Protein AF-0000000085122038 (afdb_homodimer)

Structure (mmCIF, N/CA/C/O backbone):
data_AF-0000000085122038-model_v1
#
loop_
_entity.id
_entity.type
_entity.pdbx_description
1 polymer '16S rRNA aminocarboxypropyltransferase'
#
loop_
_atom_site.group_PDB
_atom_site.id
_atom_site.type_symbol
_atom_site.label_atom_id
_atom_site.label_alt_id
_atom_site.label_comp_id
_atom_site.label_asym_id
_atom_site.label_entity_id
_atom_site.label_seq_id
_atom_site.pdbx_PDB_ins_code
_atom_site.Cartn_x
_atom_site.Cartn_y
_atom_site.Cartn_z
_atom_site.occupancy
_atom_site.B_iso_or_equiv
_atom_site.auth_seq_id
_atom_site.auth_comp_id
_atom_site.auth_asym_id
_atom_site.auth_atom_id
_atom_site.pdbx_PDB_model_num
ATOM 1 N N . MET A 1 1 ? 22.078 -28.391 -9.477 1 43.34 1 MET A N 1
ATOM 2 C CA . MET A 1 1 ? 20.797 -27.922 -9.984 1 43.34 1 MET A CA 1
ATOM 3 C C . MET A 1 1 ? 20.219 -26.812 -9.102 1 43.34 1 MET A C 1
ATOM 5 O O . MET A 1 1 ? 20.359 -26.859 -7.879 1 43.34 1 MET A O 1
ATOM 9 N N . LYS A 1 2 ? 20.047 -25.641 -9.609 1 58.84 2 LYS A N 1
ATOM 10 C CA . LYS A 1 2 ? 19.625 -24.547 -8.734 1 58.84 2 LYS A CA 1
ATOM 11 C C . LYS A 1 2 ? 18.328 -24.906 -8.008 1 58.84 2 LYS A C 1
ATOM 13 O O . LYS A 1 2 ? 17.391 -25.422 -8.617 1 58.84 2 LYS A O 1
ATOM 18 N N . PRO A 1 3 ? 18.344 -24.891 -6.691 1 77.81 3 PRO A N 1
ATOM 19 C CA . PRO A 1 3 ? 17.125 -25.297 -5.977 1 77.81 3 PRO A CA 1
ATOM 20 C C . PRO A 1 3 ? 15.875 -24.562 -6.457 1 77.81 3 PRO A C 1
ATOM 22 O O . PRO A 1 3 ? 15.961 -23.391 -6.84 1 77.81 3 PRO A O 1
ATOM 25 N N . THR A 1 4 ? 14.844 -25.359 -6.859 1 89.38 4 THR A N 1
ATOM 26 C CA . THR A 1 4 ? 13.57 -24.828 -7.312 1 89.38 4 THR A CA 1
ATOM 27 C C . THR A 1 4 ? 12.664 -24.5 -6.125 1 89.38 4 THR A C 1
ATOM 29 O O . THR A 1 4 ? 12.523 -25.312 -5.207 1 89.38 4 THR A O 1
ATOM 32 N N . PRO A 1 5 ? 12.125 -23.344 -6.121 1 97 5 PRO A N 1
ATOM 33 C CA . PRO A 1 5 ? 11.242 -22.953 -5.016 1 97 5 PRO A CA 1
ATOM 34 C C . PRO A 1 5 ? 10.039 -23.891 -4.875 1 97 5 PRO A C 1
ATOM 36 O O . PRO A 1 5 ? 9.477 -24.344 -5.879 1 97 5 PRO A O 1
ATOM 39 N N . LYS A 1 6 ? 9.695 -24.234 -3.676 1 97.88 6 LYS A N 1
ATOM 40 C CA . LYS A 1 6 ? 8.492 -25.016 -3.4 1 97.88 6 LYS A CA 1
ATOM 41 C C . LYS A 1 6 ? 7.281 -24.094 -3.225 1 97.88 6 LYS A C 1
ATOM 43 O O . LYS A 1 6 ? 7.422 -22.953 -2.797 1 97.88 6 LYS A O 1
ATOM 48 N N . VAL A 1 7 ? 6.148 -24.625 -3.566 1 98.19 7 VAL A N 1
ATOM 49 C CA . VAL A 1 7 ? 4.887 -23.922 -3.367 1 98.19 7 VAL A CA 1
ATOM 50 C C . VAL A 1 7 ? 3.982 -24.734 -2.443 1 98.19 7 VAL A C 1
ATOM 52 O O . VAL A 1 7 ? 3.779 -25.922 -2.658 1 98.19 7 VAL A O 1
ATOM 55 N N . TYR A 1 8 ? 3.465 -24.062 -1.391 1 97.56 8 TYR A N 1
ATOM 56 C CA . TYR A 1 8 ? 2.58 -24.703 -0.424 1 97.56 8 TYR A CA 1
ATOM 57 C C . TYR A 1 8 ? 1.188 -24.078 -0.466 1 97.56 8 TYR A C 1
ATOM 59 O O . TYR A 1 8 ? 1.05 -22.859 -0.584 1 97.56 8 TYR A O 1
ATOM 67 N N . VAL A 1 9 ? 0.195 -24.938 -0.393 1 95.5 9 VAL A N 1
ATOM 68 C CA . VAL A 1 9 ? -1.193 -24.484 -0.381 1 95.5 9 VAL A CA 1
ATOM 69 C C . VAL A 1 9 ? -1.854 -24.875 0.936 1 95.5 9 VAL A C 1
ATOM 71 O O . VAL A 1 9 ? -1.872 -26.062 1.296 1 95.5 9 VAL A O 1
ATOM 74 N N . VAL A 1 10 ? -2.33 -23.828 1.663 1 91.56 10 VAL A N 1
ATOM 75 C CA . VAL A 1 10 ? -3.205 -24.078 2.805 1 91.56 10 VAL A CA 1
ATOM 76 C C . VAL A 1 10 ? -4.664 -23.984 2.367 1 91.56 10 VAL A C 1
ATOM 78 O O . VAL A 1 10 ? -5.156 -22.891 2.062 1 91.56 10 VAL A O 1
ATOM 81 N N . HIS A 1 11 ? -5.262 -25.047 2.279 1 84.62 11 HIS A N 1
ATOM 82 C CA . HIS A 1 11 ? -6.602 -25.109 1.709 1 84.62 11 HIS A CA 1
ATOM 83 C C . HIS A 1 11 ? -7.664 -25.172 2.803 1 84.62 11 HIS A C 1
ATOM 85 O O . HIS A 1 11 ? -7.633 -26.078 3.652 1 84.62 11 HIS A O 1
ATOM 91 N N . TYR A 1 12 ? -8.57 -24.094 2.734 1 75.06 12 TYR A N 1
ATOM 92 C CA . TYR A 1 12 ? -9.703 -24.141 3.646 1 75.06 12 TYR A CA 1
ATOM 93 C C . TYR A 1 12 ? -11.008 -24.359 2.883 1 75.06 12 TYR A C 1
ATOM 95 O O . TYR A 1 12 ? -11.289 -23.656 1.907 1 75.06 12 TYR A O 1
ATOM 103 N N . ARG A 1 13 ? -11.414 -25.578 2.645 1 61.09 13 ARG A N 1
ATOM 104 C CA . ARG A 1 13 ? -12.414 -26.359 1.927 1 61.09 13 ARG A CA 1
ATOM 105 C C . ARG A 1 13 ? -13.578 -25.484 1.482 1 61.09 13 ARG A C 1
ATOM 107 O O . ARG A 1 13 ? -14.641 -25.984 1.114 1 61.09 13 ARG A O 1
ATOM 114 N N . GLU A 1 14 ? -13.367 -24.156 1.378 1 56.22 14 GLU A N 1
ATOM 115 C CA . GLU A 1 14 ? -14.68 -23.547 1.178 1 56.22 14 GLU A CA 1
ATOM 116 C C . GLU A 1 14 ? -14.945 -23.266 -0.301 1 56.22 14 GLU A C 1
ATOM 118 O O . GLU A 1 14 ? -16.062 -22.922 -0.685 1 56.22 14 GLU A O 1
ATOM 123 N N . ASP A 1 15 ? -14.055 -23.422 -1.168 1 58.84 15 ASP A N 1
ATOM 124 C CA . ASP A 1 15 ? -14.297 -23.062 -2.562 1 58.84 15 ASP A CA 1
ATOM 125 C C . ASP A 1 15 ? -14.633 -24.297 -3.398 1 58.84 15 ASP A C 1
ATOM 127 O O . ASP A 1 15 ? -14.391 -25.422 -2.971 1 58.84 15 ASP A O 1
ATOM 131 N N . ASP A 1 16 ? -15.383 -24.125 -4.5 1 57.69 16 ASP A N 1
ATOM 132 C CA . ASP A 1 16 ? -15.547 -25.172 -5.508 1 57.69 16 ASP A CA 1
ATOM 133 C C . ASP A 1 16 ? -14.195 -25.703 -5.973 1 57.69 16 ASP A C 1
ATOM 135 O O . ASP A 1 16 ? -13.391 -24.969 -6.551 1 57.69 16 ASP A O 1
ATOM 139 N N . PRO A 1 17 ? -13.898 -26.953 -5.676 1 57.69 17 PRO A N 1
ATOM 140 C CA . PRO A 1 17 ? -12.594 -27.547 -5.973 1 57.69 17 PRO A CA 1
ATOM 141 C C . PRO A 1 17 ? -12.219 -27.453 -7.449 1 57.69 17 PRO A C 1
ATOM 143 O O . PRO A 1 17 ? -11.039 -27.375 -7.785 1 57.69 17 PRO A O 1
ATOM 146 N N . GLY A 1 18 ? -13.172 -27.484 -8.305 1 57.69 18 GLY A N 1
ATOM 147 C CA . GLY A 1 18 ? -12.891 -27.422 -9.734 1 57.69 18 GLY A CA 1
ATOM 148 C C . GLY A 1 18 ? -12.43 -26.062 -10.203 1 57.69 18 GLY A C 1
ATOM 149 O O . GLY A 1 18 ? -11.727 -25.938 -11.211 1 57.69 18 GLY A O 1
ATOM 150 N N . LYS A 1 19 ? -12.672 -25.047 -9.602 1 66.62 19 LYS A N 1
ATOM 151 C CA . LYS A 1 19 ? -12.328 -23.688 -10.016 1 66.62 19 LYS A CA 1
ATOM 152 C C . LYS A 1 19 ? -11.195 -23.125 -9.164 1 66.62 19 LYS A C 1
ATOM 154 O O . LYS A 1 19 ? -10.688 -22.031 -9.438 1 66.62 19 LYS A O 1
ATOM 159 N N . CYS A 1 20 ? -10.781 -24.047 -8.352 1 81.62 20 CYS A N 1
ATOM 160 C CA . CYS A 1 20 ? -9.766 -23.594 -7.41 1 81.62 20 CYS A CA 1
ATOM 161 C C . CYS A 1 20 ? -8.367 -23.734 -8.008 1 81.62 20 CYS A C 1
ATOM 163 O O . CYS A 1 20 ? -7.871 -24.844 -8.164 1 81.62 20 CYS A O 1
ATOM 165 N N . THR A 1 21 ? -7.715 -22.672 -8.422 1 87.88 21 THR A N 1
ATOM 166 C CA . THR A 1 21 ? -6.426 -22.703 -9.102 1 87.88 21 THR A CA 1
ATOM 167 C C . THR A 1 21 ? -5.332 -23.203 -8.156 1 87.88 21 THR A C 1
ATOM 169 O O . THR A 1 21 ? -4.332 -23.766 -8.609 1 87.88 21 THR A O 1
ATOM 172 N N . ALA A 1 22 ? -5.535 -23.047 -6.902 1 90.81 22 ALA A N 1
ATOM 173 C CA . ALA A 1 22 ? -4.578 -23.594 -5.941 1 90.81 22 ALA A CA 1
ATOM 174 C C . ALA A 1 22 ? -4.535 -25.109 -6.008 1 90.81 22 ALA A C 1
ATOM 176 O O . ALA A 1 22 ? -3.455 -25.703 -6.07 1 90.81 22 ALA A O 1
ATOM 177 N N . LEU A 1 23 ? -5.66 -25.703 -6.07 1 89.62 23 LEU A N 1
ATOM 178 C CA . LEU A 1 23 ? -5.734 -27.156 -6.121 1 89.62 23 LEU A CA 1
ATOM 179 C C . LEU A 1 23 ? -5.227 -27.672 -7.465 1 89.62 23 LEU A C 1
ATOM 181 O O . LEU A 1 23 ? -4.656 -28.766 -7.535 1 89.62 23 LEU A O 1
ATOM 185 N N . ARG A 1 24 ? -5.465 -26.891 -8.5 1 91.19 24 ARG A N 1
ATOM 186 C CA . ARG A 1 24 ? -4.926 -27.266 -9.797 1 91.19 24 ARG A CA 1
ATOM 187 C C . ARG A 1 24 ? -3.406 -27.406 -9.742 1 91.19 24 ARG A C 1
ATOM 189 O O . ARG A 1 24 ? -2.836 -28.328 -10.328 1 91.19 24 ARG A O 1
ATOM 196 N N . MET A 1 25 ? -2.748 -26.516 -9.094 1 95 25 MET A N 1
ATOM 197 C CA . MET A 1 25 ? -1.299 -26.594 -8.938 1 95 25 MET A CA 1
ATOM 198 C C . MET A 1 25 ? -0.897 -27.859 -8.18 1 95 25 MET A C 1
ATOM 200 O O . MET A 1 25 ? 0.092 -28.5 -8.523 1 95 25 MET A O 1
ATOM 204 N N . VAL A 1 26 ? -1.703 -28.219 -7.191 1 94.19 26 VAL A N 1
ATOM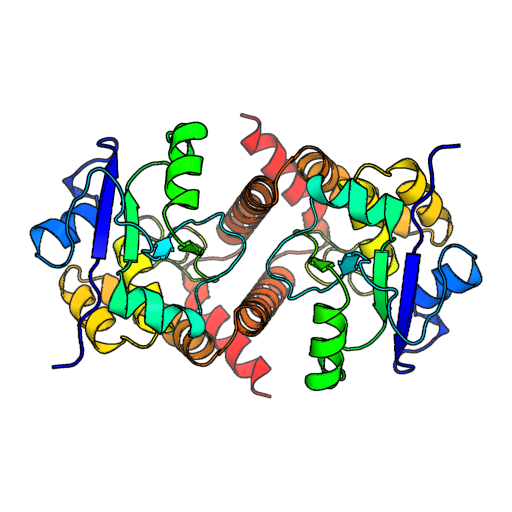 205 C CA . VAL A 1 26 ? -1.432 -29.406 -6.391 1 94.19 26 VAL A CA 1
ATOM 206 C C . VAL A 1 26 ? -1.58 -30.656 -7.25 1 94.19 26 VAL A C 1
ATOM 208 O O . VAL A 1 26 ? -0.694 -31.516 -7.27 1 94.19 26 VAL A O 1
ATOM 211 N N . ARG A 1 27 ? -2.623 -30.734 -8 1 94.56 27 ARG A N 1
ATOM 212 C CA . ARG A 1 27 ? -2.898 -31.891 -8.844 1 94.56 27 ARG A CA 1
ATOM 213 C C . ARG A 1 27 ? -1.824 -32.062 -9.914 1 94.56 27 ARG A C 1
ATOM 215 O O . ARG A 1 27 ? -1.491 -33.188 -10.297 1 94.56 27 ARG A O 1
ATOM 222 N N . ALA A 1 28 ? -1.258 -31.016 -10.328 1 95.81 28 ALA A N 1
ATOM 223 C CA . ALA A 1 28 ? -0.242 -31.047 -11.383 1 95.81 28 ALA A CA 1
ATOM 224 C C . ALA A 1 28 ? 1.138 -31.344 -10.805 1 95.81 28 ALA A C 1
ATOM 226 O O . ALA A 1 28 ? 2.121 -31.422 -11.539 1 95.81 28 ALA A O 1
ATOM 227 N N . GLY A 1 29 ? 1.23 -31.391 -9.453 1 95.94 29 GLY A N 1
ATOM 228 C CA . GLY A 1 29 ? 2.504 -31.672 -8.812 1 95.94 29 GLY A CA 1
ATOM 229 C C . GLY A 1 29 ? 3.373 -30.438 -8.641 1 95.94 29 GLY A C 1
ATOM 230 O O . GLY A 1 29 ? 4.57 -30.562 -8.367 1 95.94 29 GLY A O 1
ATOM 231 N N . GLU A 1 30 ? 2.775 -29.281 -8.844 1 96.75 30 GLU A N 1
ATOM 232 C CA . GLU A 1 30 ? 3.52 -28.031 -8.797 1 96.75 30 GLU A CA 1
ATOM 233 C C . GLU A 1 30 ? 3.402 -27.375 -7.422 1 96.75 30 GLU A C 1
ATOM 235 O O . GLU A 1 30 ? 4.062 -26.375 -7.148 1 96.75 30 GLU A O 1
ATOM 240 N N . ALA A 1 31 ? 2.572 -27.891 -6.559 1 97 31 ALA A N 1
ATOM 241 C CA . ALA A 1 31 ? 2.398 -27.391 -5.195 1 97 31 ALA A CA 1
ATOM 242 C C . ALA A 1 31 ? 2.076 -28.531 -4.234 1 97 31 ALA A C 1
ATOM 244 O O . ALA A 1 31 ? 1.735 -29.641 -4.664 1 97 31 ALA A O 1
ATOM 245 N N . ILE A 1 32 ? 2.225 -28.297 -2.967 1 96.94 32 ILE A N 1
ATOM 246 C CA . ILE A 1 32 ? 1.972 -29.266 -1.904 1 96.94 32 ILE A CA 1
ATOM 247 C C . ILE A 1 32 ? 0.89 -28.734 -0.967 1 96.94 32 ILE A C 1
ATOM 249 O O . ILE A 1 32 ? 0.984 -27.609 -0.478 1 96.94 32 ILE A O 1
ATOM 253 N N . ILE A 1 33 ? -0.124 -29.516 -0.752 1 94.12 33 ILE A N 1
ATOM 254 C CA . ILE A 1 33 ? -1.161 -29.141 0.2 1 94.12 33 ILE A CA 1
ATOM 255 C C . ILE A 1 33 ? -0.671 -29.391 1.624 1 94.12 33 ILE A C 1
ATOM 257 O O . ILE A 1 33 ? -0.113 -30.453 1.918 1 94.12 33 ILE A O 1
ATOM 261 N N . VAL A 1 34 ? -0.836 -28.422 2.486 1 94.31 34 VAL A N 1
ATOM 262 C CA . VAL A 1 34 ? -0.419 -28.562 3.879 1 94.31 34 VAL A CA 1
ATOM 263 C C . VAL A 1 34 ? -1.514 -28.031 4.801 1 94.31 34 VAL A C 1
ATOM 265 O O . VAL A 1 34 ? -2.301 -27.156 4.402 1 94.31 34 VAL A O 1
ATOM 268 N N . ARG A 1 35 ? -1.573 -28.484 6.051 1 88.75 35 ARG A N 1
ATOM 269 C CA . ARG A 1 35 ? -2.512 -27.969 7.047 1 88.75 35 ARG A CA 1
ATOM 270 C C . ARG A 1 35 ? -2.033 -26.641 7.621 1 88.75 35 ARG A C 1
ATOM 272 O O . ARG A 1 35 ? -2.826 -25.703 7.793 1 88.75 35 ARG A O 1
ATOM 279 N N . ARG A 1 36 ? -0.722 -26.609 7.879 1 91.5 36 ARG A N 1
ATOM 280 C CA . ARG A 1 36 ? -0.054 -25.422 8.375 1 91.5 36 ARG A CA 1
ATOM 281 C C . ARG A 1 36 ? 1.146 -25.062 7.504 1 91.5 36 ARG A C 1
ATOM 283 O O . ARG A 1 36 ? 1.896 -25.938 7.078 1 91.5 36 ARG A O 1
ATOM 290 N N . PRO A 1 37 ? 1.273 -23.75 7.281 1 94.38 37 PRO A N 1
ATOM 291 C CA . PRO A 1 37 ? 2.443 -23.391 6.477 1 94.38 37 PRO A CA 1
ATOM 292 C C . PRO A 1 37 ? 3.76 -23.781 7.141 1 94.38 37 PRO A C 1
ATOM 294 O O . PRO A 1 37 ? 3.916 -23.609 8.359 1 94.38 37 PRO A O 1
ATOM 297 N N . PRO A 1 38 ? 4.715 -24.344 6.375 1 96.94 38 PRO A N 1
ATOM 298 C CA . PRO A 1 38 ? 6.055 -24.516 6.938 1 96.94 38 PRO A CA 1
ATOM 299 C C . PRO A 1 38 ? 6.648 -23.203 7.461 1 96.94 38 PRO A C 1
ATOM 301 O O . PRO A 1 38 ? 6.438 -22.141 6.871 1 96.94 38 PRO A O 1
ATOM 304 N N . PRO A 1 39 ? 7.387 -23.344 8.539 1 97.75 39 PRO A N 1
ATOM 305 C CA . PRO A 1 39 ? 7.934 -22.125 9.133 1 97.75 39 PRO A CA 1
ATOM 306 C C . PRO A 1 39 ? 8.891 -21.391 8.195 1 97.75 39 PRO A C 1
ATOM 308 O O . PRO A 1 39 ? 9.688 -22.016 7.5 1 97.75 39 PRO A O 1
ATOM 311 N N . GLY A 1 40 ? 8.719 -20.141 8.141 1 98.25 40 GLY A N 1
ATOM 312 C CA . GLY A 1 40 ? 9.68 -19.281 7.465 1 98.25 40 GLY A CA 1
ATOM 313 C C . GLY A 1 40 ? 9.367 -19.078 5.992 1 98.25 40 GLY A C 1
ATOM 314 O O . GLY A 1 40 ? 10.086 -18.359 5.293 1 98.25 40 GLY A O 1
ATOM 315 N N . THR A 1 41 ? 8.312 -19.703 5.48 1 98.69 41 THR A N 1
ATOM 316 C CA . THR A 1 41 ? 7.945 -19.516 4.082 1 98.69 41 THR A CA 1
ATOM 317 C C . THR A 1 41 ? 7.461 -18.078 3.838 1 98.69 41 THR A C 1
ATOM 319 O O . THR A 1 41 ? 7.145 -17.359 4.785 1 98.69 41 THR A O 1
ATOM 322 N N . LEU A 1 42 ? 7.527 -17.672 2.586 1 98.75 42 LEU A N 1
ATOM 323 C CA . LEU A 1 42 ? 6.883 -16.422 2.191 1 98.75 42 LEU A CA 1
ATOM 324 C C . LEU A 1 42 ? 5.375 -16.609 2.059 1 98.75 42 LEU A C 1
ATOM 326 O O . LEU A 1 42 ? 4.91 -17.344 1.192 1 98.75 42 LEU A O 1
ATOM 330 N N . LEU A 1 43 ? 4.621 -15.984 2.932 1 98.19 43 LEU A N 1
ATOM 331 C CA . LEU A 1 43 ? 3.164 -16.062 2.902 1 98.19 43 LEU A CA 1
ATOM 332 C C . LEU A 1 43 ? 2.574 -14.953 2.047 1 98.19 43 LEU A C 1
ATOM 334 O O . LEU A 1 43 ? 2.82 -13.773 2.305 1 98.19 43 LEU A O 1
ATOM 338 N N . LEU A 1 44 ? 1.857 -15.359 1.021 1 97 44 LEU A N 1
ATOM 339 C CA . LEU A 1 44 ? 1.12 -14.375 0.245 1 97 44 LEU A CA 1
ATOM 340 C C . LEU A 1 44 ? -0.126 -13.914 0.994 1 97 44 LEU A C 1
ATOM 342 O O . LEU A 1 44 ? -1.096 -14.664 1.114 1 97 44 LEU A O 1
ATOM 346 N N . ASP A 1 45 ? -0.051 -12.719 1.487 1 94.38 45 ASP A N 1
ATOM 347 C CA . ASP A 1 45 ? -1.069 -12.055 2.299 1 94.38 45 ASP A CA 1
ATOM 348 C C . ASP A 1 45 ? -1.464 -10.711 1.695 1 94.38 45 ASP A C 1
ATOM 350 O O . ASP A 1 45 ? -0.695 -9.75 1.759 1 94.38 45 ASP A O 1
ATOM 354 N N . PRO A 1 46 ? -2.684 -10.602 1.127 1 92.56 46 PRO A N 1
ATOM 355 C CA . PRO A 1 46 ? -3.07 -9.383 0.422 1 92.56 46 PRO A CA 1
ATOM 356 C C . PRO A 1 46 ? -3.078 -8.156 1.332 1 92.56 46 PRO A C 1
ATOM 358 O O . PRO A 1 46 ? -3.082 -7.02 0.846 1 92.56 46 PRO A O 1
ATOM 361 N N . TYR A 1 47 ? -3.002 -8.367 2.639 1 89.5 47 TYR A N 1
ATOM 362 C CA . TYR A 1 47 ? -3.113 -7.246 3.562 1 89.5 47 TYR A CA 1
ATOM 363 C C . TYR A 1 47 ? -1.812 -7.039 4.328 1 89.5 47 TYR A C 1
ATOM 365 O O . TYR A 1 47 ? -1.788 -6.348 5.348 1 89.5 47 TYR A O 1
ATOM 373 N N . ALA A 1 48 ? -0.749 -7.703 3.857 1 93.94 48 ALA A N 1
ATOM 374 C CA . ALA A 1 48 ? 0.562 -7.449 4.445 1 93.94 48 ALA A CA 1
ATOM 375 C C . ALA A 1 48 ? 1.037 -6.031 4.133 1 93.94 48 ALA A C 1
ATOM 377 O O . ALA A 1 48 ? 0.639 -5.445 3.125 1 93.94 48 ALA A O 1
A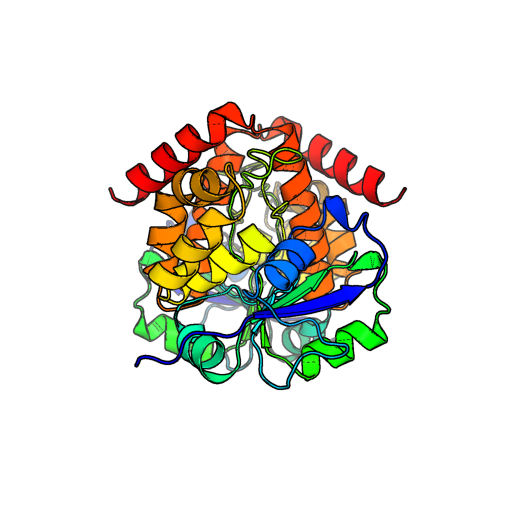TOM 378 N N . ALA A 1 49 ? 1.872 -5.543 4.98 1 92.62 49 ALA A N 1
ATOM 379 C CA . ALA A 1 49 ? 2.381 -4.184 4.789 1 92.62 49 ALA A CA 1
ATOM 380 C C . ALA A 1 49 ? 3.445 -4.145 3.699 1 92.62 49 ALA A C 1
ATOM 382 O O . ALA A 1 49 ? 3.492 -3.205 2.902 1 92.62 49 ALA A O 1
ATOM 383 N N . THR A 1 50 ? 4.254 -5.137 3.666 1 94.94 50 THR A N 1
ATOM 384 C CA . THR A 1 50 ? 5.426 -5.145 2.793 1 94.94 50 THR A CA 1
ATOM 385 C C . THR A 1 50 ? 5.129 -5.895 1.499 1 94.94 50 THR A C 1
ATOM 387 O O . THR A 1 50 ? 4.598 -7.008 1.527 1 94.94 50 THR A O 1
ATOM 390 N N . PRO A 1 51 ? 5.414 -5.266 0.378 1 97 51 PRO A N 1
ATOM 391 C CA . PRO A 1 51 ? 5.246 -6.004 -0.876 1 97 51 PRO A CA 1
ATOM 392 C C . PRO A 1 51 ? 6.387 -6.984 -1.142 1 97 51 PRO A C 1
ATOM 394 O O . PRO A 1 51 ? 7.492 -6.805 -0.619 1 97 51 PRO A O 1
ATOM 397 N N . VAL A 1 52 ? 6.109 -7.988 -1.945 1 97.88 52 VAL A N 1
ATOM 398 C CA . VAL A 1 52 ? 7.133 -8.898 -2.445 1 97.88 52 VAL A CA 1
ATOM 399 C C . VAL A 1 52 ? 8.18 -8.117 -3.232 1 97.88 52 VAL A C 1
ATOM 401 O O . VAL A 1 52 ? 7.84 -7.23 -4.02 1 97.88 52 VAL A O 1
ATOM 404 N N . SER A 1 53 ? 9.422 -8.438 -3.029 1 97.44 53 SER A N 1
ATOM 405 C CA . SER A 1 53 ? 10.531 -7.828 -3.762 1 97.44 53 SER A CA 1
ATOM 406 C C . SER A 1 53 ? 11.664 -8.82 -3.975 1 97.44 53 SER A C 1
ATOM 408 O O . SER A 1 53 ? 11.594 -9.961 -3.516 1 97.44 53 SER A O 1
ATOM 410 N N . GLN A 1 54 ? 12.672 -8.359 -4.625 1 96.88 54 GLN A N 1
ATOM 411 C CA . GLN A 1 54 ? 13.844 -9.195 -4.887 1 96.88 54 GLN A CA 1
ATOM 412 C C . GLN A 1 54 ? 14.523 -9.602 -3.584 1 96.88 54 GLN A C 1
ATOM 414 O O . GLN A 1 54 ? 15.219 -10.625 -3.535 1 96.88 54 GLN A O 1
ATOM 419 N N . LEU A 1 55 ? 14.344 -8.867 -2.578 1 96.62 55 LEU A N 1
ATOM 420 C CA . LEU A 1 55 ? 14.953 -9.156 -1.287 1 96.62 55 LEU A CA 1
ATOM 421 C C . LEU A 1 55 ? 14.391 -10.445 -0.7 1 96.62 55 LEU A C 1
ATOM 423 O O . LEU A 1 55 ? 14.984 -11.023 0.213 1 96.62 55 LEU A O 1
ATOM 427 N N . ASP A 1 56 ? 13.32 -10.953 -1.302 1 97.88 56 ASP A N 1
ATOM 428 C CA . ASP A 1 56 ? 12.664 -12.148 -0.772 1 97.88 56 ASP A CA 1
ATOM 429 C C . ASP A 1 56 ? 13.156 -13.406 -1.487 1 97.88 56 ASP A C 1
ATOM 431 O O . ASP A 1 56 ? 12.711 -14.516 -1.181 1 97.88 56 ASP A O 1
ATOM 435 N N . ALA A 1 57 ? 14.047 -13.258 -2.408 1 97.94 57 ALA A N 1
ATOM 436 C CA . ALA A 1 57 ? 14.5 -14.383 -3.227 1 97.94 57 ALA A CA 1
ATOM 437 C C . ALA A 1 57 ? 15.047 -15.508 -2.357 1 97.94 57 ALA A C 1
ATOM 439 O O . ALA A 1 57 ? 14.773 -16.688 -2.607 1 97.94 57 ALA A O 1
ATOM 440 N N . ASP A 1 58 ? 15.766 -15.148 -1.337 1 97.81 58 ASP A N 1
ATOM 441 C CA . ASP A 1 58 ? 16.375 -16.156 -0.469 1 97.81 58 ASP A CA 1
ATOM 442 C C . ASP A 1 58 ? 15.305 -16.953 0.271 1 97.81 58 ASP A C 1
ATOM 444 O O . ASP A 1 58 ? 15.406 -18.172 0.397 1 97.81 58 ASP A O 1
ATOM 448 N N . ILE A 1 59 ? 14.352 -16.297 0.773 1 98.38 59 ILE A N 1
ATOM 449 C CA . ILE A 1 59 ? 13.25 -16.969 1.453 1 98.38 59 ILE A CA 1
ATOM 450 C C . ILE A 1 59 ? 12.539 -17.922 0.482 1 98.38 59 ILE A C 1
ATOM 452 O O . ILE A 1 59 ? 12.289 -19.078 0.809 1 98.38 59 ILE A O 1
ATOM 456 N N . VAL A 1 60 ? 12.258 -17.422 -0.707 1 98.5 60 VAL A N 1
ATOM 457 C CA . VAL A 1 60 ? 11.484 -18.156 -1.703 1 98.5 60 VAL A CA 1
ATOM 458 C C . VAL A 1 60 ? 12.234 -19.438 -2.096 1 98.5 60 VAL A C 1
ATOM 460 O O . VAL A 1 60 ? 11.641 -20.516 -2.148 1 98.5 60 VAL A O 1
ATOM 463 N N . VAL A 1 61 ? 13.508 -19.281 -2.283 1 98.06 61 VAL A N 1
ATOM 464 C CA . VAL A 1 61 ? 14.258 -20.438 -2.781 1 98.06 61 VAL A CA 1
ATOM 465 C C . VAL A 1 61 ? 14.508 -21.422 -1.643 1 98.06 61 VAL A C 1
ATOM 467 O O . VAL A 1 61 ? 14.484 -22.641 -1.852 1 98.06 61 VAL A O 1
ATOM 470 N N . LYS A 1 62 ? 14.695 -20.969 -0.428 1 97.88 62 LYS A N 1
ATOM 471 C CA . LYS A 1 62 ? 15.086 -21.828 0.684 1 97.88 62 LYS A CA 1
ATOM 472 C C . LYS A 1 62 ? 13.859 -22.406 1.387 1 97.88 62 LYS A C 1
ATOM 474 O O . LYS A 1 62 ? 13.867 -23.562 1.83 1 97.88 62 LYS A O 1
ATOM 479 N N . ARG A 1 63 ? 12.828 -21.609 1.452 1 98.31 63 ARG A N 1
ATOM 480 C CA . ARG A 1 63 ? 11.719 -22 2.311 1 98.31 63 ARG A CA 1
ATOM 481 C C . ARG A 1 63 ? 10.438 -22.188 1.501 1 98.31 63 ARG A C 1
ATOM 483 O O . ARG A 1 63 ? 9.523 -22.891 1.929 1 98.31 63 ARG A O 1
ATOM 490 N N . GLY A 1 64 ? 10.312 -21.547 0.392 1 98.5 64 GLY A N 1
ATOM 491 C CA . GLY A 1 64 ? 9.148 -21.703 -0.463 1 98.5 64 GLY A CA 1
ATOM 492 C C . GLY A 1 64 ? 8.117 -20.609 -0.281 1 98.5 64 GLY A C 1
ATOM 493 O O . GLY A 1 64 ? 8.328 -19.672 0.493 1 98.5 64 GLY A O 1
ATOM 494 N N . VAL A 1 65 ? 7.074 -20.688 -1.061 1 98.62 65 VAL A N 1
ATOM 495 C CA . VAL A 1 65 ? 5.953 -19.75 -1.061 1 98.62 65 VAL A CA 1
ATOM 496 C C . VAL A 1 65 ? 4.699 -20.438 -0.548 1 98.62 65 VAL A C 1
ATOM 498 O O . VAL A 1 65 ? 4.426 -21.594 -0.909 1 98.62 65 VAL A O 1
ATOM 501 N N . THR A 1 66 ? 3.955 -19.734 0.274 1 97.62 66 THR A N 1
ATOM 502 C CA . THR A 1 66 ? 2.701 -20.266 0.793 1 97.62 66 THR A CA 1
ATOM 503 C C . THR A 1 66 ? 1.519 -19.422 0.331 1 97.62 66 THR A C 1
ATOM 505 O O . THR A 1 66 ? 1.55 -18.188 0.429 1 97.62 66 THR A O 1
ATOM 508 N N . VAL A 1 67 ? 0.545 -20.078 -0.2 1 95.62 67 VAL A N 1
ATOM 509 C CA . VAL A 1 67 ? -0.713 -19.422 -0.56 1 95.62 67 VAL A CA 1
ATOM 510 C C . VAL A 1 67 ? -1.855 -20.031 0.252 1 95.62 67 VAL A C 1
ATOM 512 O O . VAL A 1 67 ? -1.856 -21.234 0.536 1 95.62 67 VAL A O 1
ATOM 515 N N . ILE A 1 68 ? -2.709 -19.172 0.667 1 91 68 ILE A N 1
ATOM 516 C CA . ILE A 1 68 ? -3.914 -19.609 1.359 1 91 68 ILE A CA 1
ATOM 517 C C . ILE A 1 68 ? -5.094 -19.609 0.393 1 91 68 ILE A C 1
ATOM 519 O O . ILE A 1 68 ? -5.371 -18.594 -0.257 1 91 68 ILE A O 1
ATOM 523 N N . ASP A 1 69 ? -5.707 -20.719 0.316 1 84.75 69 ASP A N 1
ATOM 524 C CA . ASP A 1 69 ? -6.887 -20.859 -0.532 1 84.75 69 ASP A CA 1
ATOM 525 C C . ASP A 1 69 ? -8.172 -20.766 0.289 1 84.75 69 ASP A C 1
ATOM 527 O O . ASP A 1 69 ? -8.781 -21.781 0.622 1 84.75 69 ASP A O 1
ATOM 531 N N . ALA A 1 70 ? -8.445 -19.797 0.797 1 76 70 ALA A N 1
ATOM 532 C CA . ALA A 1 70 ? -9.648 -19.5 1.579 1 76 70 ALA A CA 1
ATOM 533 C C . ALA A 1 70 ? -9.953 -18 1.568 1 76 70 ALA A C 1
ATOM 535 O O . ALA A 1 70 ? -9.102 -17.188 1.195 1 76 70 ALA A O 1
ATOM 536 N N . SER A 1 71 ? -11.281 -17.75 1.926 1 70.75 71 SER A N 1
ATOM 537 C CA . SER A 1 71 ? -11.617 -16.344 2.16 1 70.75 71 SER A CA 1
ATOM 538 C C . SER A 1 71 ? -11.016 -15.844 3.469 1 70.75 71 SER A C 1
ATOM 540 O O . SER A 1 71 ? -11.125 -16.5 4.5 1 70.75 71 SER A O 1
ATOM 542 N N . TRP A 1 72 ? -10.203 -14.898 3.375 1 71.31 72 TRP A N 1
ATOM 543 C CA . TRP A 1 72 ? -9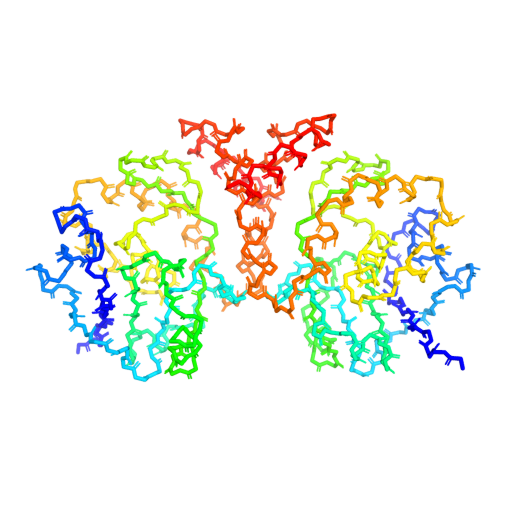.547 -14.297 4.527 1 71.31 72 TRP A CA 1
ATOM 544 C C . TRP A 1 72 ? -10.562 -13.883 5.586 1 71.31 72 TRP A C 1
ATOM 546 O O . TRP A 1 72 ? -10.258 -13.867 6.781 1 71.31 72 TRP A O 1
ATOM 556 N N . LYS A 1 73 ? -11.812 -13.578 5.133 1 65.75 73 LYS A N 1
ATOM 557 C CA . LYS A 1 73 ? -12.883 -13.211 6.059 1 65.75 73 LYS A CA 1
ATOM 558 C C . LYS A 1 73 ? -13.297 -14.398 6.922 1 65.75 73 LYS A C 1
ATOM 560 O O . LYS A 1 73 ? -13.781 -14.219 8.039 1 65.75 73 LYS A O 1
ATOM 565 N N . LYS A 1 74 ? -13.008 -15.484 6.387 1 68.94 74 LYS A N 1
ATOM 566 C CA . LYS A 1 74 ? -13.461 -16.688 7.078 1 68.94 74 LYS A CA 1
ATOM 567 C C . LYS A 1 74 ? -12.398 -17.203 8.039 1 68.94 74 LYS A C 1
ATOM 569 O O . LYS A 1 74 ? -12.672 -18.078 8.867 1 68.94 74 LYS A O 1
ATOM 574 N N . LEU A 1 75 ? -11.281 -16.688 7.789 1 74.94 75 LEU A N 1
ATOM 575 C CA . LEU A 1 75 ? -10.203 -17.141 8.664 1 74.94 75 LEU A CA 1
ATOM 576 C C . LEU A 1 75 ? -10.281 -16.453 10.023 1 74.94 75 LEU A C 1
ATOM 578 O O . LEU A 1 75 ? -10.469 -15.242 10.102 1 74.94 75 LEU A O 1
ATOM 582 N N . ASN A 1 76 ? -10.453 -17.266 10.969 1 73.94 76 ASN A N 1
ATOM 583 C CA . ASN A 1 76 ? -10.414 -16.766 12.336 1 73.94 76 ASN A CA 1
ATOM 584 C C . ASN A 1 76 ? -9.203 -15.875 12.578 1 73.94 76 ASN A C 1
ATOM 586 O O . ASN A 1 76 ? -8.117 -16.141 12.055 1 73.94 76 ASN A O 1
ATOM 590 N N . GLY A 1 77 ? -9.484 -14.758 13.242 1 76.94 77 GLY A N 1
ATOM 591 C CA . GLY A 1 77 ? -8.438 -13.797 13.555 1 76.94 77 GLY A CA 1
ATOM 592 C C . GLY A 1 77 ? -7.242 -14.414 14.25 1 76.94 77 GLY A C 1
ATOM 593 O O . GLY A 1 77 ? -6.098 -14.102 13.914 1 76.94 77 GLY A O 1
ATOM 594 N N . HIS A 1 78 ? -7.496 -15.273 15.086 1 83.38 78 HIS A N 1
ATOM 595 C CA . HIS A 1 78 ? -6.418 -15.891 15.852 1 83.38 78 HIS A CA 1
ATOM 596 C C . HIS A 1 78 ? -5.574 -16.797 14.969 1 83.38 78 HIS A C 1
ATOM 598 O O . HIS A 1 78 ? -4.344 -16.797 15.055 1 83.38 78 HIS A O 1
ATOM 604 N N . LYS A 1 79 ? -6.195 -17.594 14.18 1 84.19 79 LYS A N 1
ATOM 605 C CA . LYS A 1 79 ? -5.488 -18.484 13.266 1 84.19 79 LYS A CA 1
ATOM 606 C C . LYS A 1 79 ? -4.629 -17.703 12.281 1 84.19 79 LYS A C 1
ATOM 608 O O . LYS A 1 79 ? -3.482 -18.062 12.016 1 84.19 79 LYS A O 1
ATOM 613 N N . LEU A 1 80 ? -5.137 -16.703 11.82 1 85.81 80 LEU A N 1
ATOM 614 C CA . LEU A 1 80 ? -4.41 -15.852 10.883 1 85.81 80 LEU A CA 1
ATOM 615 C C . LEU A 1 80 ? -3.172 -15.25 11.531 1 85.81 80 LEU A C 1
ATOM 617 O O . LEU A 1 80 ? -2.105 -15.195 10.914 1 85.81 80 LEU A O 1
ATOM 621 N N . GLU A 1 81 ? -3.369 -14.836 12.688 1 88.62 81 GLU A N 1
ATOM 622 C CA . GLU A 1 81 ? -2.242 -14.273 13.422 1 88.62 81 GLU A CA 1
ATOM 623 C C . GLU A 1 81 ? -1.138 -15.305 13.625 1 88.62 81 GLU A C 1
ATOM 625 O O . GLU A 1 81 ? 0.047 -14.984 13.492 1 88.62 81 GLU A O 1
ATOM 630 N N . MET A 1 82 ? -1.505 -16.469 13.938 1 90.69 82 MET A N 1
ATOM 631 C CA . MET A 1 82 ? -0.537 -17.547 14.141 1 90.69 82 MET A CA 1
ATOM 632 C C . MET A 1 82 ? 0.211 -17.859 12.844 1 90.69 82 MET A C 1
ATOM 634 O O . MET A 1 82 ? 1.424 -18.078 12.867 1 90.69 82 MET A O 1
ATOM 638 N N . ILE A 1 83 ? -0.5 -17.859 11.797 1 91.94 83 ILE A N 1
ATOM 639 C CA . ILE A 1 83 ? 0.1 -18.125 10.5 1 91.94 83 ILE A CA 1
ATOM 640 C C . ILE A 1 83 ? 1.095 -17.016 10.156 1 91.94 83 ILE A C 1
ATOM 642 O O . ILE A 1 83 ? 2.213 -17.297 9.711 1 91.94 83 ILE A O 1
ATOM 646 N N . ARG A 1 84 ? 0.731 -15.82 10.367 1 93.69 84 ARG A N 1
ATOM 647 C CA . ARG A 1 84 ? 1.572 -14.664 10.062 1 93.69 84 ARG A CA 1
ATOM 648 C C . ARG A 1 84 ? 2.855 -14.688 10.883 1 93.69 84 ARG A C 1
ATOM 650 O O . ARG A 1 84 ? 3.926 -14.336 10.383 1 93.69 84 ARG A O 1
ATOM 657 N N . LYS A 1 85 ? 2.713 -15.117 12.094 1 94.69 85 LYS A N 1
ATOM 658 C CA . LYS A 1 85 ? 3.871 -15.172 12.984 1 94.69 85 LYS A CA 1
ATOM 659 C C . LYS A 1 85 ? 4.844 -16.266 12.555 1 94.69 85 LYS A C 1
ATOM 661 O O . LYS A 1 85 ? 6.055 -16.141 12.75 1 94.69 85 LYS A O 1
ATOM 666 N N . ARG A 1 86 ? 4.309 -17.312 11.977 1 95.94 86 ARG A N 1
ATOM 667 C CA . ARG A 1 86 ? 5.078 -18.5 11.609 1 95.94 86 ARG A CA 1
ATOM 668 C C . ARG A 1 86 ? 5.754 -18.312 10.258 1 95.94 86 ARG A C 1
ATOM 670 O O . ARG A 1 86 ? 6.664 -19.062 9.906 1 95.94 86 ARG A O 1
ATOM 677 N N . THR A 1 87 ? 5.328 -17.359 9.562 1 98.12 87 THR A N 1
ATOM 678 C CA . THR A 1 87 ? 5.766 -17.172 8.18 1 98.12 87 THR A CA 1
ATOM 679 C C . THR A 1 87 ? 6.242 -15.734 7.957 1 98.12 87 THR A C 1
ATOM 681 O O . THR A 1 87 ? 6.484 -15 8.914 1 98.12 87 THR A O 1
ATOM 684 N N . ASN A 1 88 ? 6.551 -15.398 6.707 1 98.25 88 ASN A N 1
ATOM 685 C CA . ASN A 1 88 ? 6.918 -14.047 6.293 1 98.25 88 ASN A CA 1
ATOM 686 C C . ASN A 1 88 ? 5.867 -13.438 5.371 1 98.25 88 ASN A C 1
ATOM 688 O O . ASN A 1 88 ? 5.949 -13.57 4.148 1 98.25 88 ASN A O 1
ATOM 692 N N . PRO A 1 89 ? 4.883 -12.742 5.961 1 97.38 89 PRO A N 1
ATOM 693 C CA . PRO A 1 89 ? 3.795 -12.203 5.145 1 97.38 89 PRO A CA 1
ATOM 694 C C . PRO A 1 89 ? 4.262 -11.109 4.188 1 97.38 89 PRO A C 1
ATOM 696 O O . PRO A 1 89 ? 5.023 -10.219 4.582 1 97.38 89 PRO A O 1
ATOM 699 N N . ARG A 1 90 ? 3.902 -11.25 2.936 1 97.75 90 ARG A N 1
ATOM 700 C CA . ARG A 1 90 ? 4.121 -10.266 1.88 1 97.75 90 ARG A CA 1
ATOM 701 C C . ARG A 1 90 ? 2.873 -10.094 1.022 1 97.75 90 ARG A C 1
ATOM 703 O O . ARG A 1 90 ? 2.135 -11.055 0.792 1 97.75 90 ARG A O 1
ATOM 710 N N . ARG A 1 91 ? 2.578 -8.938 0.622 1 96.75 91 ARG A N 1
ATOM 711 C CA . ARG A 1 91 ? 1.55 -8.727 -0.394 1 96.75 91 ARG A CA 1
ATOM 712 C C . ARG A 1 91 ? 2.172 -8.578 -1.779 1 96.75 91 ARG A C 1
ATOM 714 O O . ARG A 1 91 ? 3.373 -8.328 -1.903 1 96.75 91 ARG A O 1
ATOM 721 N N . LEU A 1 92 ? 1.362 -8.781 -2.764 1 97.5 92 LEU A N 1
ATOM 722 C CA . LEU A 1 92 ? 1.811 -8.5 -4.125 1 97.5 92 LEU A CA 1
ATOM 723 C C . LEU A 1 92 ? 1.595 -7.031 -4.469 1 97.5 92 LEU A C 1
ATOM 725 O O . LEU A 1 92 ? 0.647 -6.406 -3.984 1 97.5 92 LEU A O 1
ATOM 729 N N . PRO A 1 93 ? 2.533 -6.453 -5.266 1 96.62 93 PRO A N 1
ATOM 730 C CA . PRO A 1 93 ? 2.258 -5.113 -5.785 1 96.62 93 PRO A CA 1
ATOM 731 C C . PRO A 1 93 ? 1.108 -5.098 -6.793 1 96.62 93 PRO A C 1
ATOM 733 O O . PRO A 1 93 ? 0.575 -6.152 -7.145 1 96.62 93 PRO A O 1
ATOM 736 N N . LEU A 1 94 ? 0.735 -3.91 -7.184 1 95.62 94 LEU A N 1
ATOM 737 C CA . LEU A 1 94 ? -0.412 -3.748 -8.07 1 95.62 94 LEU A CA 1
ATOM 738 C C . LEU A 1 94 ? -0.202 -4.512 -9.375 1 95.62 94 LEU A C 1
ATOM 740 O O . LEU A 1 94 ? 0.761 -4.254 -10.102 1 95.62 94 LEU A O 1
ATOM 744 N N . LEU A 1 95 ? -1.012 -5.395 -9.633 1 96.56 95 LEU A N 1
ATOM 745 C CA . LEU A 1 95 ? -1.112 -6.16 -10.875 1 96.56 95 LEU A CA 1
ATOM 746 C C . LEU A 1 95 ? -2.57 -6.336 -11.281 1 96.56 95 LEU A C 1
ATOM 748 O O . LEU A 1 95 ? -3.479 -6.117 -10.477 1 96.56 95 LEU A O 1
ATOM 752 N N . PHE A 1 96 ? -2.74 -6.719 -12.523 1 96 96 PHE A N 1
ATOM 753 C CA . PHE A 1 96 ? -4.09 -6.898 -13.047 1 96 96 PHE A CA 1
ATOM 754 C C . PHE A 1 96 ? -4.344 -8.367 -13.391 1 96 96 PHE A C 1
ATOM 756 O O . PHE A 1 96 ? -3.498 -9.023 -14 1 96 96 PHE A O 1
ATOM 763 N N . ALA A 1 97 ? -5.5 -8.844 -12.984 1 95.75 97 ALA A N 1
ATOM 764 C CA . ALA A 1 97 ? -5.852 -10.242 -13.172 1 95.75 97 ALA A CA 1
ATOM 765 C C . ALA A 1 97 ? -6.094 -10.562 -14.648 1 95.75 97 ALA A C 1
ATOM 767 O O . ALA A 1 97 ? -6.586 -9.711 -15.398 1 95.75 97 ALA A O 1
ATOM 768 N N . ALA A 1 98 ? -5.695 -11.758 -15.031 1 95.62 98 ALA A N 1
ATOM 769 C CA . ALA A 1 98 ? -6.016 -12.266 -16.359 1 95.62 98 ALA A CA 1
ATOM 770 C C . ALA A 1 98 ? -7.02 -13.422 -16.281 1 95.62 98 ALA A C 1
ATOM 772 O O . ALA A 1 98 ? -7.516 -13.891 -17.312 1 95.62 98 ALA A O 1
ATOM 773 N N . ASN A 1 99 ? -7.238 -13.93 -15.016 1 94.5 99 ASN A N 1
ATOM 774 C CA . ASN A 1 99 ? -8.219 -15 -14.883 1 94.5 99 ASN A CA 1
ATOM 775 C C . ASN A 1 99 ? -9.594 -14.562 -15.375 1 94.5 99 ASN A C 1
ATOM 777 O O . ASN A 1 99 ? -9.984 -13.406 -15.195 1 94.5 99 ASN A O 1
ATOM 781 N N . PRO A 1 100 ? -10.328 -15.43 -15.992 1 93.19 100 PRO A N 1
ATOM 782 C CA . PRO A 1 100 ? -11.539 -15.07 -16.734 1 93.19 100 PRO A CA 1
ATOM 783 C C . PRO A 1 100 ? -12.57 -14.336 -15.883 1 93.19 100 PRO A C 1
ATOM 785 O O . PRO A 1 100 ? -13.117 -13.32 -16.297 1 93.19 100 PRO A O 1
ATOM 788 N N . PRO A 1 101 ? -12.906 -14.742 -14.617 1 91.62 101 PRO A N 1
ATOM 789 C CA . PRO A 1 101 ? -13.93 -14.039 -13.844 1 91.62 101 PRO A CA 1
ATOM 790 C C . PRO A 1 101 ? -13.523 -12.609 -13.492 1 91.62 101 PRO A C 1
ATOM 792 O O . PRO A 1 101 ? -14.391 -11.766 -13.234 1 91.62 101 PRO A O 1
ATOM 795 N N . HIS A 1 102 ? -12.25 -12.273 -13.539 1 92.81 102 HIS A N 1
ATOM 796 C CA . HIS A 1 102 ? -11.789 -10.984 -13.039 1 92.81 102 HIS A CA 1
ATOM 797 C C . HIS A 1 102 ? -10.828 -10.328 -14.023 1 92.81 102 HIS A C 1
ATOM 799 O O . HIS A 1 102 ? -9.953 -9.555 -13.617 1 92.81 102 HIS A O 1
ATOM 805 N N . TYR A 1 103 ? -10.953 -10.625 -15.25 1 92.94 103 TYR A N 1
ATOM 806 C CA . TYR A 1 103 ? -10.023 -10.125 -16.266 1 92.94 103 TYR A CA 1
ATOM 807 C C . TYR A 1 103 ? -9.922 -8.609 -16.203 1 92.94 103 TYR A C 1
ATOM 809 O O . TYR A 1 103 ? -10.93 -7.906 -16.25 1 92.94 103 TYR A O 1
ATOM 817 N N . GLY A 1 104 ? -8.656 -8.125 -16.047 1 93 104 GLY A N 1
ATOM 818 C CA . GLY A 1 104 ? -8.367 -6.703 -16.109 1 93 104 GLY A CA 1
ATOM 819 C C . GLY A 1 104 ? -8.594 -6 -14.781 1 93 104 GLY A C 1
ATOM 820 O O . GLY A 1 104 ? -8.391 -4.785 -14.672 1 93 104 GLY A O 1
ATOM 821 N N . LEU A 1 105 ? -9.078 -6.699 -13.805 1 92.81 105 LEU A N 1
ATOM 822 C CA . LEU A 1 105 ? -9.336 -6.086 -12.508 1 92.81 105 LEU A CA 1
ATOM 823 C C . LEU A 1 105 ? -8.094 -6.141 -11.625 1 92.81 105 LEU A C 1
ATOM 825 O O . LEU A 1 105 ? -7.352 -7.125 -11.648 1 92.81 105 LEU A O 1
ATOM 829 N N . ALA A 1 106 ? -7.918 -5.062 -10.875 1 91.75 106 ALA A N 1
ATOM 830 C CA . ALA A 1 106 ? -6.848 -5.023 -9.891 1 91.75 106 ALA A CA 1
ATOM 831 C C . ALA A 1 106 ? -7.258 -5.734 -8.602 1 91.75 106 ALA A C 1
ATOM 833 O O . ALA A 1 106 ? -8.453 -5.824 -8.289 1 91.75 106 ALA A O 1
ATOM 834 N N . PHE A 1 107 ? -6.367 -6.359 -7.848 1 89.12 107 PHE A N 1
ATOM 835 C CA . PHE A 1 107 ? -6.512 -6.898 -6.5 1 89.12 107 PHE A CA 1
ATOM 836 C C . PHE A 1 107 ? -7.355 -8.164 -6.508 1 89.12 107 PHE A C 1
ATOM 838 O O . PHE A 1 107 ? -7.867 -8.586 -5.469 1 89.12 107 PHE A O 1
ATOM 845 N N . LYS A 1 108 ? -7.57 -8.742 -7.723 1 91.31 108 LYS A N 1
ATOM 846 C CA . LYS A 1 108 ? -8.406 -9.938 -7.852 1 91.31 108 LYS A CA 1
ATOM 847 C C . LYS A 1 108 ? -7.641 -11.078 -8.508 1 91.31 108 LYS A C 1
ATOM 849 O O . LYS A 1 108 ? -8.172 -11.781 -9.367 1 91.31 108 LYS A O 1
ATOM 854 N N . LEU A 1 109 ? -6.457 -11.242 -8.078 1 94.12 109 LEU A N 1
ATOM 855 C CA . LEU A 1 109 ? -5.633 -12.305 -8.641 1 94.12 109 LEU A CA 1
ATOM 856 C C . LEU A 1 109 ? -6.07 -13.664 -8.117 1 94.12 109 LEU A C 1
ATOM 858 O O . LEU A 1 109 ? -6.43 -13.797 -6.945 1 94.12 109 LEU A O 1
ATOM 862 N N . SER A 1 110 ? -6.027 -14.656 -8.984 1 93.81 110 SER A N 1
ATOM 863 C CA . SER A 1 110 ? -6.148 -16.031 -8.531 1 93.81 110 SER A CA 1
ATOM 864 C C . SER A 1 110 ? -4.883 -16.5 -7.816 1 93.81 110 SER A C 1
ATOM 866 O O . SER A 1 110 ? -3.846 -15.836 -7.891 1 93.81 110 SER A O 1
ATOM 868 N N . SER A 1 111 ? -4.953 -17.656 -7.184 1 94.69 111 SER A N 1
ATOM 869 C CA . SER A 1 111 ? -3.812 -18.203 -6.453 1 94.69 111 SER A CA 1
ATOM 870 C C . SER A 1 111 ? -2.637 -18.469 -7.387 1 94.69 111 SER A C 1
ATOM 872 O O . SER A 1 111 ? -1.489 -18.156 -7.051 1 94.69 111 SER A O 1
ATOM 874 N N . ILE A 1 112 ? -2.895 -19.016 -8.562 1 96.38 112 ILE A N 1
ATOM 875 C CA . ILE A 1 112 ? -1.812 -19.359 -9.477 1 96.38 112 ILE A CA 1
ATOM 876 C C . ILE A 1 112 ? -1.176 -18.078 -10.016 1 96.38 112 ILE A C 1
ATOM 878 O O . ILE A 1 112 ? 0.043 -18 -10.188 1 96.38 112 ILE A O 1
ATOM 882 N N . GLU A 1 113 ? -1.976 -17.062 -10.312 1 97.5 113 GLU A N 1
ATOM 883 C CA . GLU A 1 113 ? -1.434 -15.781 -10.734 1 97.5 113 GLU A CA 1
ATOM 884 C C . GLU A 1 113 ? -0.543 -15.172 -9.648 1 97.5 113 GLU A C 1
ATOM 886 O O . GLU A 1 113 ? 0.522 -14.625 -9.953 1 97.5 113 GLU A O 1
ATOM 891 N N . ALA A 1 114 ? -0.995 -15.328 -8.406 1 97.56 114 ALA A N 1
ATOM 892 C CA . ALA A 1 114 ? -0.227 -14.797 -7.285 1 97.56 114 ALA A CA 1
ATOM 893 C C . ALA A 1 114 ? 1.122 -15.5 -7.164 1 97.56 114 ALA A C 1
ATOM 895 O O . ALA A 1 114 ? 2.15 -14.852 -6.949 1 97.56 114 ALA A O 1
ATOM 896 N N . VAL A 1 115 ? 1.138 -16.781 -7.301 1 98.19 115 VAL A N 1
ATOM 897 C CA . VAL A 1 115 ? 2.365 -17.562 -7.211 1 98.19 115 VAL A CA 1
ATOM 898 C C . VAL A 1 115 ? 3.295 -17.203 -8.367 1 98.19 115 VAL A C 1
ATOM 900 O O . VAL A 1 115 ? 4.488 -16.969 -8.164 1 98.19 115 VAL A O 1
ATOM 903 N N . ILE A 1 116 ? 2.762 -17.078 -9.523 1 98.38 116 ILE A N 1
ATOM 904 C CA . ILE A 1 116 ? 3.541 -16.734 -10.711 1 98.38 116 ILE A CA 1
ATOM 905 C C . ILE A 1 116 ? 4.184 -15.367 -10.523 1 98.38 116 ILE A C 1
ATOM 907 O O . ILE A 1 116 ? 5.379 -15.188 -10.789 1 98.38 116 ILE A O 1
ATOM 911 N N . ALA A 1 117 ? 3.406 -14.406 -10.117 1 98.62 117 ALA A N 1
ATOM 912 C CA . ALA A 1 117 ? 3.93 -13.062 -9.875 1 98.62 117 ALA A CA 1
ATOM 913 C C . ALA A 1 117 ? 5.082 -13.094 -8.875 1 98.62 117 ALA A C 1
ATOM 915 O O . ALA A 1 117 ? 6.109 -12.438 -9.078 1 98.62 117 ALA A O 1
ATOM 916 N N . THR A 1 118 ? 4.91 -13.852 -7.816 1 98.75 118 THR A N 1
ATOM 917 C CA . THR A 1 118 ? 5.918 -13.953 -6.77 1 98.75 118 THR A CA 1
ATOM 918 C C . THR A 1 118 ? 7.215 -14.539 -7.32 1 98.75 118 THR A C 1
ATOM 920 O O . THR A 1 118 ? 8.297 -13.984 -7.102 1 98.75 118 THR A O 1
ATOM 923 N N . LEU A 1 119 ? 7.125 -15.656 -8.039 1 98.56 119 LEU A N 1
ATOM 924 C CA . LEU A 1 119 ? 8.297 -16.281 -8.633 1 98.56 119 LEU A CA 1
ATOM 925 C C . LEU A 1 119 ? 8.977 -15.344 -9.625 1 98.56 119 LEU A C 1
ATOM 927 O O . LEU A 1 119 ? 10.203 -15.195 -9.609 1 98.56 119 LEU A O 1
ATOM 931 N N . TYR A 1 120 ? 8.18 -14.672 -10.398 1 98.31 120 TYR A N 1
ATOM 932 C CA . TYR A 1 120 ? 8.703 -13.742 -11.398 1 98.31 120 TYR A CA 1
ATOM 933 C C . TYR A 1 120 ? 9.484 -12.617 -10.734 1 98.31 120 TYR A C 1
ATOM 935 O O . TYR A 1 120 ? 10.641 -12.367 -11.078 1 98.31 120 TYR A O 1
ATOM 943 N N . ILE A 1 121 ? 8.945 -11.984 -9.781 1 98.31 121 ILE A N 1
ATOM 944 C CA . ILE A 1 121 ? 9.516 -10.812 -9.125 1 98.31 121 ILE A CA 1
ATOM 945 C C . ILE A 1 121 ? 10.773 -11.203 -8.359 1 98.31 121 ILE A C 1
ATOM 947 O O . ILE A 1 121 ? 11.742 -10.438 -8.305 1 98.31 121 ILE A O 1
ATOM 951 N N . THR A 1 122 ? 10.789 -12.398 -7.816 1 98.19 122 THR A N 1
ATOM 952 C CA . THR A 1 122 ? 11.914 -12.82 -6.98 1 98.19 122 THR A CA 1
ATOM 953 C C . THR A 1 122 ? 12.984 -13.5 -7.82 1 98.19 122 THR A C 1
ATOM 955 O O . THR A 1 122 ? 13.914 -14.109 -7.281 1 98.19 122 THR A O 1
ATOM 958 N N . GLY A 1 123 ? 12.836 -13.555 -9.102 1 97.25 123 GLY A N 1
ATOM 959 C CA . GLY A 1 123 ? 13.938 -13.953 -9.969 1 97.25 123 GLY A CA 1
ATOM 960 C C . GLY A 1 123 ? 13.805 -15.375 -10.484 1 97.25 123 GLY A C 1
ATOM 961 O O . GLY A 1 123 ? 14.742 -15.906 -11.086 1 97.25 123 GLY A O 1
ATOM 962 N N . PHE A 1 124 ? 12.766 -16.031 -10.281 1 97.75 124 PHE A N 1
ATOM 963 C CA . PHE A 1 124 ? 12.539 -17.391 -10.75 1 97.75 124 PHE A CA 1
ATOM 964 C C . PHE A 1 124 ? 11.57 -17.391 -11.93 1 97.75 124 PHE A C 1
ATOM 966 O O . PHE A 1 124 ? 10.562 -18.109 -11.906 1 97.75 124 PHE A O 1
ATOM 973 N N . LYS A 1 125 ? 11.977 -16.75 -12.992 1 97.06 125 LYS A N 1
ATOM 974 C CA . LYS A 1 125 ? 11.109 -16.531 -14.148 1 97.06 125 LYS A CA 1
ATOM 975 C C . LYS A 1 125 ? 10.812 -17.844 -14.875 1 97.06 125 LYS A C 1
ATOM 977 O O . LYS A 1 125 ? 9.703 -18.062 -15.359 1 97.06 125 LYS A O 1
ATOM 982 N N . SER A 1 126 ? 11.812 -18.688 -14.938 1 96.62 126 SER A N 1
ATOM 983 C CA . SER A 1 126 ? 11.602 -19.969 -15.602 1 96.62 126 SER A CA 1
ATOM 984 C C . SER A 1 126 ? 10.539 -20.797 -14.875 1 96.62 126 SER A C 1
ATOM 986 O O . SER A 1 126 ? 9.672 -21.406 -15.516 1 96.62 126 SER A O 1
ATOM 988 N N . GLU A 1 127 ? 10.609 -20.844 -13.57 1 96.44 127 GLU A N 1
ATOM 989 C CA . GLU A 1 127 ? 9.617 -21.547 -12.766 1 96.44 127 GLU A CA 1
ATOM 990 C C . GLU A 1 127 ? 8.234 -20.906 -12.914 1 96.44 127 GLU A C 1
ATOM 992 O O . GLU A 1 127 ? 7.227 -21.609 -12.969 1 96.44 127 GLU A O 1
ATOM 997 N N . ALA A 1 128 ? 8.203 -19.594 -12.953 1 97.38 128 ALA A N 1
ATOM 998 C CA . ALA A 1 128 ? 6.953 -18.891 -13.188 1 97.38 128 ALA A CA 1
ATOM 999 C C . ALA A 1 128 ? 6.332 -19.297 -14.516 1 97.38 128 ALA A C 1
ATOM 1001 O O . ALA A 1 128 ? 5.148 -19.625 -14.586 1 97.38 128 ALA A O 1
ATOM 1002 N N . GLU A 1 129 ? 7.125 -19.297 -15.547 1 95.81 129 GLU A N 1
ATOM 1003 C CA . GLU A 1 129 ? 6.664 -19.625 -16.891 1 95.81 129 GLU A CA 1
ATOM 1004 C C . GLU A 1 129 ? 6.188 -21.062 -16.984 1 95.81 129 GLU A C 1
ATOM 1006 O O . GLU A 1 129 ? 5.242 -21.375 -17.703 1 95.81 129 GLU A O 1
ATOM 1011 N N . ARG A 1 130 ? 6.836 -21.891 -16.297 1 95.31 130 ARG A N 1
ATOM 1012 C CA . ARG A 1 130 ? 6.457 -23.312 -16.281 1 95.31 130 ARG A CA 1
ATOM 1013 C C . ARG A 1 130 ? 5.023 -23.484 -15.805 1 95.31 130 ARG A C 1
ATOM 1015 O O . ARG A 1 130 ? 4.293 -24.344 -16.312 1 95.31 130 ARG A O 1
ATOM 1022 N N . LEU A 1 131 ? 4.602 -22.719 -14.867 1 96.5 131 LEU A N 1
ATOM 1023 C CA . LEU A 1 131 ? 3.268 -22.844 -14.289 1 96.5 131 LEU A CA 1
ATOM 1024 C C . LEU A 1 131 ? 2.197 -22.406 -15.289 1 96.5 131 LEU A C 1
ATOM 1026 O O . LEU A 1 131 ? 1.022 -22.75 -15.125 1 96.5 131 LEU A O 1
ATOM 1030 N N . THR A 1 132 ? 2.561 -21.672 -16.297 1 95.94 132 THR A N 1
ATOM 1031 C CA . THR A 1 132 ? 1.582 -21.156 -17.25 1 95.94 132 THR A CA 1
ATOM 1032 C C . THR A 1 132 ? 0.966 -22.297 -18.062 1 95.94 132 THR A C 1
ATOM 1034 O O . T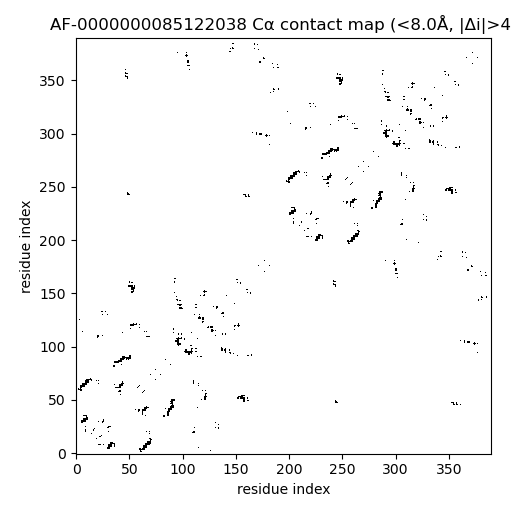HR A 1 132 ? -0.098 -22.141 -18.656 1 95.94 132 THR A O 1
ATOM 1037 N N . ARG A 1 133 ? 1.596 -23.406 -18.078 1 94.5 133 ARG A N 1
ATOM 1038 C CA . ARG A 1 133 ? 1.121 -24.562 -18.844 1 94.5 133 ARG A CA 1
ATOM 1039 C C . ARG A 1 133 ? -0.163 -25.125 -18.234 1 94.5 133 ARG A C 1
ATOM 1041 O O . ARG A 1 133 ? -0.852 -25.922 -18.875 1 94.5 133 ARG A O 1
ATOM 1048 N N . LEU A 1 134 ? -0.502 -24.766 -17.047 1 94.25 134 LEU A N 1
ATOM 1049 C CA . LEU A 1 134 ? -1.616 -25.359 -16.328 1 94.25 134 LEU A CA 1
ATOM 1050 C C . LEU A 1 134 ? -2.947 -24.797 -16.812 1 94.25 134 LEU A C 1
ATOM 1052 O O . LEU A 1 134 ? -4 -25.391 -16.594 1 94.25 134 LEU A O 1
ATOM 1056 N N . TYR A 1 135 ? -2.926 -23.578 -17.391 1 91.75 135 TYR A N 1
ATOM 1057 C CA . TYR A 1 135 ? -4.109 -22.953 -17.953 1 91.75 135 TYR A CA 1
ATOM 1058 C C . TYR A 1 135 ? -3.756 -22.156 -19.203 1 91.75 135 TYR A C 1
ATOM 1060 O O . TYR A 1 135 ? -2.701 -21.531 -19.281 1 91.75 135 TYR A O 1
ATOM 1068 N N . LYS A 1 136 ? -4.598 -22.047 -20.062 1 88.69 136 LYS A N 1
ATOM 1069 C CA . LYS A 1 136 ? -4.395 -21.312 -21.312 1 88.69 136 LYS A CA 1
ATOM 1070 C C . LYS A 1 136 ? -4.312 -19.812 -21.062 1 88.69 136 LYS A C 1
ATOM 1072 O O . LYS A 1 136 ? -3.516 -19.125 -21.703 1 88.69 136 LYS A O 1
ATOM 1077 N N . TRP A 1 137 ? -5.047 -19.359 -20.109 1 91.31 137 TRP A N 1
ATOM 1078 C CA . TRP A 1 137 ? -5.172 -17.906 -19.906 1 91.31 137 TRP A CA 1
ATOM 1079 C C . TRP A 1 137 ? -4.043 -17.391 -19.016 1 91.31 137 TRP A C 1
ATOM 1081 O O . TRP A 1 137 ? -3.838 -16.172 -18.922 1 91.31 137 TRP A O 1
ATOM 1091 N N . VAL A 1 138 ? -3.357 -18.266 -18.406 1 90.81 138 VAL A N 1
ATOM 1092 C CA . VAL A 1 138 ? -2.389 -17.828 -17.406 1 90.81 138 VAL A CA 1
ATOM 1093 C C . VAL A 1 138 ? -1.219 -17.125 -18.094 1 90.81 138 VAL A C 1
ATOM 1095 O O . VAL A 1 138 ? -0.632 -16.203 -17.531 1 90.81 138 VAL A O 1
ATOM 1098 N N . TYR A 1 139 ? -0.833 -17.609 -19.281 1 91.94 139 TYR A N 1
ATOM 1099 C CA . TYR A 1 139 ? 0.217 -16.922 -20.016 1 91.94 139 TYR A CA 1
ATOM 1100 C C . TYR A 1 139 ? -0.176 -15.477 -20.312 1 91.94 139 TYR A C 1
ATOM 1102 O O . TYR A 1 139 ? 0.672 -14.586 -20.297 1 91.94 139 TYR A O 1
ATOM 1110 N N . ASN A 1 140 ? -1.428 -15.25 -20.547 1 94 140 ASN A N 1
ATOM 1111 C CA . ASN A 1 140 ? -1.926 -13.898 -20.766 1 94 140 ASN A CA 1
ATOM 1112 C C . ASN A 1 140 ? -1.683 -13.008 -19.562 1 94 140 ASN A C 1
ATOM 1114 O O . ASN A 1 140 ? -1.548 -11.789 -19.688 1 94 140 ASN A O 1
ATOM 1118 N N . PHE A 1 141 ? -1.614 -13.641 -18.406 1 97.12 141 PHE A N 1
ATOM 1119 C CA . PHE A 1 141 ? -1.327 -12.883 -17.188 1 97.12 141 PHE A CA 1
ATOM 1120 C C . PHE A 1 141 ? 0.057 -12.25 -17.266 1 97.12 141 PHE A C 1
ATOM 1122 O O . PHE A 1 141 ? 0.22 -11.07 -16.953 1 97.12 141 PHE A O 1
ATOM 1129 N N . ILE A 1 142 ? 1.077 -13 -17.625 1 96.38 142 ILE A N 1
ATOM 1130 C CA . ILE A 1 142 ? 2.439 -12.492 -17.734 1 96.38 142 ILE A CA 1
ATOM 1131 C C . ILE A 1 142 ? 2.5 -11.406 -18.812 1 96.38 142 ILE A C 1
ATOM 1133 O O . ILE A 1 142 ? 3.09 -10.344 -18.594 1 96.38 142 ILE A O 1
ATOM 1137 N N . GLU A 1 143 ? 1.814 -11.641 -19.891 1 94.69 143 GLU A N 1
ATOM 1138 C CA . GLU A 1 143 ? 1.82 -10.672 -20.984 1 94.69 143 GLU A CA 1
ATOM 1139 C C . GLU A 1 143 ? 1.128 -9.375 -20.578 1 94.69 143 GLU A C 1
ATOM 1141 O O . GLU A 1 143 ? 1.65 -8.281 -20.812 1 94.69 143 GLU A O 1
ATOM 1146 N N . LEU A 1 144 ? 0.015 -9.516 -20 1 94.69 144 LEU A N 1
ATOM 1147 C CA . LEU A 1 144 ? -0.776 -8.367 -19.547 1 94.69 144 LEU A CA 1
ATOM 1148 C C . LEU A 1 144 ? 0.029 -7.488 -18.609 1 94.69 144 LEU A C 1
ATOM 1150 O O . LEU A 1 144 ? -0.055 -6.258 -18.672 1 94.69 144 LEU A O 1
ATOM 1154 N N . ASN A 1 145 ? 0.839 -8.148 -17.703 1 95.75 145 ASN A N 1
ATOM 1155 C CA . ASN A 1 145 ? 1.542 -7.426 -16.656 1 95.75 145 ASN A CA 1
ATOM 1156 C C . ASN A 1 145 ? 3.037 -7.328 -16.938 1 95.75 145 ASN A C 1
ATOM 1158 O O . ASN A 1 145 ? 3.828 -7.027 -16.047 1 95.75 145 ASN A O 1
ATOM 1162 N N . ARG A 1 146 ? 3.469 -7.586 -18.094 1 95.12 146 ARG A N 1
ATOM 1163 C CA . ARG A 1 146 ? 4.883 -7.754 -18.406 1 95.12 146 ARG A CA 1
ATOM 1164 C C . ARG A 1 146 ? 5.691 -6.535 -17.969 1 95.12 146 ARG A C 1
ATOM 1166 O O . ARG A 1 146 ? 6.703 -6.672 -17.281 1 95.12 146 ARG A O 1
ATOM 1173 N N . GLU A 1 147 ? 5.305 -5.379 -18.375 1 93.38 147 GLU A N 1
ATOM 1174 C CA . GLU A 1 147 ? 6.047 -4.164 -18.062 1 93.38 147 GLU A CA 1
ATOM 1175 C C . GLU A 1 147 ? 6.094 -3.928 -16.547 1 93.38 147 GLU A C 1
ATOM 1177 O O . GLU A 1 147 ? 7.125 -3.529 -16.016 1 93.38 147 GLU A O 1
ATOM 1182 N N . LEU A 1 148 ? 4.977 -4.164 -15.922 1 94.75 148 LEU A N 1
ATOM 1183 C CA . LEU A 1 148 ? 4.934 -4.027 -14.469 1 94.75 148 LEU A CA 1
ATOM 1184 C C . LEU A 1 148 ? 5.812 -5.074 -13.797 1 94.75 148 LEU A C 1
ATOM 1186 O O . LEU A 1 148 ? 6.602 -4.75 -12.906 1 94.75 148 LEU A O 1
ATOM 1190 N N . LEU A 1 149 ? 5.668 -6.336 -14.219 1 96.56 149 LEU A N 1
ATOM 1191 C CA . LEU A 1 149 ? 6.453 -7.43 -13.656 1 96.56 149 LEU A CA 1
ATOM 1192 C C . LEU A 1 149 ? 7.949 -7.168 -13.828 1 96.56 149 LEU A C 1
ATOM 1194 O O . LEU A 1 149 ? 8.727 -7.383 -12.898 1 96.56 149 LEU A O 1
ATOM 1198 N N . ASP A 1 150 ? 8.312 -6.684 -14.953 1 95.75 150 ASP A N 1
ATOM 1199 C CA . ASP A 1 150 ? 9.719 -6.367 -15.211 1 95.75 150 ASP A CA 1
ATOM 1200 C C . ASP A 1 150 ? 10.203 -5.246 -14.289 1 95.75 150 ASP A C 1
ATOM 1202 O O . ASP A 1 150 ? 11.305 -5.324 -13.742 1 95.75 150 ASP A O 1
ATOM 1206 N N . ALA A 1 151 ? 9.414 -4.188 -14.164 1 93.81 151 ALA A N 1
ATOM 1207 C CA . ALA A 1 151 ? 9.773 -3.076 -13.289 1 93.81 151 ALA A CA 1
ATOM 1208 C C . ALA A 1 151 ? 9.906 -3.539 -11.844 1 93.81 151 ALA A C 1
ATOM 1210 O O . ALA A 1 151 ? 10.867 -3.174 -11.164 1 93.81 151 ALA A O 1
ATOM 1211 N N . TYR A 1 152 ? 8.969 -4.367 -11.375 1 96.56 152 TYR A N 1
ATOM 1212 C CA . TYR A 1 152 ? 9.016 -4.883 -10.016 1 96.56 152 TYR A CA 1
ATOM 1213 C C . TYR A 1 152 ? 10.219 -5.797 -9.82 1 96.56 152 TYR A C 1
ATOM 1215 O O . TYR A 1 152 ? 10.898 -5.719 -8.797 1 96.56 152 TYR A O 1
ATOM 1223 N N . ALA A 1 153 ? 10.5 -6.633 -10.773 1 97.06 153 ALA A N 1
ATOM 1224 C CA . ALA A 1 153 ? 11.617 -7.562 -10.688 1 97.06 153 ALA A CA 1
ATOM 1225 C C . ALA A 1 153 ? 12.953 -6.82 -10.688 1 97.06 153 ALA A C 1
ATOM 1227 O O . ALA A 1 153 ? 13.945 -7.32 -10.156 1 97.06 153 ALA A O 1
ATOM 1228 N N . ALA A 1 154 ? 12.969 -5.652 -11.273 1 95.06 154 ALA A N 1
ATOM 1229 C CA . ALA A 1 154 ? 14.188 -4.844 -11.336 1 95.06 154 ALA A CA 1
ATOM 1230 C C . ALA A 1 154 ? 14.367 -4.023 -10.062 1 95.06 154 ALA A C 1
ATOM 1232 O O . ALA A 1 154 ? 15.438 -3.455 -9.828 1 95.06 154 ALA A O 1
ATOM 1233 N N . SER A 1 155 ? 13.305 -3.951 -9.289 1 92.56 155 SER A N 1
ATOM 1234 C CA . SER A 1 155 ? 13.344 -3.188 -8.047 1 92.56 155 SER A CA 1
ATOM 1235 C C . SER A 1 155 ? 13.992 -3.992 -6.926 1 92.56 155 SER A C 1
ATOM 1237 O O . SER A 1 155 ? 13.578 -5.117 -6.645 1 92.56 155 SER A O 1
ATOM 1239 N N . LYS A 1 156 ? 14.945 -3.449 -6.238 1 89.44 156 LYS A N 1
ATOM 1240 C CA . LYS A 1 156 ? 15.734 -4.188 -5.262 1 89.44 156 LYS A CA 1
ATOM 1241 C C . LYS A 1 156 ? 15.055 -4.195 -3.895 1 89.44 156 LYS A C 1
ATOM 1243 O O . LYS A 1 156 ? 15.195 -5.148 -3.127 1 89.44 156 LYS A O 1
ATOM 1248 N N . THR A 1 157 ? 14.297 -3.066 -3.631 1 89.5 157 THR A N 1
ATOM 1249 C CA . THR A 1 157 ? 13.742 -2.922 -2.291 1 89.5 157 THR A CA 1
ATOM 1250 C C . T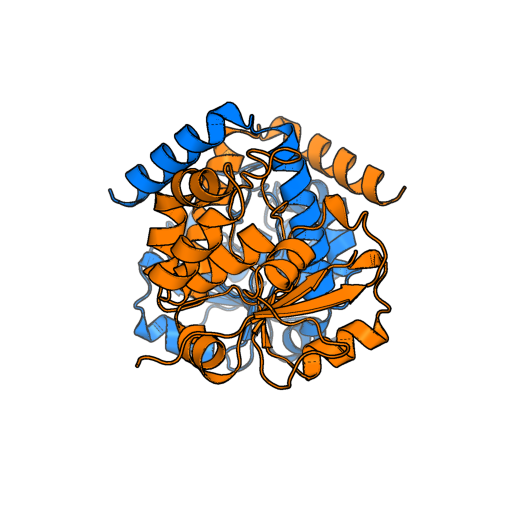HR A 1 157 ? 12.227 -2.742 -2.354 1 89.5 157 THR A C 1
ATOM 1252 O O . THR A 1 157 ? 11.688 -2.324 -3.379 1 89.5 157 THR A O 1
ATOM 1255 N N . PRO A 1 158 ? 11.594 -3.061 -1.229 1 91.88 158 PRO A N 1
ATOM 1256 C CA . PRO A 1 158 ? 10.148 -2.807 -1.152 1 91.88 158 PRO A CA 1
ATOM 1257 C C . PRO A 1 158 ? 9.789 -1.348 -1.425 1 91.88 158 PRO A C 1
ATOM 1259 O O . PRO A 1 158 ? 8.758 -1.065 -2.035 1 91.88 158 PRO A O 1
ATOM 1262 N N . GLU A 1 159 ? 10.641 -0.419 -1.013 1 88.88 159 GLU A N 1
ATOM 1263 C CA . GLU A 1 159 ? 10.391 1.005 -1.215 1 88.88 159 GLU A CA 1
ATOM 1264 C C . GLU A 1 159 ? 10.336 1.349 -2.701 1 88.88 159 GLU A C 1
ATOM 1266 O O . GLU A 1 159 ? 9.492 2.146 -3.125 1 88.88 159 GLU A O 1
ATOM 1271 N N . GLU A 1 160 ? 11.219 0.751 -3.465 1 90.38 160 GLU A N 1
ATOM 1272 C CA . GLU A 1 160 ? 11.219 0.968 -4.91 1 90.38 160 GLU A CA 1
ATOM 1273 C C . GLU A 1 160 ? 9.938 0.432 -5.547 1 90.38 160 GLU A C 1
ATOM 1275 O O . GLU A 1 160 ? 9.375 1.057 -6.449 1 90.38 160 GLU A O 1
ATOM 1280 N N . ILE A 1 161 ? 9.477 -0.721 -5.062 1 94.62 161 ILE A N 1
ATOM 1281 C CA . ILE A 1 161 ? 8.234 -1.322 -5.531 1 94.62 161 ILE A CA 1
ATOM 1282 C C . ILE A 1 161 ? 7.062 -0.391 -5.227 1 94.62 161 ILE A C 1
ATOM 1284 O O . ILE A 1 161 ? 6.223 -0.136 -6.094 1 94.62 161 ILE A O 1
ATOM 1288 N N . LEU A 1 162 ? 7.066 0.088 -4.059 1 92.88 162 LEU A N 1
ATOM 1289 C CA . LEU A 1 162 ? 5.992 0.967 -3.617 1 92.88 162 LEU A CA 1
ATOM 1290 C C . LEU A 1 162 ? 5.98 2.262 -4.422 1 92.88 162 LEU A C 1
ATOM 1292 O O . LEU A 1 162 ? 4.914 2.814 -4.699 1 92.88 162 LEU A O 1
ATOM 1296 N N . GLU A 1 163 ? 7.109 2.758 -4.758 1 89 163 GLU A N 1
ATOM 1297 C CA . GLU A 1 163 ? 7.199 3.941 -5.605 1 89 163 GLU A CA 1
ATOM 1298 C C . GLU A 1 163 ? 6.555 3.695 -6.969 1 89 163 GLU A C 1
ATOM 1300 O O . GLU A 1 163 ? 5.789 4.527 -7.461 1 89 163 GLU A O 1
ATOM 1305 N N . HIS A 1 164 ? 6.867 2.535 -7.594 1 89.81 164 HIS A N 1
ATOM 1306 C CA . HIS A 1 164 ? 6.246 2.168 -8.859 1 89.81 164 HIS A CA 1
ATOM 1307 C C . HIS A 1 164 ? 4.73 2.07 -8.719 1 89.81 164 HIS A C 1
ATOM 1309 O O . HIS A 1 164 ? 3.988 2.598 -9.547 1 89.81 164 HIS A O 1
ATOM 1315 N N . GLU A 1 165 ? 4.34 1.392 -7.695 1 92.31 165 GLU A N 1
ATOM 1316 C CA . GLU A 1 165 ? 2.916 1.181 -7.445 1 92.31 165 GLU A CA 1
ATOM 1317 C C . GLU A 1 165 ? 2.186 2.506 -7.254 1 92.31 165 GLU A C 1
ATOM 1319 O O . GLU A 1 165 ? 1.136 2.736 -7.859 1 92.31 165 GLU A O 1
ATOM 1324 N N . ALA A 1 166 ? 2.727 3.361 -6.414 1 88.5 166 ALA A N 1
ATOM 1325 C CA . ALA A 1 166 ? 2.119 4.656 -6.125 1 88.5 166 ALA A CA 1
ATOM 1326 C C . ALA A 1 166 ? 2.021 5.508 -7.387 1 88.5 166 ALA A C 1
ATOM 1328 O O . ALA A 1 166 ? 1.003 6.164 -7.625 1 88.5 166 ALA A O 1
ATOM 1329 N N . THR A 1 167 ? 3.066 5.516 -8.156 1 86.69 167 THR A N 1
ATOM 1330 C CA . THR A 1 167 ? 3.086 6.273 -9.406 1 86.69 167 THR A CA 1
ATOM 1331 C C . THR A 1 167 ? 2.008 5.773 -10.359 1 86.69 167 THR A C 1
ATOM 1333 O O . THR A 1 167 ? 1.262 6.566 -10.938 1 86.69 167 THR A O 1
ATOM 1336 N N . LEU A 1 168 ? 1.947 4.527 -10.477 1 89.94 168 LEU A N 1
ATOM 1337 C CA . LEU A 1 168 ? 0.955 3.92 -11.359 1 89.94 168 LEU A CA 1
ATOM 1338 C C . LEU A 1 168 ? -0.459 4.262 -10.906 1 89.94 168 LEU A C 1
ATOM 1340 O O . LEU A 1 168 ? -1.281 4.715 -11.703 1 89.94 168 LEU A O 1
ATOM 1344 N N . LEU A 1 169 ? -0.742 4.047 -9.68 1 92.19 169 LEU A N 1
ATOM 1345 C CA . LEU A 1 169 ? -2.066 4.301 -9.125 1 92.19 169 LEU A CA 1
ATOM 1346 C C . LEU A 1 169 ? -2.438 5.773 -9.25 1 92.19 169 LEU A C 1
ATOM 1348 O O . LEU A 1 169 ? -3.574 6.102 -9.602 1 92.19 169 LEU A O 1
ATOM 1352 N N . SER A 1 170 ? -1.478 6.59 -8.922 1 89.62 170 SER A N 1
ATOM 1353 C CA . SER A 1 170 ? -1.701 8.031 -9.031 1 89.62 170 SER A CA 1
ATOM 1354 C C . SER A 1 170 ? -2.096 8.414 -10.453 1 89.62 170 SER A C 1
ATOM 1356 O O . SER A 1 170 ? -3.072 9.141 -10.656 1 89.62 170 SER A O 1
ATOM 1358 N N . LYS A 1 171 ? -1.418 7.941 -11.422 1 88.81 171 LYS A N 1
ATOM 1359 C CA . LYS A 1 171 ? -1.679 8.273 -12.82 1 88.81 171 LYS A CA 1
ATOM 1360 C C . LYS A 1 171 ? -3.021 7.707 -13.273 1 88.81 171 LYS A C 1
ATOM 1362 O O . LYS A 1 171 ? -3.76 8.367 -14.008 1 88.81 171 LYS A O 1
ATOM 1367 N N . ILE A 1 172 ? -3.314 6.527 -12.867 1 89.88 172 ILE A N 1
ATOM 1368 C CA . ILE A 1 172 ? -4.59 5.918 -13.227 1 89.88 172 ILE A CA 1
ATOM 1369 C C . ILE A 1 172 ? -5.738 6.738 -12.641 1 89.88 172 ILE A C 1
ATOM 1371 O O . ILE A 1 172 ? -6.684 7.086 -13.352 1 89.88 172 ILE A O 1
ATOM 1375 N N . LEU A 1 173 ? -5.648 7.047 -11.398 1 89.81 173 LEU A N 1
ATOM 1376 C CA . LEU A 1 173 ? -6.719 7.754 -10.711 1 89.81 173 LEU A CA 1
ATOM 1377 C C . LEU A 1 173 ? -6.859 9.18 -11.25 1 89.81 173 LEU A C 1
ATOM 1379 O O . LEU A 1 173 ? -7.977 9.672 -11.414 1 89.81 173 LEU A O 1
ATOM 1383 N N . GLU A 1 174 ? -5.727 9.797 -11.445 1 88.75 174 GLU A N 1
ATOM 1384 C CA . GLU A 1 174 ? -5.746 11.148 -12 1 88.75 174 GLU A CA 1
ATOM 1385 C C . GLU A 1 174 ? -6.449 11.18 -13.352 1 88.75 174 GLU A C 1
ATOM 1387 O O . GLU A 1 174 ? -7.172 12.133 -13.664 1 88.75 174 GLU A O 1
ATOM 1392 N N . ARG A 1 175 ? -6.27 10.188 -14.117 1 85.62 175 ARG A N 1
ATOM 1393 C CA . ARG A 1 175 ? -6.801 10.133 -15.477 1 85.62 175 ARG A CA 1
ATOM 1394 C C . ARG A 1 175 ? -8.266 9.703 -15.477 1 85.62 175 ARG A C 1
ATOM 1396 O O . ARG A 1 175 ? -9.055 10.188 -16.281 1 85.62 175 ARG A O 1
ATOM 1403 N N . GLU A 1 176 ? -8.602 8.82 -14.57 1 84.75 176 GLU A N 1
ATOM 1404 C CA . GLU A 1 176 ? -9.875 8.133 -14.711 1 84.75 176 GLU A CA 1
ATOM 1405 C C . GLU A 1 176 ? -10.898 8.648 -13.695 1 84.75 176 GLU A C 1
ATOM 1407 O O . GLU A 1 176 ? -12.094 8.406 -13.844 1 84.75 176 GLU A O 1
ATOM 1412 N N . VAL A 1 177 ? -10.477 9.328 -12.703 1 85.56 177 VAL A N 1
ATOM 1413 C CA . VAL A 1 177 ? -11.383 9.789 -11.656 1 85.56 177 VAL A CA 1
ATOM 1414 C C . VAL A 1 177 ? -11.445 11.312 -11.664 1 85.56 177 VAL A C 1
ATOM 1416 O O . VAL A 1 177 ? -10.461 11.984 -11.359 1 85.56 177 VAL A O 1
ATOM 1419 N N . LYS A 1 178 ? -12.609 11.828 -11.898 1 87.38 178 LYS A N 1
ATOM 1420 C CA . LYS A 1 178 ? -12.797 13.273 -11.852 1 87.38 178 LYS A CA 1
ATOM 1421 C C . LYS A 1 178 ? -12.875 13.773 -10.406 1 87.38 178 LYS A C 1
ATOM 1423 O O . LYS A 1 178 ? -13.594 13.195 -9.586 1 87.38 178 LYS A O 1
ATOM 1428 N N . PRO A 1 179 ? -12.164 14.805 -10.156 1 87 179 PRO A N 1
ATOM 1429 C CA . PRO A 1 179 ? -12.141 15.344 -8.789 1 87 179 PRO A CA 1
ATOM 1430 C C . PRO A 1 179 ? -13.539 15.594 -8.234 1 87 179 PRO A C 1
ATOM 1432 O O . PRO A 1 179 ? -13.797 15.344 -7.055 1 87 179 PRO A O 1
ATOM 1435 N N . ALA A 1 180 ? -14.375 16.016 -9.047 1 86.25 180 ALA A N 1
ATOM 1436 C CA . ALA A 1 180 ? -15.727 16.375 -8.625 1 86.25 180 ALA A CA 1
ATOM 1437 C C . ALA A 1 180 ? -16.5 15.133 -8.156 1 86.25 180 ALA A C 1
ATOM 1439 O O . ALA A 1 180 ? -17.484 15.25 -7.426 1 86.25 180 ALA A O 1
ATOM 1440 N N . GLU A 1 181 ? -16.078 13.961 -8.547 1 89.19 181 GLU A N 1
ATOM 1441 C CA . GLU A 1 181 ? -16.797 12.727 -8.25 1 89.19 181 GLU A CA 1
ATOM 1442 C C . GLU A 1 181 ? -16.25 12.062 -6.988 1 89.19 181 GLU A C 1
ATOM 1444 O O . GLU A 1 181 ? -16.859 11.125 -6.461 1 89.19 181 GLU A O 1
ATOM 1449 N N . VAL A 1 182 ? -15.195 12.531 -6.504 1 87.5 182 VAL A N 1
ATOM 1450 C CA . VAL A 1 182 ? -14.461 11.875 -5.422 1 87.5 182 VAL A CA 1
ATOM 1451 C C . VAL A 1 182 ? -15.352 11.773 -4.188 1 87.5 182 VAL A C 1
ATOM 1453 O O . VAL A 1 182 ? -15.5 10.695 -3.607 1 87.5 182 VAL A O 1
ATOM 1456 N N . PRO A 1 183 ? -16.047 12.891 -3.805 1 84.25 183 PRO A N 1
ATOM 1457 C CA . PRO A 1 183 ? -16.906 12.766 -2.627 1 84.25 183 PRO A CA 1
ATOM 1458 C C . PRO A 1 183 ? -17.969 11.68 -2.785 1 84.25 183 PRO A C 1
ATOM 1460 O O . PRO A 1 183 ? -18.219 10.914 -1.854 1 84.25 183 PRO A O 1
ATOM 1463 N N . THR A 1 184 ? -18.5 11.617 -3.926 1 86.19 184 THR A N 1
ATOM 1464 C CA . THR A 1 184 ? -19.547 10.641 -4.203 1 86.19 184 THR A CA 1
ATOM 1465 C C . THR A 1 184 ? -18.969 9.227 -4.203 1 86.19 184 THR A C 1
ATOM 1467 O O . THR A 1 184 ? -19.594 8.297 -3.689 1 86.19 184 THR A O 1
ATOM 1470 N N . ILE A 1 185 ? -17.875 9.094 -4.75 1 84.69 185 ILE A N 1
ATOM 1471 C CA . ILE A 1 185 ? -17.219 7.797 -4.832 1 84.69 185 ILE A CA 1
ATOM 1472 C C . ILE A 1 185 ? -16.906 7.285 -3.424 1 84.69 185 ILE A C 1
ATOM 1474 O O . ILE A 1 185 ? -17.203 6.129 -3.1 1 84.69 185 ILE A O 1
ATOM 1478 N N . ILE A 1 186 ? -16.359 8.102 -2.584 1 83.94 186 ILE A N 1
ATOM 1479 C CA . ILE A 1 186 ? -16 7.719 -1.221 1 83.94 186 ILE A CA 1
ATOM 1480 C C . ILE A 1 186 ? -17.25 7.289 -0.461 1 83.94 186 ILE A C 1
ATOM 1482 O O . ILE A 1 186 ? -17.266 6.227 0.163 1 83.94 186 ILE A O 1
ATOM 1486 N N . SER A 1 187 ? -18.281 8.078 -0.581 1 83.44 187 SER A N 1
ATOM 1487 C CA . SER A 1 187 ? -19.531 7.809 0.124 1 83.44 187 SER A CA 1
ATOM 1488 C C . SER A 1 187 ? -20.141 6.484 -0.321 1 83.44 187 SER A C 1
ATOM 1490 O O . SER A 1 187 ? -20.594 5.688 0.51 1 83.44 187 SER A O 1
ATOM 1492 N N . ARG A 1 188 ? -20.156 6.238 -1.514 1 79.81 188 ARG A N 1
ATOM 1493 C CA . ARG A 1 188 ? -20.766 5.039 -2.08 1 79.81 188 ARG A CA 1
ATOM 1494 C C . ARG A 1 188 ? -20.016 3.783 -1.65 1 79.81 188 ARG A C 1
ATOM 1496 O O . ARG A 1 188 ? -20.625 2.766 -1.325 1 79.81 188 ARG A O 1
ATOM 1503 N N . ILE A 1 189 ? -18.734 3.873 -1.607 1 76.75 189 ILE A N 1
ATOM 1504 C CA . ILE A 1 189 ? -17.906 2.693 -1.363 1 76.75 189 ILE A CA 1
ATOM 1505 C C . ILE A 1 189 ? -17.938 2.336 0.121 1 76.75 189 ILE A C 1
ATOM 1507 O O . ILE A 1 189 ? -18.062 1.161 0.48 1 76.75 189 ILE A O 1
ATOM 1511 N N . LEU A 1 190 ? -17.891 3.295 0.917 1 76.88 190 LEU A N 1
ATOM 1512 C CA . LEU A 1 190 ? -17.859 3.023 2.35 1 76.88 190 LEU A CA 1
ATOM 1513 C C . LEU A 1 190 ? -19.234 2.625 2.867 1 76.88 190 LEU A C 1
ATOM 1515 O O . LEU A 1 190 ? -19.344 1.906 3.863 1 76.88 190 LEU A O 1
ATOM 1519 N N . GLN A 1 191 ? -20.297 3.174 2.375 1 70.69 191 GLN A N 1
ATOM 1520 C CA . GLN A 1 191 ? -21.656 2.775 2.758 1 70.69 191 GLN A CA 1
ATOM 1521 C C . GLN A 1 191 ? -21.938 1.337 2.34 1 70.69 191 GLN A C 1
ATOM 1523 O O . GLN A 1 191 ? -22.703 0.63 3.01 1 70.69 191 GLN A O 1
ATOM 1528 N N . TYR A 1 192 ? -21.484 0.92 1.305 1 57 192 TYR A N 1
ATOM 1529 C CA . TYR A 1 192 ? -21.719 -0.438 0.833 1 57 192 TYR A CA 1
ATOM 1530 C C . TYR A 1 192 ? -20.969 -1.454 1.686 1 57 192 TYR A C 1
ATOM 1532 O O . TYR A 1 192 ? -21.438 -2.574 1.89 1 57 192 TYR A O 1
ATOM 1540 N N . ASP A 1 193 ? -19.797 -1.241 2.133 1 54.41 193 ASP A N 1
ATOM 1541 C CA . ASP A 1 193 ? -19.062 -2.219 2.924 1 54.41 193 ASP A CA 1
ATOM 1542 C C . ASP A 1 193 ? -19.672 -2.385 4.312 1 54.41 193 ASP A C 1
ATOM 1544 O O . ASP A 1 193 ? -19.391 -3.357 5.008 1 54.41 193 ASP A O 1
ATOM 1548 N N . ALA A 1 194 ? -20.453 -1.326 4.805 1 47.16 194 ALA A N 1
ATOM 1549 C CA . ALA A 1 194 ? -21.172 -1.518 6.055 1 47.16 194 ALA A CA 1
ATOM 1550 C C . ALA A 1 194 ? -22.328 -2.496 5.875 1 47.16 194 ALA A C 1
ATOM 1552 O O . ALA A 1 194 ? -22.906 -2.982 6.852 1 47.16 194 ALA A O 1
ATOM 1553 N N . ARG A 1 195 ? -22.703 -2.996 4.645 1 36.66 195 ARG A N 1
ATOM 1554 C CA . ARG A 1 195 ? -23.781 -3.965 4.52 1 36.66 195 ARG A CA 1
ATOM 1555 C C . ARG A 1 195 ? -23.234 -5.375 4.336 1 36.66 195 ARG A C 1
ATOM 1557 O O . ARG A 1 195 ? -22.188 -5.566 3.721 1 36.66 195 ARG A O 1
ATOM 1564 N N . MET B 1 1 ? -2.133 18.344 31.594 1 43.16 1 MET B N 1
ATOM 1565 C CA . MET B 1 1 ? -2.463 18.703 30.219 1 43.16 1 MET B CA 1
ATOM 1566 C C . MET B 1 1 ? -1.982 17.625 29.25 1 43.16 1 MET B C 1
ATOM 1568 O O . MET B 1 1 ? -0.904 17.047 29.438 1 43.16 1 MET B O 1
ATOM 1572 N N . LYS B 1 2 ? -2.861 16.969 28.562 1 58.66 2 LYS B N 1
ATOM 1573 C CA . LYS B 1 2 ? -2.414 15.859 27.719 1 58.66 2 LYS B CA 1
ATOM 1574 C C . LYS B 1 2 ? -1.323 16.312 26.75 1 58.66 2 LYS B C 1
ATOM 1576 O O . LYS B 1 2 ? -1.442 17.359 26.125 1 58.66 2 LYS B O 1
ATOM 1581 N N . PRO B 1 3 ? -0.151 15.703 26.812 1 77.94 3 PRO B N 1
ATOM 1582 C CA . PRO B 1 3 ? 0.929 16.156 25.938 1 77.94 3 PRO B CA 1
ATOM 1583 C C . PRO B 1 3 ? 0.502 16.266 24.469 1 77.94 3 PRO B C 1
ATOM 1585 O O . PRO B 1 3 ? -0.313 15.469 24 1 77.94 3 PRO B O 1
ATOM 1588 N N . THR B 1 4 ? 0.689 17.484 23.891 1 89.31 4 THR B N 1
ATOM 1589 C CA . THR B 1 4 ? 0.373 17.75 22.5 1 89.31 4 THR B CA 1
ATOM 1590 C C . THR B 1 4 ? 1.518 17.312 21.594 1 89.31 4 THR B C 1
ATOM 1592 O O . THR B 1 4 ? 2.682 17.625 21.844 1 89.31 4 THR B O 1
ATOM 1595 N N . PRO B 1 5 ? 1.203 16.578 20.578 1 96.94 5 PRO B N 1
ATOM 1596 C CA . PRO B 1 5 ? 2.248 16.125 19.656 1 96.94 5 PRO B CA 1
ATOM 1597 C C . PRO B 1 5 ? 3.004 17.281 19.016 1 96.94 5 PRO B C 1
ATOM 1599 O O . PRO B 1 5 ? 2.402 18.297 18.672 1 96.94 5 PRO B O 1
ATOM 1602 N N . LYS B 1 6 ? 4.277 17.141 18.906 1 97.88 6 LYS B N 1
ATOM 1603 C CA . LYS B 1 6 ? 5.098 18.109 18.188 1 97.88 6 LYS B CA 1
ATOM 1604 C C . LYS B 1 6 ? 5.176 17.766 16.703 1 97.88 6 LYS B C 1
ATOM 1606 O O . LYS B 1 6 ? 5.078 16.594 16.328 1 97.88 6 LYS B O 1
ATOM 1611 N N . VAL B 1 7 ? 5.332 18.781 15.914 1 98.19 7 VAL B N 1
ATOM 1612 C CA . VAL B 1 7 ? 5.527 18.609 14.477 1 98.19 7 VAL B CA 1
ATOM 1613 C C . VAL B 1 7 ? 6.871 19.203 14.062 1 98.19 7 VAL B C 1
ATOM 1615 O O . VAL B 1 7 ? 7.188 20.344 14.406 1 98.19 7 VAL B O 1
ATOM 1618 N N . TYR B 1 8 ? 7.68 18.406 13.336 1 97.62 8 TYR B N 1
ATOM 1619 C CA . TYR B 1 8 ? 8.992 18.828 12.859 1 97.62 8 TYR B CA 1
ATOM 1620 C C . TYR B 1 8 ? 9.023 18.891 11.336 1 97.62 8 TYR B C 1
ATOM 1622 O O . TYR B 1 8 ? 8.484 18.016 10.664 1 97.62 8 TYR B O 1
ATOM 1630 N N . VAL B 1 9 ? 9.648 19.922 10.828 1 95.56 9 VAL B N 1
ATOM 1631 C CA . VAL B 1 9 ? 9.805 20.094 9.391 1 95.56 9 VAL B CA 1
ATOM 1632 C C . VAL B 1 9 ? 11.281 20.094 9.023 1 95.56 9 VAL B C 1
ATOM 1634 O O . VAL B 1 9 ? 12.062 20.891 9.547 1 95.56 9 VAL B O 1
ATOM 1637 N N . VAL B 1 10 ? 11.633 19.109 8.156 1 91.62 10 VAL B N 1
ATOM 1638 C CA . VAL B 1 10 ? 12.945 19.141 7.52 1 91.62 10 VAL B CA 1
ATOM 1639 C C . VAL B 1 10 ? 12.844 19.812 6.156 1 91.62 10 VAL B C 1
ATOM 1641 O O . VAL B 1 10 ? 12.258 19.266 5.223 1 91.62 10 VAL B O 1
ATOM 1644 N N . HIS B 1 11 ? 13.312 20.938 6.094 1 84.56 11 HIS B N 1
ATOM 1645 C CA . HIS B 1 11 ? 13.133 21.766 4.906 1 84.56 11 HIS B CA 1
ATOM 1646 C C . HIS B 1 11 ? 14.375 21.734 4.02 1 84.56 11 HIS B C 1
ATOM 1648 O O . HIS B 1 11 ? 15.469 22.078 4.469 1 84.56 11 HIS B O 1
ATOM 1654 N N . TYR B 1 12 ? 14.094 21.234 2.721 1 75.31 12 TYR B N 1
ATOM 1655 C CA . TYR B 1 12 ? 15.18 21.312 1.756 1 75.31 12 TYR B CA 1
ATOM 1656 C C . TYR B 1 12 ? 14.875 22.328 0.665 1 75.31 12 TYR B C 1
ATOM 1658 O O . TYR B 1 12 ? 13.789 22.312 0.083 1 75.31 12 TYR B O 1
ATOM 1666 N N . ARG B 1 13 ? 15.18 23.562 0.844 1 61 13 ARG B N 1
ATOM 1667 C CA . ARG B 1 13 ? 15.047 24.891 0.257 1 61 13 ARG B CA 1
ATOM 1668 C C . ARG B 1 13 ? 14.617 24.812 -1.204 1 61 13 ARG B C 1
ATOM 1670 O O . ARG B 1 13 ? 14.789 25.766 -1.964 1 61 13 ARG B O 1
ATOM 1677 N N . GLU B 1 14 ? 13.93 23.734 -1.585 1 56.41 14 GLU B N 1
ATOM 1678 C CA . GLU B 1 14 ? 13.82 23.812 -3.039 1 56.41 14 GLU B CA 1
ATOM 1679 C C . GLU B 1 14 ? 12.469 24.375 -3.459 1 56.41 14 GLU B C 1
ATOM 1681 O O . GLU B 1 14 ? 12.258 24.688 -4.633 1 56.41 14 GLU B O 1
ATOM 1686 N N . ASP B 1 15 ? 11.555 24.547 -2.627 1 58.88 15 ASP B N 1
ATOM 1687 C CA . ASP B 1 15 ? 10.227 24.984 -3.045 1 58.88 15 ASP B CA 1
ATOM 1688 C C . ASP B 1 15 ? 10.047 26.484 -2.834 1 58.88 15 ASP B C 1
ATOM 1690 O O . ASP B 1 15 ? 10.82 27.109 -2.107 1 58.88 15 ASP B O 1
ATOM 1694 N N . ASP B 1 16 ? 9.188 27.125 -3.619 1 57.56 16 ASP B N 1
ATOM 1695 C CA . ASP B 1 16 ? 8.734 28.484 -3.34 1 57.56 16 ASP B CA 1
ATOM 1696 C C . ASP B 1 16 ? 8.219 28.609 -1.908 1 57.56 16 ASP B C 1
ATOM 1698 O O . ASP B 1 16 ? 7.23 27.969 -1.544 1 57.56 16 ASP B O 1
ATOM 1702 N N . PRO B 1 17 ? 8.883 29.344 -1.097 1 57.66 17 PRO B N 1
ATOM 1703 C CA . PRO B 1 17 ? 8.555 29.469 0.325 1 57.66 17 PRO B CA 1
ATOM 1704 C C . PRO B 1 17 ? 7.105 29.906 0.557 1 57.66 17 PRO B C 1
ATOM 1706 O O . PRO B 1 17 ? 6.504 29.547 1.57 1 57.66 17 PRO B O 1
ATOM 1709 N N . GLY B 1 18 ? 6.586 30.688 -0.295 1 57.16 18 GLY B N 1
ATOM 1710 C CA . GLY B 1 18 ? 5.227 31.172 -0.13 1 57.16 18 GLY B CA 1
ATOM 1711 C C . GLY B 1 18 ? 4.176 30.094 -0.338 1 57.16 18 GLY B C 1
ATOM 1712 O O . GLY B 1 18 ? 3.062 30.203 0.183 1 57.16 18 GLY B O 1
ATOM 1713 N N . LYS B 1 19 ? 4.383 29.125 -0.969 1 66.44 19 LYS B N 1
ATOM 1714 C CA . LYS B 1 19 ? 3.41 28.078 -1.279 1 66.44 19 LYS B CA 1
ATOM 1715 C C . LYS B 1 19 ? 3.695 26.812 -0.486 1 66.44 19 LYS B C 1
ATOM 1717 O O . LYS B 1 19 ? 2.92 25.859 -0.538 1 66.44 19 LYS B O 1
ATOM 1722 N N . CYS B 1 20 ? 4.668 27.031 0.335 1 81.62 20 CYS B N 1
ATOM 1723 C CA . CYS B 1 20 ? 5.105 25.844 1.073 1 81.62 20 CYS B CA 1
ATOM 1724 C C . CYS B 1 20 ? 4.312 25.688 2.365 1 81.62 20 CYS B C 1
ATOM 1726 O O . CYS B 1 20 ? 4.492 26.453 3.307 1 81.62 20 CYS B O 1
ATOM 1728 N N . THR B 1 21 ? 3.396 24.75 2.471 1 87.81 21 THR B N 1
ATOM 1729 C CA . THR B 1 21 ? 2.51 24.578 3.615 1 87.81 21 THR B CA 1
ATOM 1730 C C . THR B 1 21 ? 3.299 24.141 4.848 1 87.81 21 THR B C 1
ATOM 1732 O O . THR B 1 21 ? 2.887 24.406 5.98 1 87.81 21 THR B O 1
ATOM 1735 N N . ALA B 1 22 ? 4.402 23.531 4.633 1 90.69 22 ALA B N 1
ATOM 1736 C CA . ALA B 1 22 ? 5.25 23.172 5.766 1 90.69 22 ALA B CA 1
ATOM 1737 C C . ALA B 1 22 ? 5.766 24.406 6.484 1 90.69 22 ALA B C 1
ATOM 1739 O O . ALA B 1 22 ? 5.695 24.5 7.711 1 90.69 22 ALA B O 1
ATOM 1740 N N . LEU B 1 23 ? 6.184 25.344 5.742 1 89.44 23 LEU B N 1
ATOM 1741 C CA . LEU B 1 23 ? 6.711 26.578 6.328 1 89.44 23 LEU B CA 1
ATOM 1742 C C . LEU B 1 23 ? 5.594 27.391 6.969 1 89.44 23 LEU B C 1
ATOM 1744 O O . LEU B 1 23 ? 5.82 28.094 7.965 1 89.44 23 LEU B O 1
ATOM 1748 N N . ARG B 1 24 ? 4.43 27.312 6.375 1 91.12 24 ARG B N 1
ATOM 1749 C CA . ARG B 1 24 ? 3.289 27.984 6.984 1 91.12 24 ARG B CA 1
ATOM 1750 C C . ARG B 1 24 ? 3.045 27.484 8.398 1 91.12 24 ARG B C 1
ATOM 1752 O O . ARG B 1 24 ? 2.752 28.266 9.305 1 91.12 24 ARG B O 1
ATOM 1759 N N . MET B 1 25 ? 3.137 26.234 8.609 1 94.94 25 MET B N 1
ATOM 1760 C CA . MET B 1 25 ? 2.975 25.656 9.938 1 94.94 25 MET B CA 1
ATOM 1761 C C . MET B 1 25 ? 4.047 26.188 10.891 1 94.94 25 MET B C 1
ATOM 1763 O O . MET B 1 25 ? 3.762 26.469 12.055 1 94.94 25 MET B O 1
ATOM 1767 N N . VAL B 1 26 ? 5.254 26.344 10.367 1 94.12 26 VAL B N 1
ATOM 1768 C CA . VAL B 1 26 ? 6.367 26.844 11.164 1 94.12 26 VAL B CA 1
ATOM 1769 C C . VAL B 1 26 ? 6.109 28.281 11.57 1 94.12 26 VAL B C 1
ATOM 1771 O O . VAL B 1 26 ? 6.223 28.641 12.742 1 94.12 26 VAL B O 1
ATOM 1774 N N . ARG B 1 27 ? 5.711 29.109 10.656 1 94.5 27 ARG B N 1
ATOM 1775 C CA . ARG B 1 27 ? 5.465 30.516 10.898 1 94.5 27 ARG B CA 1
ATOM 1776 C C . ARG B 1 27 ? 4.328 30.719 11.898 1 94.5 27 ARG B C 1
ATOM 1778 O O . ARG B 1 27 ? 4.344 31.656 12.688 1 94.5 27 ARG B O 1
ATOM 1785 N N . ALA B 1 28 ? 3.432 29.844 11.922 1 95.69 28 ALA B N 1
ATOM 1786 C CA . ALA B 1 28 ? 2.268 29.938 12.797 1 95.69 28 ALA B CA 1
ATOM 1787 C C . ALA B 1 28 ? 2.588 29.375 14.188 1 95.69 28 ALA B C 1
ATOM 1789 O O . ALA B 1 28 ? 1.737 29.391 15.078 1 95.69 28 ALA B O 1
ATOM 1790 N N . GLY B 1 29 ? 3.791 28.797 14.344 1 95.88 29 GLY B N 1
ATOM 1791 C CA . GLY B 1 29 ? 4.191 28.234 15.625 1 95.88 29 GLY B CA 1
ATOM 1792 C C . GLY B 1 29 ? 3.674 26.828 15.859 1 95.88 29 GLY B C 1
ATOM 1793 O O . GLY B 1 29 ? 3.691 26.328 16.984 1 95.88 29 GLY B O 1
ATOM 1794 N N . GLU B 1 30 ? 3.186 26.219 14.797 1 96.69 30 GLU B N 1
ATOM 1795 C CA . GLU B 1 30 ? 2.58 24.891 14.898 1 96.69 30 GLU B CA 1
ATOM 1796 C C . GLU B 1 30 ? 3.582 23.797 14.547 1 96.69 30 GLU B C 1
ATOM 1798 O O . GLU B 1 30 ? 3.289 22.609 14.688 1 96.69 30 GLU B O 1
ATOM 1803 N N . ALA B 1 31 ? 4.73 24.141 14.062 1 96.94 31 ALA B N 1
ATOM 1804 C CA . ALA B 1 31 ? 5.801 23.203 13.734 1 96.94 31 ALA B CA 1
ATOM 1805 C C . ALA B 1 31 ? 7.172 23.828 13.984 1 96.94 31 ALA B C 1
ATOM 1807 O O . ALA B 1 31 ? 7.293 25.047 14.156 1 96.94 31 ALA B O 1
ATOM 1808 N N . ILE B 1 32 ? 8.188 23.016 14.062 1 96.88 32 ILE B N 1
ATOM 1809 C CA . ILE B 1 32 ? 9.562 23.422 14.305 1 96.88 32 ILE B CA 1
ATOM 1810 C C . ILE B 1 32 ? 10.445 22.984 13.133 1 96.88 32 ILE B C 1
ATOM 1812 O O . ILE B 1 32 ? 10.422 21.812 12.727 1 96.88 32 ILE B O 1
ATOM 1816 N N . ILE B 1 33 ? 11.164 23.922 12.586 1 94.19 33 ILE B N 1
ATOM 1817 C CA . ILE B 1 33 ? 12.109 23.578 11.523 1 94.19 33 ILE B CA 1
ATOM 1818 C C . ILE B 1 33 ? 13.367 22.969 12.125 1 94.19 33 ILE B C 1
ATOM 1820 O O . ILE B 1 33 ? 13.906 23.469 13.117 1 94.19 33 ILE B O 1
ATOM 1824 N N . VAL B 1 34 ? 13.805 21.875 11.586 1 94.31 34 VAL B N 1
ATOM 1825 C CA . VAL B 1 34 ? 15.008 21.203 12.062 1 94.31 34 VAL B CA 1
ATOM 1826 C C . VAL B 1 34 ? 15.875 20.781 10.883 1 94.31 34 VAL B C 1
ATOM 1828 O O . VAL B 1 34 ? 15.367 20.562 9.773 1 94.31 34 VAL B O 1
ATOM 1831 N N . ARG B 1 35 ? 17.188 20.625 11.078 1 88.88 35 ARG B N 1
ATOM 1832 C CA . ARG B 1 35 ? 18.094 20.125 10.047 1 88.88 35 ARG B CA 1
ATOM 1833 C C . ARG B 1 35 ? 17.984 18.609 9.898 1 88.88 35 ARG B C 1
ATOM 1835 O O . ARG B 1 35 ? 17.969 18.094 8.781 1 88.88 35 ARG B O 1
ATOM 1842 N N . ARG B 1 36 ? 17.906 17.984 11.062 1 91.44 36 ARG B N 1
ATOM 1843 C CA . ARG B 1 36 ? 17.734 16.531 11.141 1 91.44 36 ARG B CA 1
ATOM 1844 C C . ARG B 1 36 ? 16.547 16.156 12.023 1 91.44 36 ARG B C 1
ATOM 1846 O O . ARG B 1 36 ? 16.344 16.781 13.07 1 91.44 36 ARG B O 1
ATOM 1853 N N . PRO B 1 37 ? 15.812 15.156 11.539 1 94.31 37 PRO B N 1
ATOM 1854 C CA . PRO B 1 37 ? 14.688 14.758 12.398 1 94.31 37 PRO B CA 1
ATOM 1855 C C . PRO B 1 37 ? 15.141 14.273 13.773 1 94.31 37 PRO B C 1
ATOM 1857 O O . PRO B 1 37 ? 16.125 13.547 13.875 1 94.31 37 PRO B O 1
ATOM 1860 N N . PRO B 1 38 ? 14.445 14.695 14.844 1 96.94 38 PRO B N 1
ATOM 1861 C CA . PRO B 1 38 ? 14.719 14.07 16.141 1 96.94 38 PRO B CA 1
ATOM 1862 C C . PRO B 1 38 ? 14.555 12.547 16.094 1 96.94 38 PRO B C 1
ATOM 1864 O O . PRO B 1 38 ? 13.672 12.039 15.406 1 96.94 38 PRO B O 1
ATOM 1867 N N . PRO B 1 39 ? 15.398 11.898 16.859 1 97.69 39 PRO B N 1
ATOM 1868 C CA . PRO B 1 39 ? 15.336 10.43 16.828 1 97.69 39 PRO B CA 1
ATOM 1869 C C . PRO B 1 39 ? 14 9.883 17.312 1 97.69 39 PRO B C 1
ATOM 1871 O O . PRO B 1 39 ? 13.438 10.391 18.281 1 97.69 39 PRO B O 1
ATOM 1874 N N . GLY B 1 40 ? 13.508 8.961 16.594 1 98.25 40 G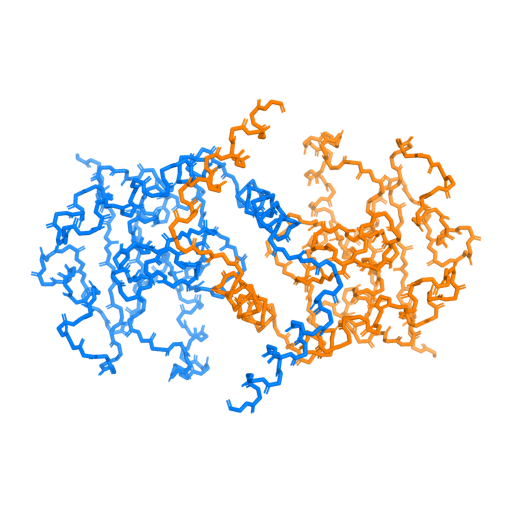LY B N 1
ATOM 1875 C CA . GLY B 1 40 ? 12.359 8.203 17.047 1 98.25 40 GLY B CA 1
ATOM 1876 C C . GLY B 1 40 ? 11.039 8.812 16.641 1 98.25 40 GLY B C 1
ATOM 1877 O O . GLY B 1 40 ? 9.969 8.266 16.922 1 98.25 40 GLY B O 1
ATOM 1878 N N . THR B 1 41 ? 11.047 9.938 15.945 1 98.69 41 THR B N 1
ATOM 1879 C CA . THR B 1 41 ? 9.805 10.555 15.484 1 98.69 41 THR B CA 1
ATOM 1880 C C . THR B 1 41 ? 9.148 9.695 14.406 1 98.69 41 THR B C 1
ATOM 1882 O O . THR B 1 41 ? 9.789 8.812 13.836 1 98.69 41 THR B O 1
ATOM 1885 N N . LEU B 1 42 ? 7.848 9.891 14.234 1 98.75 42 LEU B N 1
ATOM 1886 C CA . LEU B 1 42 ? 7.164 9.312 13.086 1 98.75 42 LEU B CA 1
ATOM 1887 C C . LEU B 1 42 ? 7.457 10.109 11.82 1 98.75 42 LEU B C 1
ATOM 1889 O O . LEU B 1 42 ? 7.078 11.273 11.711 1 98.75 42 LEU B O 1
ATOM 1893 N N . LEU B 1 43 ? 8.18 9.516 10.898 1 98.19 43 LEU B N 1
ATOM 1894 C CA . LEU B 1 43 ? 8.508 10.156 9.641 1 98.19 43 LEU B CA 1
ATOM 1895 C C . LEU B 1 43 ? 7.449 9.867 8.578 1 98.19 43 LEU B C 1
ATOM 1897 O O . LEU B 1 43 ? 7.168 8.703 8.281 1 98.19 43 LEU B O 1
ATOM 1901 N N . LEU B 1 44 ? 6.848 10.93 8.086 1 97 44 LEU B N 1
ATOM 1902 C CA . LEU B 1 44 ? 5.941 10.766 6.961 1 97 44 LEU B CA 1
ATOM 1903 C C . LEU B 1 44 ? 6.719 10.539 5.668 1 97 44 LEU B C 1
ATOM 1905 O O . LEU B 1 44 ? 7.332 11.469 5.141 1 97 44 LEU B O 1
ATOM 1909 N N . ASP B 1 45 ? 6.684 9.328 5.207 1 94.31 45 ASP B N 1
ATOM 1910 C CA . ASP B 1 45 ? 7.387 8.828 4.031 1 94.31 45 ASP B CA 1
ATOM 1911 C C . ASP B 1 45 ? 6.418 8.156 3.055 1 94.31 45 ASP B C 1
ATOM 1913 O O . ASP B 1 45 ? 5.93 7.059 3.312 1 94.31 45 ASP B O 1
ATOM 1917 N N . PRO B 1 46 ? 6.145 8.805 1.894 1 92.56 46 PRO B N 1
ATOM 1918 C CA . PRO B 1 46 ? 5.133 8.273 0.977 1 92.56 46 PRO B CA 1
ATOM 1919 C C . PRO B 1 46 ? 5.48 6.887 0.448 1 92.56 46 PRO B C 1
ATOM 1921 O O . PRO B 1 46 ? 4.609 6.188 -0.082 1 92.56 46 PRO B O 1
ATOM 1924 N N . TYR B 1 47 ? 6.715 6.453 0.662 1 89.44 47 TYR B N 1
ATOM 1925 C CA . TYR B 1 47 ? 7.137 5.18 0.092 1 89.44 47 TYR B CA 1
ATOM 1926 C C . TYR B 1 47 ? 7.445 4.168 1.188 1 89.44 47 TYR B C 1
ATOM 1928 O O . TYR B 1 47 ? 8.094 3.148 0.936 1 89.44 47 TYR B O 1
ATOM 1936 N N . ALA B 1 48 ? 7.043 4.5 2.416 1 93.88 48 ALA B N 1
ATOM 1937 C CA . ALA B 1 48 ? 7.172 3.521 3.494 1 93.88 48 ALA B CA 1
ATOM 1938 C C . ALA B 1 48 ? 6.238 2.336 3.271 1 93.88 48 ALA B C 1
ATOM 1940 O O . ALA B 1 48 ? 5.203 2.469 2.615 1 93.88 48 ALA B O 1
ATOM 1941 N N . ALA B 1 49 ? 6.617 1.232 3.834 1 92.62 49 ALA B N 1
ATOM 1942 C CA . ALA B 1 49 ? 5.809 0.027 3.674 1 92.62 49 ALA B CA 1
ATOM 1943 C C . ALA B 1 49 ? 4.574 0.069 4.574 1 92.62 49 ALA B C 1
ATOM 1945 O O . ALA B 1 49 ? 3.488 -0.353 4.168 1 92.62 49 ALA B O 1
ATOM 1946 N N . THR B 1 50 ? 4.746 0.57 5.734 1 94.94 50 THR B N 1
ATOM 1947 C CA . THR B 1 50 ? 3.703 0.513 6.754 1 94.94 50 THR B CA 1
ATOM 1948 C C . THR B 1 50 ? 2.9 1.811 6.781 1 94.94 50 THR B C 1
ATOM 1950 O O . THR B 1 50 ? 3.475 2.9 6.805 1 94.94 50 THR B O 1
ATOM 1953 N N . PRO B 1 51 ? 1.588 1.693 6.723 1 97 51 PRO B N 1
ATOM 1954 C CA . PRO B 1 51 ? 0.787 2.912 6.859 1 97 51 PRO B CA 1
ATOM 1955 C C . PRO B 1 51 ? 0.666 3.377 8.312 1 97 51 PRO B C 1
ATOM 1957 O O . PRO B 1 51 ? 0.821 2.576 9.234 1 97 51 PRO B O 1
ATOM 1960 N N . VAL B 1 52 ? 0.407 4.664 8.484 1 97.81 52 VAL B N 1
ATOM 1961 C CA . VAL B 1 52 ? 0.078 5.223 9.789 1 97.81 52 VAL B CA 1
ATOM 1962 C C . VAL B 1 52 ? -1.167 4.535 10.344 1 97.81 52 VAL B C 1
ATOM 1964 O O . VAL B 1 52 ? -2.135 4.305 9.617 1 97.81 52 VAL B O 1
ATOM 1967 N N . SER B 1 53 ? -1.15 4.215 11.609 1 97.38 53 SER B N 1
ATOM 1968 C CA . SER B 1 53 ? -2.291 3.621 12.297 1 97.38 53 SER B CA 1
ATOM 1969 C C . SER B 1 53 ? -2.359 4.078 13.758 1 97.38 53 SER B C 1
ATOM 1971 O O . SER B 1 53 ? -1.492 4.824 14.219 1 97.38 53 SER B O 1
ATOM 1973 N N . GLN B 1 54 ? -3.348 3.605 14.422 1 96.88 54 GLN B N 1
ATOM 1974 C CA . GLN B 1 54 ? -3.521 3.941 15.836 1 96.88 54 GLN B CA 1
ATOM 1975 C C . GLN B 1 54 ? -2.355 3.426 16.672 1 96.88 54 GLN B C 1
ATOM 1977 O O . GLN B 1 54 ? -2.076 3.953 17.75 1 96.88 54 GLN B O 1
ATOM 1982 N N . LEU B 1 55 ? -1.696 2.447 16.203 1 96.56 55 LEU B N 1
ATOM 1983 C CA . LEU B 1 55 ? -0.567 1.87 16.938 1 96.56 55 LEU B CA 1
ATOM 1984 C C . LEU B 1 55 ? 0.582 2.867 17.031 1 96.56 55 LEU B C 1
ATOM 1986 O O . LEU B 1 55 ? 1.488 2.699 17.844 1 96.56 55 LEU B O 1
ATOM 1990 N N . ASP B 1 56 ? 0.486 3.965 16.281 1 97.88 56 ASP B N 1
ATOM 1991 C CA . ASP B 1 56 ? 1.566 4.945 16.25 1 97.88 56 ASP B CA 1
ATOM 1992 C C . ASP B 1 56 ? 1.298 6.09 17.219 1 97.88 56 ASP B C 1
ATOM 1994 O O . ASP B 1 56 ? 2.1 7.02 17.328 1 97.88 56 ASP B O 1
ATOM 1998 N N . ALA B 1 57 ? 0.214 6.039 17.922 1 97.88 57 ALA B N 1
ATOM 1999 C CA . ALA B 1 57 ? -0.19 7.133 18.812 1 97.88 57 ALA B CA 1
ATOM 2000 C C . ALA B 1 57 ? 0.898 7.441 19.828 1 97.88 57 ALA B C 1
ATOM 2002 O O . ALA B 1 57 ? 1.189 8.609 20.109 1 97.88 57 ALA B O 1
ATOM 2003 N N . ASP B 1 58 ? 1.511 6.418 20.328 1 97.81 58 ASP B N 1
ATOM 2004 C CA . ASP B 1 58 ? 2.539 6.609 21.359 1 97.81 58 ASP B CA 1
ATOM 2005 C C . ASP B 1 58 ? 3.75 7.34 20.781 1 97.81 58 ASP B C 1
ATOM 2007 O O . ASP B 1 58 ? 4.312 8.227 21.422 1 97.81 58 ASP B O 1
ATOM 2011 N N . ILE B 1 59 ? 4.164 6.953 19.656 1 98.38 59 ILE B N 1
ATOM 2012 C CA . ILE B 1 59 ? 5.281 7.621 19 1 98.38 59 ILE B CA 1
ATOM 2013 C C . ILE B 1 59 ? 4.938 9.094 18.75 1 98.38 59 ILE B C 1
ATOM 2015 O O . ILE B 1 59 ? 5.734 9.977 19.062 1 98.38 59 ILE B O 1
ATOM 2019 N N . VAL B 1 60 ? 3.742 9.336 18.25 1 98.5 60 VAL B N 1
ATOM 2020 C CA . VAL B 1 60 ? 3.311 10.672 17.844 1 98.5 60 VAL B CA 1
ATOM 2021 C C . VAL B 1 60 ? 3.275 11.586 19.078 1 98.5 60 VAL B C 1
ATOM 2023 O O . VAL B 1 60 ? 3.777 12.711 19.031 1 98.5 60 VAL B O 1
ATOM 2026 N N . VAL B 1 61 ? 2.771 11.047 20.141 1 98.06 61 VAL B N 1
ATOM 2027 C CA . VAL B 1 61 ? 2.598 11.906 21.312 1 98.06 61 VAL B CA 1
ATOM 2028 C C . VAL B 1 61 ? 3.939 12.102 22.016 1 98.06 61 VAL B C 1
ATOM 2030 O O . VAL B 1 61 ? 4.223 13.188 22.531 1 98.06 61 VAL B O 1
ATOM 2033 N N . LYS B 1 62 ? 4.812 11.125 22.016 1 97.94 62 LYS B N 1
ATOM 2034 C CA . LYS B 1 62 ? 6.051 11.18 22.781 1 97.94 62 LYS B CA 1
ATOM 2035 C C . LYS B 1 62 ? 7.176 11.805 21.969 1 97.94 62 LYS B C 1
ATOM 2037 O O . LYS B 1 62 ? 8.016 12.531 22.516 1 97.94 62 LYS B O 1
ATOM 2042 N N . ARG B 1 63 ? 7.152 11.531 20.688 1 98.31 63 ARG B N 1
ATOM 2043 C CA . ARG B 1 63 ? 8.32 11.898 19.906 1 98.31 63 ARG B CA 1
ATOM 2044 C C . ARG B 1 63 ? 7.957 12.898 18.812 1 98.31 63 ARG B C 1
ATOM 2046 O O . ARG B 1 63 ? 8.82 13.633 18.328 1 98.31 63 ARG B O 1
ATOM 2053 N N . GLY B 1 64 ? 6.746 12.914 18.391 1 98.5 64 GLY B N 1
ATOM 2054 C CA . GLY B 1 64 ? 6.305 13.875 17.391 1 98.5 64 GLY B CA 1
ATOM 2055 C C . GLY B 1 64 ? 6.281 13.312 15.984 1 98.5 64 GLY B C 1
ATOM 2056 O O . GLY B 1 64 ? 6.566 12.133 15.781 1 98.5 64 GLY B O 1
ATOM 2057 N N . VAL B 1 65 ? 5.852 14.125 15.062 1 98.62 65 VAL B N 1
ATOM 2058 C CA . VAL B 1 65 ? 5.746 13.805 13.641 1 98.62 65 VAL B CA 1
ATOM 2059 C C . VAL B 1 65 ? 6.758 14.633 12.852 1 98.62 65 VAL B C 1
ATOM 2061 O O . VAL B 1 65 ? 6.938 15.82 13.117 1 98.62 65 VAL B O 1
ATOM 2064 N N . THR B 1 66 ? 7.391 13.977 11.891 1 97.62 66 THR B N 1
ATOM 2065 C CA . THR B 1 66 ? 8.344 14.672 11.023 1 97.62 66 THR B CA 1
ATOM 2066 C C . THR B 1 66 ? 7.879 14.648 9.578 1 97.62 66 THR B C 1
ATOM 2068 O O . THR B 1 66 ? 7.484 13.602 9.062 1 97.62 66 THR B O 1
ATOM 2071 N N . VAL B 1 67 ? 7.867 15.789 8.977 1 95.62 67 VAL B N 1
ATOM 2072 C CA . VAL B 1 67 ? 7.586 15.906 7.547 1 95.62 67 VAL B CA 1
ATOM 2073 C C . VAL B 1 67 ? 8.805 16.484 6.828 1 95.62 67 VAL B C 1
ATOM 2075 O O . VAL B 1 67 ? 9.523 17.312 7.375 1 95.62 67 VAL B O 1
ATOM 2078 N N . ILE B 1 68 ? 9.039 15.938 5.695 1 91.06 68 ILE B N 1
ATOM 2079 C CA . ILE B 1 68 ? 10.102 16.453 4.84 1 91.06 68 ILE B CA 1
ATOM 2080 C C . ILE B 1 68 ? 9.5 17.328 3.746 1 91.06 68 ILE B C 1
ATOM 2082 O O . ILE B 1 68 ? 8.594 16.906 3.025 1 91.06 68 ILE B O 1
ATOM 2086 N N . ASP B 1 69 ? 9.984 18.5 3.689 1 84.56 69 ASP B N 1
ATOM 2087 C CA . ASP B 1 69 ? 9.547 19.453 2.672 1 84.56 69 ASP B CA 1
ATOM 2088 C C . ASP B 1 69 ? 10.531 19.5 1.509 1 84.56 69 ASP B C 1
ATOM 2090 O O . ASP B 1 69 ? 11.367 20.406 1.431 1 84.56 69 ASP B O 1
ATOM 2094 N N . ALA B 1 70 ? 10.672 18.594 0.841 1 75.62 70 ALA B N 1
ATOM 2095 C CA . ALA B 1 70 ? 11.531 18.469 -0.335 1 75.62 70 ALA B CA 1
ATOM 2096 C C . ALA B 1 70 ? 11.008 17.391 -1.286 1 75.62 70 ALA B C 1
ATOM 2098 O O . ALA B 1 70 ? 10.172 16.578 -0.903 1 75.62 70 ALA B O 1
ATOM 2099 N N . SER B 1 71 ? 11.547 17.547 -2.578 1 70.62 71 SER B N 1
ATOM 2100 C CA . SER B 1 71 ? 11.289 16.453 -3.504 1 70.62 71 SER B CA 1
ATOM 2101 C C . SER B 1 71 ? 12.117 15.227 -3.152 1 70.62 71 SER B C 1
ATOM 2103 O O . SER B 1 71 ? 13.328 15.328 -2.93 1 70.62 71 SER B O 1
ATOM 2105 N N . TRP B 1 72 ? 11.484 14.195 -2.85 1 71.38 72 TRP B N 1
ATOM 2106 C CA . TRP B 1 72 ? 12.125 12.938 -2.498 1 71.38 72 TRP B CA 1
ATOM 2107 C C . TRP B 1 72 ? 13.125 12.516 -3.57 1 71.38 72 TRP B C 1
ATOM 2109 O O . TRP B 1 72 ? 14.125 11.852 -3.273 1 71.38 72 TRP B O 1
ATOM 2119 N N . LYS B 1 73 ? 12.875 12.945 -4.828 1 65.69 73 LYS B N 1
ATOM 2120 C CA . LYS B 1 73 ? 13.789 12.633 -5.926 1 65.69 73 LYS B CA 1
ATOM 2121 C C . LYS B 1 73 ? 15.117 13.359 -5.758 1 65.69 73 LYS B C 1
ATOM 2123 O O . LYS B 1 73 ? 16.156 12.891 -6.242 1 65.69 73 LYS B O 1
ATOM 2128 N N . LYS B 1 74 ? 15.016 14.359 -5.035 1 69.06 74 LYS B N 1
ATOM 2129 C CA . LYS B 1 74 ? 16.203 15.188 -4.898 1 69.06 74 LYS B CA 1
ATOM 2130 C C . LYS B 1 74 ? 17.016 14.789 -3.674 1 69.06 74 LYS B C 1
ATOM 2132 O O . LYS B 1 74 ? 18.156 15.227 -3.504 1 69.06 74 LYS B O 1
ATOM 2137 N N . LEU B 1 75 ? 16.359 14.055 -2.916 1 75.06 75 LEU B N 1
ATOM 2138 C CA . LEU B 1 75 ? 17.062 13.641 -1.713 1 75.06 75 LEU B CA 1
ATOM 2139 C C . LEU B 1 75 ? 18.062 12.523 -2.027 1 75.06 75 LEU B C 1
ATOM 2141 O O . LEU B 1 75 ? 17.719 11.57 -2.736 1 75.06 75 LEU B O 1
ATOM 2145 N N . ASN B 1 76 ? 19.234 12.828 -1.74 1 73.5 76 ASN B N 1
ATOM 2146 C CA . ASN B 1 76 ? 20.281 11.812 -1.851 1 73.5 76 ASN B CA 1
ATOM 2147 C C . ASN B 1 76 ? 19.891 10.508 -1.172 1 73.5 76 ASN B C 1
ATOM 2149 O O . ASN B 1 76 ? 19.25 10.523 -0.118 1 73.5 76 ASN B O 1
ATOM 2153 N N . GLY B 1 77 ? 20.125 9.422 -1.901 1 76.88 77 GLY B N 1
ATOM 2154 C CA . GLY B 1 77 ? 19.797 8.094 -1.396 1 76.88 77 GLY B CA 1
ATOM 2155 C C . GLY B 1 77 ? 20.391 7.816 -0.026 1 76.88 77 GLY B C 1
ATOM 2156 O O . GLY B 1 77 ? 19.703 7.27 0.846 1 76.88 77 GLY B O 1
ATOM 2157 N N . HIS B 1 78 ? 21.531 8.227 0.168 1 83.38 78 HIS B N 1
ATOM 2158 C CA . HIS B 1 78 ? 22.219 7.969 1.434 1 83.38 78 HIS B CA 1
ATOM 2159 C C . HIS B 1 78 ? 21.578 8.766 2.568 1 83.38 78 HIS B C 1
ATOM 2161 O O . HIS B 1 78 ? 21.375 8.242 3.662 1 83.38 78 HIS B O 1
ATOM 2167 N N . LYS B 1 79 ? 21.312 10 2.346 1 84.12 79 LYS B N 1
ATOM 2168 C CA . LYS B 1 79 ? 20.688 10.859 3.346 1 84.12 79 LYS B CA 1
ATOM 2169 C C . LYS B 1 79 ? 19.312 10.328 3.727 1 84.12 79 LYS B C 1
ATOM 2171 O O . LYS B 1 79 ? 18.953 10.305 4.906 1 84.12 79 LYS B O 1
ATOM 2176 N N . LEU B 1 80 ? 18.625 9.914 2.801 1 85.75 80 LEU B N 1
ATOM 2177 C CA . LEU B 1 80 ? 17.297 9.375 3.035 1 85.75 80 LEU B CA 1
ATOM 2178 C C . LEU B 1 80 ? 17.359 8.117 3.896 1 85.75 80 LEU B C 1
ATOM 2180 O O . LEU B 1 80 ? 16.547 7.938 4.805 1 85.75 80 LEU B O 1
ATOM 2184 N N . GLU B 1 81 ? 18.281 7.352 3.572 1 88.62 81 GLU B N 1
ATOM 2185 C CA . GLU B 1 81 ? 18.469 6.129 4.352 1 88.62 81 GLU B CA 1
ATOM 2186 C C . GLU B 1 81 ? 18.797 6.445 5.809 1 88.62 81 GLU B C 1
ATOM 2188 O O . GLU B 1 81 ? 18.281 5.789 6.719 1 88.62 81 GLU B O 1
ATOM 2193 N N . MET B 1 82 ? 19.609 7.383 6.016 1 90.62 82 MET B N 1
ATOM 2194 C CA . MET B 1 82 ? 19.984 7.785 7.367 1 90.62 82 MET B CA 1
ATOM 2195 C C . MET B 1 82 ? 18.766 8.32 8.133 1 90.62 82 MET B C 1
ATOM 2197 O O . MET B 1 82 ? 18.594 8.016 9.312 1 90.62 82 MET B O 1
ATOM 2201 N N . ILE B 1 83 ? 18 9.07 7.461 1 91.88 83 ILE B N 1
ATOM 2202 C CA . ILE B 1 83 ? 16.797 9.625 8.07 1 91.88 83 ILE B CA 1
ATOM 2203 C C . ILE B 1 83 ? 15.836 8.508 8.453 1 91.88 83 ILE B C 1
ATOM 2205 O O . ILE B 1 83 ? 15.297 8.492 9.562 1 91.88 83 ILE B O 1
ATOM 2209 N N . ARG B 1 84 ? 15.656 7.594 7.602 1 93.69 84 ARG B N 1
ATOM 2210 C CA . ARG B 1 84 ? 14.75 6.473 7.824 1 93.69 84 ARG B CA 1
ATOM 2211 C C . ARG B 1 84 ? 15.203 5.625 9.008 1 93.69 84 ARG B C 1
ATOM 2213 O O . ARG B 1 84 ? 14.375 5.148 9.789 1 93.69 84 ARG B O 1
ATOM 2220 N N . LYS B 1 85 ? 16.469 5.484 9.117 1 94.62 85 LYS B N 1
ATOM 2221 C CA . LYS B 1 85 ? 17.031 4.684 10.211 1 94.62 85 LYS B CA 1
ATOM 2222 C C . LYS B 1 85 ? 16.844 5.383 11.555 1 94.62 85 LYS B C 1
ATOM 2224 O O . LYS B 1 85 ? 16.703 4.727 12.586 1 94.62 85 LYS B O 1
ATOM 2229 N N . ARG B 1 86 ? 16.844 6.688 11.523 1 95.88 86 ARG B N 1
ATOM 2230 C CA . ARG B 1 86 ? 16.797 7.508 12.727 1 95.88 86 ARG B CA 1
ATOM 2231 C C . ARG B 1 86 ? 15.367 7.699 13.203 1 95.88 86 ARG B C 1
ATOM 2233 O O . ARG B 1 86 ? 15.133 8.109 14.344 1 95.88 86 ARG B O 1
ATOM 2240 N N . THR B 1 87 ? 14.477 7.414 12.383 1 98.12 87 THR B N 1
ATOM 2241 C CA . THR B 1 87 ? 13.07 7.703 12.641 1 98.12 87 THR B CA 1
ATOM 2242 C C . THR B 1 87 ? 12.211 6.461 12.422 1 98.12 87 THR B C 1
ATOM 2244 O O . THR B 1 87 ? 12.734 5.348 12.344 1 98.12 87 THR B O 1
ATOM 2247 N N . ASN B 1 88 ? 10.891 6.621 12.492 1 98.25 88 ASN B N 1
ATOM 2248 C CA . ASN B 1 88 ? 9.914 5.574 12.203 1 98.25 88 ASN B CA 1
ATOM 2249 C C . ASN B 1 88 ? 9.094 5.898 10.953 1 98.25 88 ASN B C 1
ATOM 2251 O O . ASN B 1 88 ? 8.039 6.523 11.047 1 98.25 88 ASN B O 1
ATOM 2255 N N . PRO B 1 89 ? 9.578 5.445 9.789 1 97.38 89 PRO B N 1
ATOM 2256 C CA . PRO B 1 89 ? 8.891 5.797 8.539 1 97.38 89 PRO B CA 1
ATOM 2257 C C . PRO B 1 89 ? 7.508 5.156 8.43 1 97.38 89 PRO B C 1
ATOM 2259 O O . PRO B 1 89 ? 7.344 3.971 8.734 1 97.38 89 PRO B O 1
ATOM 2262 N N . ARG B 1 90 ? 6.523 5.973 8.133 1 97.69 90 ARG B N 1
ATOM 2263 C CA . ARG B 1 90 ? 5.152 5.562 7.848 1 97.69 90 ARG B CA 1
ATOM 2264 C C . ARG B 1 90 ? 4.602 6.289 6.625 1 97.69 90 ARG B C 1
ATOM 2266 O O . ARG B 1 90 ? 4.938 7.449 6.383 1 97.69 90 ARG B O 1
ATOM 2273 N N . ARG B 1 91 ? 3.865 5.637 5.828 1 96.62 91 ARG B N 1
ATOM 2274 C CA . ARG B 1 91 ? 3.109 6.32 4.781 1 96.62 91 ARG B CA 1
ATOM 2275 C C . ARG B 1 91 ? 1.673 6.574 5.227 1 96.62 91 ARG B C 1
ATOM 2277 O O . ARG B 1 91 ? 1.192 5.961 6.18 1 96.62 91 ARG B O 1
ATOM 2284 N N . LEU B 1 92 ? 1.055 7.504 4.559 1 97.44 92 LEU B N 1
ATOM 2285 C CA . LEU B 1 92 ? -0.373 7.703 4.789 1 97.44 92 LEU B CA 1
ATOM 2286 C C . LEU B 1 92 ? -1.199 6.754 3.926 1 97.44 92 LEU B C 1
ATOM 2288 O O . LEU B 1 92 ? -0.792 6.402 2.816 1 97.44 92 LEU B O 1
ATOM 2292 N N . PRO B 1 93 ? -2.354 6.273 4.477 1 96.56 93 PRO B N 1
ATOM 2293 C CA . PRO B 1 93 ? -3.273 5.531 3.611 1 96.56 93 PRO B CA 1
ATOM 2294 C C . PRO B 1 93 ? -3.92 6.414 2.543 1 96.56 93 PRO B C 1
ATOM 2296 O O . PRO B 1 93 ? -3.703 7.625 2.525 1 96.56 93 PRO B O 1
ATOM 2299 N N . LEU B 1 94 ? -4.641 5.777 1.664 1 95.62 94 LEU B N 1
ATOM 2300 C CA . LEU B 1 94 ? -5.238 6.488 0.537 1 95.62 94 LEU B CA 1
ATOM 2301 C C . LEU B 1 94 ? -6.156 7.602 1.021 1 95.62 94 LEU B C 1
ATOM 2303 O O . LEU B 1 94 ? -7.121 7.348 1.747 1 95.62 94 LEU B O 1
ATOM 2307 N N . LEU B 1 95 ? -5.859 8.742 0.687 1 96.5 95 LEU B N 1
ATOM 2308 C CA . LEU B 1 95 ? -6.648 9.945 0.897 1 96.5 95 LEU B CA 1
ATOM 2309 C C . LEU B 1 95 ? -6.621 10.836 -0.34 1 96.5 95 LEU B C 1
ATOM 2311 O O . LEU B 1 95 ? -5.781 10.656 -1.225 1 96.5 95 LEU B O 1
ATOM 2315 N N . PHE B 1 96 ? -7.543 11.766 -0.362 1 96 96 PHE B N 1
ATOM 2316 C CA . PHE B 1 96 ? -7.641 12.672 -1.503 1 96 96 PHE B CA 1
ATOM 2317 C C . PHE B 1 96 ? -7.324 14.102 -1.089 1 96 96 PHE B C 1
ATOM 2319 O O . PHE B 1 96 ? -7.809 14.578 -0.061 1 96 96 PHE B O 1
ATOM 2326 N N . ALA B 1 97 ? -6.523 14.758 -1.898 1 95.75 97 ALA B N 1
ATOM 2327 C CA . ALA B 1 97 ? -6.07 16.109 -1.59 1 95.75 97 ALA B CA 1
ATOM 2328 C C . ALA B 1 97 ? -7.215 17.109 -1.714 1 95.75 97 ALA B C 1
ATOM 2330 O O . ALA B 1 97 ? -8.094 16.953 -2.562 1 95.75 97 ALA B O 1
ATOM 2331 N N . ALA B 1 98 ? -7.184 18.109 -0.833 1 95.56 98 ALA B N 1
ATOM 2332 C CA . ALA B 1 98 ? -8.109 19.234 -0.939 1 95.56 98 ALA B CA 1
ATOM 2333 C C . ALA B 1 98 ? -7.367 20.516 -1.316 1 95.56 98 ALA B C 1
ATOM 2335 O O . ALA B 1 98 ? -7.992 21.547 -1.585 1 95.56 98 ALA B O 1
ATOM 2336 N N . ASN B 1 99 ? -5.988 20.453 -1.243 1 94.44 99 ASN B N 1
ATOM 2337 C CA . ASN B 1 99 ? -5.238 21.625 -1.635 1 94.44 99 ASN B CA 1
ATOM 2338 C C . ASN B 1 99 ? -5.531 22.031 -3.078 1 94.44 99 ASN B C 1
ATOM 2340 O O . ASN B 1 99 ? -5.727 21.172 -3.938 1 94.44 99 ASN B O 1
ATOM 2344 N N . PRO B 1 100 ? -5.59 23.281 -3.357 1 93.19 100 PRO B N 1
ATOM 2345 C CA . PRO B 1 100 ? -6.125 23.797 -4.625 1 93.19 100 PRO B CA 1
ATOM 2346 C C . PRO B 1 100 ? -5.402 23.219 -5.84 1 93.19 100 PRO B C 1
ATOM 2348 O O . PRO B 1 100 ? -6.047 22.797 -6.805 1 93.19 100 PRO B O 1
ATOM 2351 N N . PRO B 1 101 ? -4.043 23.109 -5.914 1 91.62 101 PRO B N 1
ATOM 2352 C CA . PRO B 1 101 ? -3.391 22.609 -7.121 1 91.62 101 PRO B CA 1
ATOM 2353 C C . PRO B 1 101 ? -3.715 21.141 -7.391 1 91.62 101 PRO B C 1
ATOM 2355 O O . PRO B 1 101 ? -3.615 20.672 -8.531 1 91.62 101 PRO B O 1
ATOM 2358 N N . HIS B 1 102 ? -4.172 20.391 -6.398 1 92.88 102 HIS B N 1
ATOM 2359 C CA . HIS B 1 102 ? -4.328 18.953 -6.547 1 92.88 102 HIS B CA 1
ATOM 2360 C C . HIS B 1 102 ? -5.68 18.484 -6.016 1 92.88 102 HIS B C 1
ATOM 2362 O O . HIS B 1 102 ? -5.812 17.344 -5.562 1 92.88 102 HIS B O 1
ATOM 2368 N N . TYR B 1 103 ? -6.625 19.328 -6.051 1 92.88 103 TYR B N 1
ATOM 2369 C CA . TYR B 1 103 ? -7.93 19.016 -5.48 1 92.88 103 TYR B CA 1
ATOM 2370 C C . TYR B 1 103 ? -8.484 17.734 -6.062 1 92.88 103 TYR B C 1
ATOM 2372 O O . TYR B 1 103 ? -8.57 17.578 -7.281 1 92.88 103 TYR B O 1
ATOM 2380 N N . GLY B 1 104 ? -8.836 16.781 -5.145 1 93 104 GLY B N 1
ATOM 2381 C CA . GLY B 1 104 ? -9.492 15.539 -5.523 1 93 104 GLY B CA 1
ATOM 2382 C C . GLY B 1 104 ? -8.531 14.469 -6 1 93 104 GLY B C 1
ATOM 2383 O O . GLY B 1 104 ? -8.945 13.367 -6.363 1 93 104 GLY B O 1
ATOM 2384 N N . LEU B 1 105 ? -7.277 14.789 -6.09 1 92.75 105 LEU B N 1
ATOM 2385 C CA . LEU B 1 105 ? -6.289 13.82 -6.547 1 92.75 105 LEU B CA 1
ATOM 2386 C C . LEU B 1 105 ? -5.766 12.984 -5.387 1 92.75 105 LEU B C 1
ATOM 2388 O O . LEU B 1 105 ? -5.574 13.5 -4.281 1 92.75 105 LEU B O 1
ATOM 2392 N N . ALA B 1 106 ? -5.551 11.711 -5.691 1 91.69 106 ALA B N 1
ATOM 2393 C CA . ALA B 1 106 ? -4.926 10.82 -4.715 1 91.69 106 ALA B CA 1
ATOM 2394 C C . ALA B 1 106 ? -3.41 10.977 -4.719 1 91.69 106 ALA B C 1
ATOM 2396 O O . ALA B 1 106 ? -2.822 11.375 -5.727 1 91.69 106 ALA B O 1
ATOM 2397 N N . PHE B 1 107 ? -2.699 10.805 -3.6 1 88.94 107 PHE B N 1
ATOM 2398 C CA . PHE B 1 107 ? -1.254 10.688 -3.436 1 88.94 107 PHE B CA 1
ATOM 2399 C C . PHE B 1 107 ? -0.581 12.047 -3.619 1 88.94 107 PHE B C 1
ATOM 2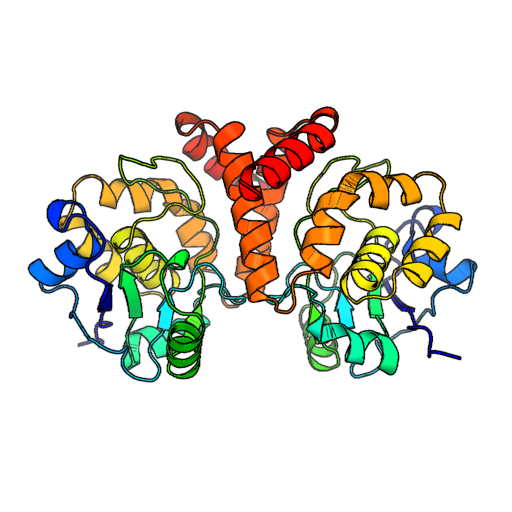401 O O . PHE B 1 107 ? 0.631 12.117 -3.834 1 88.94 107 PHE B O 1
ATOM 2408 N N . LYS B 1 108 ? -1.396 13.141 -3.594 1 91.25 108 LYS B N 1
ATOM 2409 C CA . LYS B 1 108 ? -0.862 14.477 -3.82 1 91.25 108 LYS B CA 1
ATOM 2410 C C . LYS B 1 108 ? -1.176 15.398 -2.645 1 91.25 108 LYS B C 1
ATOM 2412 O O . LYS B 1 108 ? -1.55 16.562 -2.84 1 91.25 108 LYS B O 1
ATOM 2417 N N . LEU B 1 109 ? -1 14.875 -1.5 1 94.12 109 LEU B N 1
ATOM 2418 C CA . LEU B 1 109 ? -1.283 15.672 -0.309 1 94.12 109 LEU B CA 1
ATOM 2419 C C . LEU B 1 109 ? -0.187 16.703 -0.071 1 94.12 109 LEU B C 1
ATOM 2421 O O . LEU B 1 109 ? 0.993 16.422 -0.297 1 94.12 109 LEU B O 1
ATOM 2425 N N . SER B 1 110 ? -0.588 17.875 0.387 1 93.81 110 SER B N 1
ATOM 2426 C CA . SER B 1 110 ? 0.377 18.828 0.912 1 93.81 110 SER B CA 1
ATOM 2427 C C . SER B 1 110 ? 0.91 18.391 2.273 1 93.81 110 SER B C 1
ATOM 2429 O O . SER B 1 110 ? 0.352 17.5 2.902 1 93.81 110 SER B O 1
ATOM 2431 N N . SER B 1 111 ? 1.941 19.078 2.744 1 94.69 111 SER B N 1
ATOM 2432 C CA . SER B 1 111 ? 2.543 18.75 4.031 1 94.69 111 SER B CA 1
ATOM 2433 C C . SER B 1 111 ? 1.543 18.922 5.172 1 94.69 111 SER B C 1
ATOM 2435 O O . SER B 1 111 ? 1.464 18.094 6.07 1 94.69 111 SER B O 1
ATOM 2437 N N . ILE B 1 112 ? 0.768 20 5.148 1 96.31 112 ILE B N 1
ATOM 2438 C CA . ILE B 1 112 ? -0.171 20.25 6.234 1 96.31 112 ILE B CA 1
ATOM 2439 C C . ILE B 1 112 ? -1.288 19.219 6.211 1 96.31 112 ILE B C 1
ATOM 2441 O O . ILE B 1 112 ? -1.75 18.766 7.262 1 96.31 112 ILE B O 1
ATOM 2445 N N . GLU B 1 113 ? -1.761 18.844 5.035 1 97.44 113 GLU B N 1
ATOM 2446 C CA . GLU B 1 113 ? -2.758 17.781 4.93 1 97.44 113 GLU B CA 1
ATOM 2447 C C . GLU B 1 113 ? -2.225 16.469 5.492 1 97.44 113 GLU B C 1
ATOM 2449 O O . GLU B 1 113 ? -2.943 15.742 6.188 1 97.44 113 GLU B O 1
ATOM 2454 N N . ALA B 1 114 ? -0.96 16.203 5.199 1 97.56 114 ALA B N 1
ATOM 2455 C CA . ALA B 1 114 ? -0.332 14.977 5.691 1 97.56 114 ALA B CA 1
ATOM 2456 C C . ALA B 1 114 ? -0.258 14.969 7.215 1 97.56 114 ALA B C 1
ATOM 2458 O O . ALA B 1 114 ? -0.55 13.953 7.852 1 97.56 114 ALA B O 1
ATOM 2459 N N . VAL B 1 115 ? 0.121 16.062 7.793 1 98.19 115 VAL B N 1
ATOM 2460 C CA . VAL B 1 115 ? 0.223 16.188 9.242 1 98.19 115 VAL B CA 1
ATOM 2461 C C . VAL B 1 115 ? -1.161 16.047 9.875 1 98.19 115 VAL B C 1
ATOM 2463 O O . VAL B 1 115 ? -1.337 15.297 10.844 1 98.19 115 VAL B O 1
ATOM 2466 N N . ILE B 1 116 ? -2.125 16.672 9.305 1 98.38 116 ILE B N 1
ATOM 2467 C CA . ILE B 1 116 ? -3.494 16.609 9.805 1 98.38 116 ILE B CA 1
ATOM 2468 C C . ILE B 1 116 ? -4 15.172 9.773 1 98.38 116 ILE B C 1
ATOM 2470 O O . ILE B 1 116 ? -4.57 14.688 10.75 1 98.38 116 ILE B O 1
ATOM 2474 N N . ALA B 1 117 ? -3.836 14.516 8.656 1 98.62 117 ALA B N 1
ATOM 2475 C CA . ALA B 1 117 ? -4.258 13.125 8.539 1 98.62 117 ALA B CA 1
ATOM 2476 C C . ALA B 1 117 ? -3.609 12.258 9.609 1 98.62 117 ALA B C 1
ATOM 2478 O O . ALA B 1 117 ? -4.277 11.422 10.234 1 98.62 117 ALA B O 1
ATOM 2479 N N . THR B 1 118 ? -2.326 12.469 9.836 1 98.75 118 THR B N 1
ATOM 2480 C CA . THR B 1 118 ? -1.58 11.688 10.82 1 98.75 118 THR B CA 1
ATOM 2481 C C . THR B 1 118 ? -2.146 11.906 12.219 1 98.75 118 THR B C 1
ATOM 2483 O O . THR B 1 118 ? -2.406 10.938 12.945 1 98.75 118 THR B O 1
ATOM 2486 N N . LEU B 1 119 ? -2.332 13.164 12.617 1 98.56 119 LEU B N 1
ATOM 2487 C CA . LEU B 1 119 ? -2.889 13.484 13.922 1 98.56 119 LEU B CA 1
ATOM 2488 C C . LEU B 1 119 ? -4.289 12.906 14.078 1 98.56 119 LEU B C 1
ATOM 2490 O O . LEU B 1 119 ? -4.609 12.305 15.109 1 98.56 119 LEU B O 1
ATOM 2494 N N . TYR B 1 120 ? -5.062 13.008 13.039 1 98.31 120 TYR B N 1
ATOM 2495 C CA . TYR B 1 120 ? -6.43 12.5 13.055 1 98.31 120 TYR B CA 1
ATOM 2496 C C . TYR B 1 120 ? -6.449 10.992 13.273 1 98.31 120 TYR B C 1
ATOM 2498 O O . TYR B 1 120 ? -7.117 10.492 14.18 1 98.31 120 TYR B O 1
ATOM 2506 N N . ILE B 1 121 ? -5.723 10.266 12.539 1 98.25 121 ILE B N 1
ATOM 2507 C CA . ILE B 1 121 ? -5.715 8.805 12.539 1 98.25 121 ILE B CA 1
ATOM 2508 C C . ILE B 1 121 ? -5.16 8.297 13.867 1 98.25 121 ILE B C 1
ATOM 2510 O O . ILE B 1 121 ? -5.625 7.281 14.391 1 98.25 121 ILE B O 1
ATOM 2514 N N . THR B 1 122 ? -4.211 9.016 14.445 1 98.12 122 THR B N 1
ATOM 2515 C CA . THR B 1 122 ? -3.557 8.547 15.664 1 98.12 122 THR B CA 1
ATOM 2516 C C . THR B 1 122 ? -4.293 9.055 16.906 1 98.12 122 THR B C 1
ATOM 2518 O O . THR B 1 122 ? -3.793 8.938 18.016 1 98.12 122 THR B O 1
ATOM 2521 N N . GLY B 1 123 ? -5.387 9.734 16.75 1 97.19 123 GLY B N 1
ATOM 2522 C CA . GLY B 1 123 ? -6.258 10.016 17.875 1 97.19 123 GLY B CA 1
ATOM 2523 C C . GLY B 1 123 ? -6.141 11.438 18.375 1 97.19 123 GLY B C 1
ATOM 2524 O O . GLY B 1 123 ? -6.695 11.781 19.422 1 97.19 123 GLY B O 1
ATOM 2525 N N . PHE B 1 124 ? -5.477 12.273 17.75 1 97.75 124 PHE B N 1
ATOM 2526 C CA . PHE B 1 124 ? -5.32 13.672 18.141 1 97.75 124 PHE B CA 1
ATOM 2527 C C . PHE B 1 124 ? -6.152 14.578 17.234 1 97.75 124 PHE B C 1
ATOM 2529 O O . PHE B 1 124 ? -5.629 15.523 16.656 1 97.75 124 PHE B O 1
ATOM 2536 N N . LYS B 1 125 ? -7.449 14.367 17.281 1 97.06 125 LYS B N 1
ATOM 2537 C CA . LYS B 1 125 ? -8.375 15.039 16.359 1 97.06 125 LYS B CA 1
ATOM 2538 C C . LYS B 1 125 ? -8.453 16.531 16.656 1 97.06 125 LYS B C 1
ATOM 2540 O O . LYS B 1 125 ? -8.547 17.344 15.742 1 97.06 125 LYS B O 1
ATOM 2545 N N . SER B 1 126 ? -8.406 16.859 17.922 1 96.62 126 SER B N 1
ATOM 2546 C CA . SER B 1 126 ? -8.461 18.281 18.281 1 96.62 126 SER B CA 1
ATOM 2547 C C . SER B 1 126 ? -7.254 19.031 17.734 1 96.62 126 SER B C 1
ATOM 2549 O O . SER B 1 126 ? -7.398 20.141 17.219 1 96.62 126 SER B O 1
ATOM 2551 N N . GLU B 1 127 ? -6.09 18.453 17.875 1 96.38 127 GLU B N 1
ATOM 2552 C CA . GLU B 1 127 ? -4.875 19.047 17.328 1 96.38 127 GLU B CA 1
ATOM 2553 C C . GLU B 1 127 ? -4.934 19.141 15.805 1 96.38 127 GLU B C 1
ATOM 2555 O O . GLU B 1 127 ? -4.477 20.125 15.219 1 96.38 127 GLU B O 1
ATOM 2560 N N . ALA B 1 128 ? -5.457 18.109 15.195 1 97.31 128 ALA B N 1
ATOM 2561 C CA . ALA B 1 128 ? -5.656 18.125 13.742 1 97.31 128 ALA B CA 1
ATOM 2562 C C . ALA B 1 128 ? -6.551 19.281 13.328 1 97.31 128 ALA B C 1
ATOM 2564 O O . ALA B 1 128 ? -6.203 20.047 12.422 1 97.31 128 ALA B O 1
ATOM 2565 N N . GLU B 1 129 ? -7.645 19.438 13.992 1 95.81 129 GLU B N 1
ATOM 2566 C CA . GLU B 1 129 ? -8.625 20.484 13.68 1 95.81 129 GLU B CA 1
ATOM 2567 C C . GLU B 1 129 ? -8.039 21.875 13.906 1 95.81 129 GLU B C 1
ATOM 2569 O O . GLU B 1 129 ? -8.352 22.812 13.172 1 95.81 129 GLU B O 1
ATOM 2574 N N . ARG B 1 130 ? -7.246 21.984 14.875 1 95.25 130 ARG B N 1
ATOM 2575 C CA . ARG B 1 130 ? -6.613 23.266 15.172 1 95.25 130 ARG B CA 1
ATOM 2576 C C . ARG B 1 130 ? -5.785 23.75 13.984 1 95.25 130 ARG B C 1
ATOM 2578 O O . ARG B 1 130 ? -5.738 24.938 13.703 1 95.25 130 ARG B O 1
ATOM 2585 N N . LEU B 1 131 ? -5.152 22.875 13.289 1 96.44 131 LEU B N 1
ATOM 2586 C CA . LEU B 1 131 ? -4.285 23.234 12.172 1 96.44 131 LEU B CA 1
ATOM 2587 C C . LEU B 1 131 ? -5.102 23.75 10.992 1 96.44 131 LEU B C 1
ATOM 2589 O O . LEU B 1 131 ? -4.559 24.406 10.102 1 96.44 131 LEU B O 1
ATOM 2593 N N . THR B 1 132 ? -6.375 23.453 10.945 1 95.88 132 THR B N 1
ATOM 2594 C CA . THR B 1 132 ? -7.203 23.859 9.812 1 95.88 132 THR B CA 1
ATOM 2595 C C . THR B 1 132 ? -7.34 25.375 9.75 1 95.88 132 THR B C 1
ATOM 2597 O O . THR B 1 132 ? -7.695 25.922 8.711 1 95.88 132 THR B O 1
ATOM 2600 N N . ARG B 1 133 ? -7.078 26.031 10.812 1 94.38 133 ARG B N 1
ATOM 2601 C CA . ARG B 1 133 ? -7.199 27.484 10.883 1 94.38 133 ARG B CA 1
ATOM 2602 C C . ARG B 1 133 ? -6.156 28.172 10 1 94.38 133 ARG B C 1
ATOM 2604 O O . ARG B 1 133 ? -6.254 29.359 9.727 1 94.38 133 ARG B O 1
ATOM 2611 N N . LEU B 1 134 ? -5.164 27.469 9.57 1 94.12 134 LEU B N 1
ATOM 2612 C CA . LEU B 1 134 ? -4.031 28.062 8.867 1 94.12 134 LEU B CA 1
ATOM 2613 C C . LEU B 1 134 ? -4.379 28.328 7.406 1 94.12 134 LEU B C 1
ATOM 2615 O O . LEU B 1 134 ? -3.715 29.141 6.742 1 94.12 134 LEU B O 1
ATOM 2619 N N . TYR B 1 135 ? -5.371 27.609 6.875 1 91.69 135 TYR B N 1
ATOM 2620 C CA . TYR B 1 135 ? -5.855 27.812 5.516 1 91.69 135 TYR B CA 1
ATOM 2621 C C . TYR B 1 135 ? -7.363 27.594 5.438 1 91.69 135 TYR B C 1
ATOM 2623 O O . TYR B 1 135 ? -7.902 26.703 6.094 1 91.69 135 TYR B O 1
ATOM 2631 N N . LYS B 1 136 ? -7.977 28.219 4.594 1 88.62 136 LYS B N 1
ATOM 2632 C CA . LYS B 1 136 ? -9.422 28.094 4.41 1 88.62 136 LYS B CA 1
ATOM 2633 C C . LYS B 1 136 ? -9.789 26.75 3.818 1 88.62 136 LYS B C 1
ATOM 2635 O O . LYS B 1 136 ? -10.805 26.156 4.195 1 88.62 136 LYS B O 1
ATOM 2640 N N . TRP B 1 137 ? -8.953 26.234 2.98 1 91.31 137 TRP B N 1
ATOM 2641 C CA . TRP B 1 137 ? -9.289 25.031 2.23 1 91.31 137 TRP B CA 1
ATOM 2642 C C . TRP B 1 137 ? -8.961 23.781 3.033 1 91.31 137 TRP B C 1
ATOM 2644 O O . TRP B 1 137 ? -9.375 22.672 2.676 1 91.31 137 TRP B O 1
ATOM 2654 N N . VAL B 1 138 ? -8.227 23.938 4.074 1 90.88 138 VAL B N 1
ATOM 2655 C CA . VAL B 1 138 ? -7.719 22.766 4.785 1 90.88 138 VAL B CA 1
ATOM 2656 C C . VAL B 1 138 ? -8.867 22.047 5.488 1 90.88 138 VAL B C 1
ATOM 2658 O O . VAL B 1 138 ? -8.859 20.828 5.617 1 90.88 138 VAL B O 1
ATOM 2661 N N . TYR B 1 139 ? -9.828 22.828 5.996 1 91.88 139 TYR B N 1
ATOM 2662 C CA . TYR B 1 139 ? -11 22.203 6.602 1 91.88 139 TYR B CA 1
ATOM 2663 C C . TYR B 1 139 ? -11.727 21.312 5.594 1 91.88 139 TYR B C 1
ATOM 2665 O O . TYR B 1 139 ? -12.25 20.266 5.953 1 91.88 139 TYR B O 1
ATOM 2673 N N . ASN B 1 140 ? -11.75 21.719 4.367 1 93.94 140 ASN B N 1
ATOM 2674 C CA . ASN B 1 140 ? -12.359 20.922 3.311 1 93.94 140 ASN B CA 1
ATOM 2675 C C . ASN B 1 140 ? -11.664 19.562 3.166 1 93.94 140 ASN B C 1
ATOM 2677 O O . ASN B 1 140 ? -12.281 18.594 2.734 1 93.94 140 ASN B O 1
ATOM 2681 N N . PHE B 1 141 ? -10.414 19.531 3.541 1 97.06 141 PHE B N 1
ATOM 2682 C CA . PHE B 1 141 ? -9.68 18.281 3.498 1 97.06 141 PHE B CA 1
ATOM 2683 C C . PHE B 1 141 ? -10.305 17.25 4.445 1 97.06 141 PHE B C 1
ATOM 2685 O O . PHE B 1 141 ? -10.516 16.109 4.07 1 97.06 141 PHE B O 1
ATOM 2692 N N . ILE B 1 142 ? -10.562 17.625 5.684 1 96.31 142 ILE B N 1
ATOM 2693 C CA . ILE B 1 142 ? -11.164 16.734 6.672 1 96.31 142 ILE B CA 1
ATOM 2694 C C . ILE B 1 142 ? -12.555 16.312 6.203 1 96.31 142 ILE B C 1
ATOM 2696 O O . ILE B 1 142 ? -12.906 15.133 6.258 1 96.31 142 ILE B O 1
ATOM 2700 N N . GLU B 1 143 ? -13.273 17.25 5.664 1 94.62 143 GLU B N 1
ATOM 2701 C CA . GLU B 1 143 ? -14.633 16.953 5.203 1 94.62 143 GLU B CA 1
ATOM 2702 C C . GLU B 1 143 ? -14.609 15.992 4.016 1 94.62 143 GLU B C 1
ATOM 2704 O O . GLU B 1 143 ? -15.367 15.023 3.984 1 94.62 143 GLU B O 1
ATOM 2709 N N . LEU B 1 144 ? -13.789 16.281 3.102 1 94.62 144 LEU B N 1
ATOM 2710 C CA . LEU B 1 144 ? -13.648 15.469 1.898 1 94.62 144 LEU B CA 1
ATOM 2711 C C . LEU B 1 144 ? -13.328 14.023 2.254 1 94.62 144 LEU B C 1
ATOM 2713 O O . LEU B 1 144 ? -13.844 13.094 1.625 1 94.62 144 LEU B O 1
ATOM 2717 N N . ASN B 1 145 ? -12.445 13.844 3.307 1 95.69 145 ASN B N 1
ATOM 2718 C CA . ASN B 1 145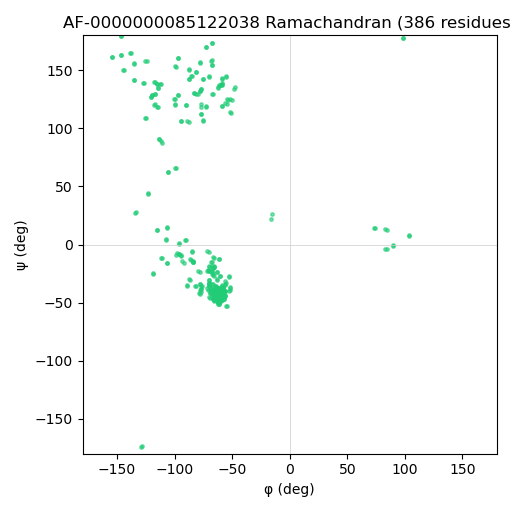 ? -11.945 12.516 3.646 1 95.69 145 ASN B CA 1
ATOM 2719 C C . ASN B 1 145 ? -12.578 11.984 4.93 1 95.69 145 ASN B C 1
ATOM 2721 O O . ASN B 1 145 ? -12.07 11.039 5.535 1 95.69 145 ASN B O 1
ATOM 2725 N N . ARG B 1 146 ? -13.602 12.547 5.395 1 95 146 ARG B N 1
ATOM 2726 C CA . ARG B 1 146 ? -14.133 12.273 6.727 1 95 146 ARG B CA 1
ATOM 2727 C C . ARG B 1 146 ? -14.398 10.781 6.918 1 95 146 ARG B C 1
ATOM 2729 O O . ARG B 1 146 ? -13.953 10.195 7.906 1 95 146 ARG B O 1
ATOM 2736 N N . GLU B 1 147 ? -15.133 10.18 6.035 1 93.19 147 GLU B N 1
ATOM 2737 C CA . GLU B 1 147 ? -15.477 8.766 6.164 1 93.19 147 GLU B CA 1
ATOM 2738 C C . GLU B 1 147 ? -14.234 7.891 6.152 1 93.19 147 GLU B C 1
ATOM 2740 O O . GLU B 1 147 ? -14.141 6.926 6.918 1 93.19 147 GLU B O 1
ATOM 2745 N N . LEU B 1 148 ? -13.328 8.219 5.281 1 94.62 148 LEU B N 1
ATOM 2746 C CA . LEU B 1 148 ? -12.07 7.477 5.23 1 94.62 148 LEU B CA 1
ATOM 2747 C C . LEU B 1 148 ? -11.266 7.684 6.508 1 94.62 148 LEU B C 1
ATOM 2749 O O . LEU B 1 148 ? -10.766 6.719 7.098 1 94.62 148 LEU B O 1
ATOM 2753 N N . LEU B 1 149 ? -11.117 8.953 6.938 1 96.5 149 LEU B N 1
ATOM 2754 C CA . LEU B 1 149 ? -10.367 9.281 8.148 1 96.5 149 LEU B CA 1
ATOM 2755 C C . LEU B 1 149 ? -10.961 8.562 9.359 1 96.5 149 LEU B C 1
ATOM 2757 O O . LEU B 1 149 ? -10.227 8.023 10.18 1 96.5 149 LEU B O 1
ATOM 2761 N N . ASP B 1 150 ? -12.234 8.531 9.43 1 95.69 150 ASP B N 1
ATOM 2762 C CA . ASP B 1 150 ? -12.906 7.848 10.531 1 95.69 150 ASP B CA 1
ATOM 2763 C C . ASP B 1 150 ? -12.633 6.348 10.492 1 95.69 150 ASP B C 1
ATOM 2765 O O . ASP B 1 150 ? -12.359 5.734 11.531 1 95.69 150 ASP B O 1
ATOM 2769 N N . ALA B 1 151 ? -12.75 5.742 9.32 1 93.69 151 ALA B N 1
ATOM 2770 C CA . ALA B 1 151 ? -12.477 4.316 9.172 1 93.69 151 ALA B CA 1
ATOM 2771 C C . ALA B 1 151 ? -11.039 3.988 9.547 1 93.69 151 ALA B C 1
ATOM 2773 O O . ALA B 1 151 ? -10.781 3.018 10.266 1 93.69 151 ALA B O 1
ATOM 2774 N N . TYR B 1 152 ? -10.086 4.812 9.094 1 96.5 152 TYR B N 1
ATOM 2775 C CA . TYR B 1 152 ? -8.68 4.605 9.414 1 96.5 152 TYR B CA 1
ATOM 2776 C C . TYR B 1 152 ? -8.422 4.785 10.906 1 96.5 152 TYR B C 1
ATOM 2778 O O . TYR B 1 152 ? -7.691 4.004 11.516 1 96.5 152 TYR B O 1
ATOM 2786 N N . ALA B 1 153 ? -9.016 5.777 11.492 1 97 153 ALA B N 1
ATOM 2787 C CA . ALA B 1 153 ? -8.836 6.055 12.922 1 97 153 ALA B CA 1
ATOM 2788 C C . ALA B 1 153 ? -9.422 4.934 13.773 1 97 153 ALA B C 1
ATOM 2790 O O . ALA B 1 153 ? -8.977 4.711 14.906 1 97 153 ALA B O 1
ATOM 2791 N N . ALA B 1 154 ? -10.398 4.246 13.25 1 95.06 154 ALA B N 1
ATOM 2792 C CA . ALA B 1 154 ? -11.047 3.152 13.969 1 95.06 154 ALA B CA 1
ATOM 2793 C C . ALA B 1 154 ? -10.266 1.851 13.805 1 95.06 154 ALA B C 1
ATOM 2795 O O . ALA B 1 154 ? -10.516 0.875 14.516 1 95.06 154 ALA B O 1
ATOM 2796 N N . SER B 1 155 ? -9.375 1.855 12.852 1 92.56 155 SER B N 1
ATOM 2797 C CA . SER B 1 155 ? -8.562 0.667 12.586 1 92.56 155 SER B CA 1
ATOM 2798 C C . SER B 1 155 ? -7.406 0.557 13.57 1 92.56 155 SER B C 1
ATOM 2800 O O . SER B 1 155 ? -6.633 1.503 13.734 1 92.56 155 SER B O 1
ATOM 2802 N N . LYS B 1 156 ? -7.219 -0.558 14.18 1 88.94 156 LYS B N 1
ATOM 2803 C CA . LYS B 1 156 ? -6.246 -0.713 15.258 1 88.94 156 LYS B CA 1
ATOM 2804 C C . LYS B 1 156 ? -4.863 -1.059 14.711 1 88.94 156 LYS B C 1
ATOM 2806 O O . LYS B 1 156 ? -3.846 -0.718 15.312 1 88.94 156 LYS B O 1
ATOM 2811 N N . THR B 1 157 ? -4.879 -1.774 13.523 1 89.19 157 THR B N 1
ATOM 2812 C CA . THR B 1 157 ? -3.607 -2.27 13.008 1 89.19 157 THR B CA 1
ATOM 2813 C C . THR B 1 157 ? -3.385 -1.795 11.57 1 89.19 157 THR B C 1
ATOM 2815 O O . THR B 1 157 ? -4.34 -1.463 10.867 1 89.19 157 THR B O 1
ATOM 2818 N N . PRO B 1 158 ? -2.109 -1.789 11.188 1 91.62 158 PRO B N 1
ATOM 2819 C CA . PRO B 1 158 ? -1.81 -1.465 9.789 1 91.62 158 PRO B CA 1
ATOM 2820 C C . PRO B 1 158 ? -2.535 -2.377 8.805 1 91.62 158 PRO B C 1
ATOM 2822 O O . PRO B 1 158 ? -2.953 -1.928 7.734 1 91.62 158 PRO B O 1
ATOM 2825 N N . GLU B 1 159 ? -2.729 -3.646 9.156 1 88.94 159 GLU B N 1
ATOM 2826 C CA . GLU B 1 159 ? -3.4 -4.602 8.289 1 88.94 159 GLU B CA 1
ATOM 2827 C C . GLU B 1 159 ? -4.848 -4.195 8.031 1 88.94 159 GLU B C 1
ATOM 2829 O O . GLU B 1 159 ? -5.348 -4.32 6.91 1 88.94 159 GLU B O 1
ATOM 2834 N N . GLU B 1 160 ? -5.496 -3.713 9.062 1 90.25 160 GLU B N 1
ATOM 2835 C CA . GLU B 1 160 ? -6.871 -3.242 8.914 1 90.25 160 GLU B CA 1
ATOM 2836 C C . GLU B 1 160 ? -6.941 -2.025 7.996 1 90.25 160 GLU B C 1
ATOM 2838 O O . GLU B 1 160 ? -7.863 -1.905 7.184 1 90.25 160 GLU B O 1
ATOM 2843 N N . ILE B 1 161 ? -5.969 -1.127 8.117 1 94.56 161 ILE B N 1
ATOM 2844 C CA . ILE B 1 161 ? -5.871 0.052 7.266 1 94.56 161 ILE B CA 1
ATOM 2845 C C . ILE B 1 161 ? -5.695 -0.377 5.812 1 94.56 161 ILE B C 1
ATOM 2847 O O . ILE B 1 161 ? -6.379 0.131 4.922 1 94.56 161 ILE B O 1
ATOM 2851 N N . LEU B 1 162 ? -4.836 -1.285 5.637 1 92.88 162 LEU B N 1
ATOM 2852 C CA . LEU B 1 162 ? -4.531 -1.771 4.293 1 92.88 162 LEU B CA 1
ATOM 2853 C C . LEU B 1 162 ? -5.746 -2.451 3.674 1 92.88 162 LEU B C 1
ATOM 2855 O O . LEU B 1 162 ? -5.961 -2.361 2.463 1 92.88 162 LEU B O 1
ATOM 2859 N N . GLU B 1 163 ? -6.496 -3.146 4.453 1 88.94 163 GLU B N 1
ATOM 2860 C CA . GLU B 1 163 ? -7.73 -3.758 3.973 1 88.94 163 GLU B CA 1
ATOM 2861 C C . GLU B 1 163 ? -8.703 -2.699 3.463 1 88.94 163 GLU B C 1
ATOM 2863 O O . GLU B 1 163 ? -9.297 -2.855 2.389 1 88.94 163 GLU B O 1
ATOM 2868 N N . HIS B 1 164 ? -8.891 -1.613 4.246 1 89.62 164 HIS B N 1
ATOM 2869 C CA . HIS B 1 164 ? -9.742 -0.509 3.812 1 89.62 164 HIS B CA 1
ATOM 2870 C C . HIS B 1 164 ? -9.227 0.097 2.51 1 89.62 164 HIS B C 1
ATOM 2872 O O . HIS B 1 164 ? -10.008 0.329 1.58 1 89.62 164 HIS B O 1
ATOM 2878 N N . GLU B 1 165 ? -7.957 0.339 2.494 1 92.25 165 GLU B N 1
ATOM 2879 C CA . GLU B 1 165 ? -7.328 0.95 1.327 1 92.25 165 GLU B CA 1
ATOM 2880 C C . GLU B 1 165 ? -7.504 0.078 0.086 1 92.25 165 GLU B C 1
ATOM 2882 O O . GLU B 1 165 ? -7.898 0.569 -0.973 1 92.25 165 GLU B O 1
ATOM 2887 N N . ALA B 1 166 ? -7.203 -1.193 0.208 1 88.62 166 ALA B N 1
ATOM 2888 C CA . ALA B 1 166 ? -7.309 -2.131 -0.906 1 88.62 166 ALA B CA 1
ATOM 2889 C C . ALA B 1 166 ? -8.742 -2.217 -1.417 1 88.62 166 ALA B C 1
ATOM 2891 O O . ALA B 1 166 ? -8.977 -2.244 -2.627 1 88.62 166 ALA B O 1
ATOM 2892 N N . THR B 1 167 ? -9.68 -2.287 -0.509 1 86.62 167 THR B N 1
ATOM 2893 C CA . THR B 1 167 ? -11.086 -2.352 -0.872 1 86.62 167 THR B CA 1
ATOM 2894 C C . THR B 1 167 ? -11.508 -1.102 -1.643 1 86.62 167 THR B C 1
ATOM 2896 O O . THR B 1 167 ? -12.156 -1.197 -2.684 1 86.62 167 THR B O 1
ATOM 2899 N N . LEU B 1 168 ? -11.125 -0.016 -1.147 1 89.81 168 LEU B N 1
ATOM 2900 C CA . LEU B 1 168 ? -11.453 1.25 -1.792 1 89.81 168 LEU B CA 1
ATOM 2901 C C . LEU B 1 168 ? -10.852 1.32 -3.191 1 89.81 168 LEU B C 1
ATOM 2903 O O . LEU B 1 168 ? -11.555 1.63 -4.156 1 89.81 168 LEU B O 1
ATOM 2907 N N . LEU B 1 169 ? -9.609 1.055 -3.311 1 92.19 169 LEU B N 1
ATOM 2908 C CA . LEU B 1 169 ? -8.914 1.114 -4.59 1 92.19 169 LEU B CA 1
ATOM 2909 C C . LEU B 1 169 ? -9.516 0.127 -5.586 1 92.19 169 LEU B C 1
ATOM 2911 O O . LEU B 1 169 ? -9.695 0.458 -6.758 1 92.19 169 LEU B O 1
ATOM 2915 N N . SER B 1 170 ? -9.75 -1.046 -5.082 1 89.62 170 SER B N 1
ATOM 2916 C CA . SER B 1 170 ? -10.359 -2.068 -5.93 1 89.62 170 SER B CA 1
ATOM 2917 C C . SER B 1 170 ? -11.688 -1.592 -6.5 1 89.62 170 SER B C 1
ATOM 2919 O O . SER B 1 170 ? -11.93 -1.709 -7.707 1 89.62 170 SER B O 1
ATOM 2921 N N . LYS B 1 171 ? -12.523 -1.049 -5.715 1 88.62 171 LYS B N 1
ATOM 2922 C CA . LYS B 1 171 ? -13.844 -0.588 -6.141 1 88.62 171 LYS B CA 1
ATOM 2923 C C . LYS B 1 171 ? -13.727 0.588 -7.105 1 88.62 171 LYS B C 1
ATOM 2925 O O . LYS B 1 171 ? -14.469 0.668 -8.086 1 88.62 171 LYS B O 1
ATOM 2930 N N . ILE B 1 172 ? -12.844 1.469 -6.828 1 89.94 172 ILE B N 1
ATOM 2931 C CA . ILE B 1 172 ? -12.641 2.615 -7.707 1 89.94 172 ILE B CA 1
ATOM 2932 C C . ILE B 1 172 ? -12.18 2.139 -9.086 1 89.94 172 ILE B C 1
ATOM 2934 O O . ILE B 1 172 ? -12.734 2.541 -10.109 1 89.94 172 ILE B O 1
ATOM 2938 N N . LEU B 1 173 ? -11.195 1.302 -9.102 1 89.88 173 LEU B N 1
ATOM 2939 C CA . LEU B 1 173 ? -10.617 0.837 -10.352 1 89.88 173 LEU B CA 1
ATOM 2940 C C . LEU B 1 173 ? -11.609 -0.019 -11.133 1 89.88 173 LEU B C 1
ATOM 2942 O O . LEU B 1 173 ? -11.695 0.084 -12.359 1 89.88 173 LEU B O 1
ATOM 2946 N N . GLU B 1 174 ? -12.289 -0.87 -10.398 1 88.88 174 GLU B N 1
ATOM 2947 C CA . GLU B 1 174 ? -13.297 -1.707 -11.039 1 88.88 174 GLU B CA 1
ATOM 2948 C C . GLU B 1 174 ? -14.367 -0.858 -11.734 1 88.88 174 GLU B C 1
ATOM 2950 O O . GLU B 1 174 ? -14.844 -1.213 -12.812 1 88.88 174 GLU B O 1
ATOM 2955 N N . ARG B 1 175 ? -14.711 0.217 -11.141 1 85.56 175 ARG B N 1
ATOM 2956 C CA . ARG B 1 175 ? -15.781 1.07 -11.641 1 85.56 175 ARG B CA 1
ATOM 2957 C C . ARG B 1 175 ? -15.289 1.982 -12.758 1 85.56 175 ARG B C 1
ATOM 2959 O O . ARG B 1 175 ? -16.016 2.258 -13.711 1 85.56 175 ARG B O 1
ATOM 2966 N N . GLU B 1 176 ? -14.062 2.424 -12.641 1 84.88 176 GLU B N 1
ATOM 2967 C CA . GLU B 1 176 ? -13.633 3.539 -13.484 1 84.88 176 GLU B CA 1
ATOM 2968 C C . GLU B 1 176 ? -12.695 3.066 -14.586 1 84.88 176 GLU B C 1
ATOM 2970 O O . GLU B 1 176 ? -12.453 3.787 -15.555 1 84.88 176 GLU B O 1
ATOM 2975 N N . VAL B 1 177 ? -12.156 1.904 -14.477 1 85.62 177 VAL B N 1
ATOM 2976 C CA . VAL B 1 177 ? -11.195 1.416 -15.461 1 85.62 177 VAL B CA 1
ATOM 2977 C C . VAL B 1 177 ? -11.773 0.212 -16.203 1 85.62 177 VAL B C 1
ATOM 2979 O O . VAL B 1 177 ? -11.977 -0.849 -15.602 1 85.62 177 VAL B O 1
ATOM 2982 N N . LYS B 1 178 ? -11.922 0.354 -17.469 1 87.31 178 LYS B N 1
ATOM 2983 C CA . LYS B 1 178 ? -12.398 -0.765 -18.266 1 87.31 178 LYS B CA 1
ATOM 2984 C C . LYS B 1 178 ? -11.281 -1.779 -18.516 1 87.31 178 LYS B C 1
ATOM 2986 O O . LYS B 1 178 ? -10.164 -1.405 -18.875 1 87.31 178 LYS B O 1
ATOM 2991 N N . PRO B 1 179 ? -11.617 -3.008 -18.328 1 87.06 179 PRO B N 1
ATOM 2992 C CA . PRO B 1 179 ? -10.609 -4.059 -18.5 1 87.06 179 PRO B CA 1
ATOM 2993 C C . PRO B 1 179 ? -9.891 -3.973 -19.844 1 87.06 179 PRO B C 1
ATOM 2995 O O . PRO B 1 179 ? -8.68 -4.195 -19.906 1 87.06 179 PRO B O 1
ATOM 2998 N N . ALA B 1 180 ? -10.586 -3.631 -20.797 1 86.31 180 ALA B N 1
ATOM 2999 C CA . ALA B 1 180 ? -10.031 -3.586 -22.141 1 86.31 180 ALA B CA 1
ATOM 3000 C C . ALA B 1 180 ? -8.969 -2.5 -22.266 1 86.31 180 ALA B C 1
ATOM 3002 O O . ALA B 1 180 ? -8.133 -2.535 -23.172 1 86.31 180 ALA B O 1
ATOM 3003 N N . GLU B 1 181 ? -8.953 -1.533 -21.391 1 89.25 181 GLU B N 1
ATOM 3004 C CA . GLU B 1 181 ? -8.055 -0.39 -21.469 1 89.25 181 GLU B CA 1
ATOM 3005 C C . GLU B 1 181 ? -6.793 -0.625 -20.641 1 89.25 181 GLU B C 1
ATOM 3007 O O . GLU B 1 181 ? -5.82 0.129 -20.75 1 89.25 181 GLU B O 1
ATOM 3012 N N . VAL B 1 182 ? -6.785 -1.635 -19.891 1 87.5 182 VAL B N 1
ATOM 3013 C CA . VAL B 1 182 ? -5.73 -1.874 -18.922 1 87.5 182 VAL B CA 1
ATOM 3014 C C . VAL B 1 182 ? -4.387 -2 -19.625 1 87.5 182 VAL B C 1
ATOM 3016 O O . VAL B 1 182 ? -3.416 -1.333 -19.25 1 87.5 182 VAL B O 1
ATOM 3019 N N . PRO B 1 183 ? -4.309 -2.799 -20.734 1 84.38 183 PRO B N 1
ATOM 3020 C CA . PRO B 1 183 ? -3.014 -2.893 -21.406 1 84.38 183 PRO B CA 1
ATOM 3021 C C . PRO B 1 183 ? -2.496 -1.536 -21.891 1 84.38 183 PRO B C 1
ATOM 3023 O O . PRO B 1 183 ? -1.309 -1.236 -21.734 1 84.38 183 PRO B O 1
ATOM 3026 N N . THR B 1 184 ? -3.377 -0.777 -22.359 1 86.31 184 THR B N 1
ATOM 3027 C CA . THR B 1 184 ? -3.006 0.541 -22.859 1 86.31 184 THR B CA 1
ATOM 3028 C C . THR B 1 184 ? -2.586 1.458 -21.719 1 86.31 184 THR B C 1
ATOM 3030 O O . THR B 1 184 ? -1.623 2.217 -21.844 1 86.31 184 THR B O 1
ATOM 3033 N N . ILE B 1 185 ? -3.268 1.392 -20.703 1 84.75 185 ILE B N 1
ATOM 3034 C CA . ILE B 1 185 ? -2.986 2.213 -19.531 1 84.75 185 ILE B CA 1
ATOM 3035 C C . ILE B 1 185 ? -1.602 1.875 -18.984 1 84.75 185 ILE B C 1
ATOM 3037 O O . ILE B 1 185 ? -0.797 2.771 -18.703 1 84.75 185 ILE B O 1
ATOM 3041 N N . ILE B 1 186 ? -1.294 0.629 -18.828 1 83.94 186 ILE B N 1
ATOM 3042 C CA . ILE B 1 186 ? -0.009 0.184 -18.297 1 83.94 186 ILE B CA 1
ATOM 3043 C C . ILE B 1 186 ? 1.119 0.677 -19.203 1 83.94 186 ILE B C 1
ATOM 3045 O O . ILE B 1 186 ? 2.096 1.26 -18.719 1 83.94 186 ILE B O 1
ATOM 3049 N N . SER B 1 187 ? 0.934 0.492 -20.469 1 83.56 187 SER B N 1
ATOM 3050 C CA . SER B 1 187 ? 1.95 0.879 -21.438 1 83.56 187 SER B CA 1
ATOM 3051 C C . SER B 1 187 ? 2.205 2.383 -21.406 1 83.56 187 SER B C 1
ATOM 3053 O O . SER B 1 187 ? 3.355 2.822 -21.422 1 83.56 187 SER B O 1
ATOM 3055 N N . ARG B 1 188 ? 1.229 3.123 -21.344 1 79.81 188 ARG B N 1
ATOM 3056 C CA . ARG B 1 188 ? 1.325 4.578 -21.375 1 79.81 188 ARG B CA 1
ATOM 3057 C C . ARG B 1 188 ? 2.027 5.105 -20.125 1 79.81 188 ARG B C 1
ATOM 3059 O O . ARG B 1 188 ? 2.85 6.02 -20.203 1 79.81 188 ARG B O 1
ATOM 3066 N N . ILE B 1 189 ? 1.747 4.516 -19.016 1 76.94 189 ILE B N 1
ATOM 3067 C CA . ILE B 1 189 ? 2.236 5.039 -17.75 1 76.94 189 ILE B CA 1
ATOM 3068 C C . ILE B 1 189 ? 3.709 4.672 -17.562 1 76.94 189 ILE B C 1
ATOM 3070 O O . ILE B 1 189 ? 4.512 5.496 -17.125 1 76.94 189 ILE B O 1
ATOM 3074 N N . LEU B 1 190 ? 4.031 3.521 -17.938 1 77 190 LEU B N 1
ATOM 3075 C CA . LEU B 1 190 ? 5.406 3.082 -17.734 1 77 190 LEU B CA 1
ATOM 3076 C C . LEU B 1 190 ? 6.336 3.703 -18.781 1 77 190 LEU B C 1
ATOM 3078 O O . LEU B 1 190 ? 7.531 3.877 -18.516 1 77 190 LEU B O 1
ATOM 3082 N N . GLN B 1 191 ? 5.93 3.893 -20 1 70.81 191 GLN B N 1
ATOM 3083 C CA . GLN B 1 191 ? 6.734 4.562 -21.016 1 70.81 191 GLN B CA 1
ATOM 3084 C C . GLN B 1 191 ? 6.988 6.02 -20.641 1 70.81 191 GLN B C 1
ATOM 3086 O O . GLN B 1 191 ? 8.039 6.578 -20.969 1 70.81 191 GLN B O 1
ATOM 3091 N N . TYR B 1 192 ? 6.109 6.648 -20.062 1 57 192 TYR B N 1
ATOM 3092 C CA . TYR B 1 192 ? 6.273 8.047 -19.688 1 57 192 TYR B CA 1
ATOM 3093 C C . TYR B 1 192 ? 7.254 8.195 -18.531 1 57 192 TYR B C 1
ATOM 3095 O O . TYR B 1 192 ? 7.984 9.188 -18.453 1 57 192 TYR B O 1
ATOM 3103 N N . ASP B 1 193 ? 7.305 7.367 -17.578 1 54.56 193 ASP B N 1
ATOM 3104 C CA . ASP B 1 193 ? 8.219 7.52 -16.438 1 54.56 193 ASP B CA 1
ATOM 3105 C C . ASP B 1 193 ? 9.664 7.266 -16.859 1 54.56 193 ASP B C 1
ATOM 3107 O O . ASP B 1 193 ? 10.594 7.656 -16.156 1 54.56 193 ASP B O 1
ATOM 3111 N N . ALA B 1 194 ? 9.867 6.5 -18.016 1 46.78 194 ALA B N 1
ATOM 3112 C CA . ALA B 1 194 ? 11.227 6.367 -18.531 1 46.78 194 ALA B CA 1
ATOM 3113 C C . ALA B 1 194 ? 11.711 7.68 -19.156 1 46.78 194 ALA B C 1
ATOM 3115 O O . ALA B 1 194 ? 12.906 7.848 -19.406 1 46.78 194 ALA B O 1
ATOM 3116 N N . ARG B 1 195 ? 10.898 8.773 -19.297 1 37.03 195 ARG B N 1
ATOM 3117 C CA . ARG B 1 195 ? 11.414 10.023 -19.844 1 37.03 195 ARG B CA 1
ATOM 3118 C C . ARG B 1 195 ? 11.664 11.047 -18.75 1 37.03 195 ARG B C 1
ATOM 3120 O O . ARG B 1 195 ? 10.945 11.078 -17.75 1 37.03 195 ARG B O 1
#

InterPro domains:
  IPR007177 16S/18S rRNA aminocarboxypropyltransferase Tsr3, C-terminal [PF04034] (42-167)
  IPR022968 16S/18S rRNA aminocarboxypropyltransferase Tsr3 [MF_01116] (6-170)
  IPR022968 16S/18S rRNA aminocarboxypropyltransferase Tsr3 [PTHR20426] (6-176)

Radius of gyration: 21.5 Å; Cα contacts (8 Å, |Δi|>4): 699; chains: 2; bounding box: 46×63×53 Å

Solvent-accessible surface area (backbone atoms only — not comparable to full-atom values): 20665 Å² total; per-residue (Å²): 127,81,76,69,57,48,36,36,34,34,72,48,87,76,63,65,70,88,75,33,48,56,53,51,35,34,76,72,68,64,30,42,78,39,91,63,81,63,71,54,12,34,29,62,30,88,39,37,57,40,43,67,23,34,75,44,28,62,39,30,46,75,51,6,38,34,40,65,48,54,63,71,86,71,47,50,67,66,60,50,50,53,51,46,71,43,28,41,55,20,10,77,67,86,51,52,15,41,54,79,98,34,47,42,28,53,90,49,60,49,57,50,56,49,51,30,52,52,30,37,25,32,68,37,47,68,64,24,56,57,58,28,76,80,40,84,50,48,49,50,28,55,63,66,33,38,73,57,47,51,53,39,36,69,19,64,40,48,45,53,39,41,45,53,40,51,53,51,51,36,52,50,44,61,72,55,46,56,40,87,46,41,57,56,51,54,52,55,55,57,58,52,70,77,102,128,81,76,71,58,48,36,36,34,33,72,48,87,75,62,65,70,88,75,33,48,54,54,51,35,34,76,72,67,65,30,42,79,40,91,61,81,63,70,54,13,34,27,62,28,89,40,35,54,40,44,66,23,35,74,44,27,63,41,30,45,74,51,6,38,32,39,65,49,54,62,72,86,70,46,51,69,66,60,50,50,54,49,46,71,43,28,42,56,19,10,77,68,86,52,51,15,41,54,80,96,35,47,42,27,53,88,50,62,53,58,51,56,49,52,30,51,51,31,37,24,33,68,36,46,68,65,26,55,58,57,27,77,79,41,85,52,47,51,50,27,54,63,66,31,37,71,58,48,50,55,38,37,69,20,64,40,48,44,53,39,41,45,53,40,51,51,50,50,35,53,51,44,61,73,56,45,56,40,86,46,42,58,57,50,54,52,54,54,57,59,52,70,76,101

Organism: Pyrolobus fumarii (strain DSM 11204 / 1A) (NCBI:txid694429)

Sequence (390 aa):
MKPTPKVYVVHYREDDPGKCTALRMVRAGEAIIVRRPPPGTLLLDPYAATPVSQLDADIVVKRGVTVIDASWKKLNGHKLEMIRKRTNPRRLPLLFAANPPHYGLAFKLSSIEAVIATLYITGFKSEAERLTRLYKWVYNFIELNRELLDAYAASKTPEEILEHEATLLSKILEREVKPAEVPTIISRILQYDARMKPTPKVYVVHYREDDPGKCTALRMVRAGEAIIVRRPPPGTLLLDPYAATPVSQLDADIVVKRGVTVIDASWKKLNGHKLEMIRKRTNPRRLPLLFAANPPHYGLAFKLSSIEAVIATLYITGFKSEAERLTRLYKWVYNFIELNRELLDAYAASKTPEEILEHEATLLSKILEREVKPAEVPTIISRILQYDAR

Secondary structure (DSSP, 8-state):
-PPPPPEEEEE-TTS-TTT-HHHHHHHTTSSEEESSPPTT-EEE-TT-SSBP-GGGHHHHHHH-EEEEES-GGGS-HHHHHHHHHHSEEEBPPS-B--SGGGTT-BT---HHHHHHHHHHHTT-HHHHHHHGGG-TTHHHHHHHTHHHHHHHHH--SHHHHHHHHHHHHHHHHHHHS-GGGHHHHHHHHHHHHT-/-PPPPPEEEEE-TTS-TTT-HHHHHHHTTSSEEESSPPTT-EEE-TT-SSBP-GGGHHHHHHH-EEEEES-GGGS-HHHHHHHHHHSEEEBPPS-B--SGGGTT-BT---HHHHHHHHHHHTT-HHHHHHHGGG-TTHHHHHHHTHHHHHHHHH--SHHHHHHHHHHHHHHHHHHHS-GGGHHHHHHHHHHHHT-

pLDDT: mean 89.56, std 11.48, range [36.66, 98.75]

Foldseek 3Di:
DQQDFAEEEQEDPPDDCVPAVSVLCVVVVRYYYDNAAAAAAEEADQPDPFAQALVCLVRRRPRNYYYYRDDPVPDDPVNVVVRVVRYPYHYHFWAAEQPDVGHRHTPDHHPLLRRLLNCLLNPNNVSSVVSCVSDVRSVVRCVRCVVVSVQRSPDHGSVSNVVVRVVVVVVCCVVPPDPVCVVVVVVVVVVVVVD/DQQDFAEEEQEDPPDDCVPAVSVLCVVVVRYYYDNAAAAAAEEADQPDPFAQALVCLVRRRPRNYYYYRDDPVPDDPVNVVVRCVRYPYHYHFWAAEQPPVGHRHTPDHHPLLRRLLNCLRNPNNVSSVVSCVSDVRSVVRCVRCVVVSVQRSPDHGSVSNVVVRVVVVVVVCVVPPDPVCVVVVVVVVVVVVVD

Nearest PDB structures (foldseek):
  5apg-assembly3_C  TM=9.120E-01  e=7.054E-18  Vulcanisaeta distributa DSM 14429
  5ap8-assembly3_C  TM=9.134E-01  e=2.345E-17  Saccharolobus solfataricus
  5ap8-assembly2_B  TM=9.216E-01  e=7.797E-17  Saccharolobus solfataricus
  5ap8-assembly1_A  TM=9.190E-01  e=1.774E-16  Saccharolobus solfataricus
  8txa-assembly2_D  TM=5.462E-01  e=3.499E-01  Mycobacterium marinum